Protein AF-A0A7S0DYC2-F1 (afdb_monomer)

Structure (mmCIF, N/CA/C/O backbone):
data_AF-A0A7S0DYC2-F1
#
_entry.id   AF-A0A7S0DYC2-F1
#
loop_
_atom_site.group_PDB
_atom_site.id
_atom_site.type_symbol
_atom_site.label_atom_id
_atom_site.label_alt_id
_atom_site.label_comp_id
_atom_site.label_asym_id
_atom_site.label_entity_id
_atom_site.label_seq_id
_atom_site.pdbx_PDB_ins_code
_atom_site.Cartn_x
_atom_site.Cartn_y
_atom_site.Cartn_z
_atom_site.occupancy
_atom_site.B_iso_or_equiv
_atom_site.auth_seq_id
_atom_site.auth_comp_id
_atom_site.auth_asym_id
_atom_site.auth_atom_id
_atom_site.pdbx_PDB_model_num
ATOM 1 N N . ALA A 1 1 ? 23.463 60.372 -58.696 1.00 48.75 1 ALA A N 1
ATOM 2 C CA . ALA A 1 1 ? 22.420 59.325 -58.651 1.00 48.75 1 ALA A CA 1
ATOM 3 C C . ALA A 1 1 ? 22.948 57.977 -58.130 1.00 48.75 1 ALA A C 1
ATOM 5 O O . ALA A 1 1 ? 22.256 57.350 -57.341 1.00 48.75 1 ALA A O 1
ATOM 6 N N . GLU A 1 2 ? 24.184 57.555 -58.432 1.00 41.38 2 GLU A N 1
ATOM 7 C CA . GLU A 1 2 ? 24.725 56.262 -57.946 1.00 41.38 2 GLU A CA 1
ATOM 8 C C . GLU A 1 2 ? 25.205 56.230 -56.478 1.00 41.38 2 GLU A C 1
ATOM 10 O O . GLU A 1 2 ? 25.226 55.167 -55.863 1.00 41.38 2 GLU A O 1
ATOM 15 N N . GLN A 1 3 ? 25.493 57.373 -55.845 1.00 38.78 3 GLN A N 1
ATOM 16 C CA . GLN A 1 3 ? 25.813 57.413 -54.404 1.00 38.78 3 GLN A CA 1
ATOM 17 C C . GLN A 1 3 ? 24.581 57.292 -53.486 1.00 38.78 3 GLN A C 1
ATOM 19 O O . GLN A 1 3 ? 24.719 56.928 -52.318 1.00 38.78 3 GLN A O 1
ATOM 24 N N . SER A 1 4 ? 23.374 57.528 -54.015 1.00 39.34 4 SER A N 1
ATOM 25 C CA . SER A 1 4 ? 22.121 57.402 -53.255 1.00 39.34 4 SER A CA 1
ATOM 26 C C . SER A 1 4 ? 21.609 55.951 -53.210 1.00 39.34 4 SER A C 1
ATOM 28 O O . SER A 1 4 ? 21.008 55.543 -52.219 1.00 39.34 4 SER A O 1
ATOM 30 N N . CYS A 1 5 ? 21.955 55.116 -54.202 1.00 42.59 5 CYS A N 1
ATOM 31 C CA . CYS A 1 5 ? 21.578 53.695 -54.212 1.00 42.59 5 CYS A CA 1
ATOM 32 C C . CYS A 1 5 ? 22.411 52.824 -53.251 1.00 42.59 5 CYS A C 1
ATOM 34 O O . CYS A 1 5 ? 21.873 51.887 -52.664 1.00 42.59 5 CYS A O 1
ATOM 36 N N . ARG A 1 6 ? 23.684 53.160 -52.985 1.00 43.34 6 ARG A N 1
ATOM 37 C CA . ARG A 1 6 ? 24.524 52.376 -52.048 1.00 43.34 6 ARG A CA 1
ATOM 38 C C . ARG A 1 6 ? 24.197 52.599 -50.566 1.00 43.34 6 ARG A C 1
ATOM 40 O O . ARG A 1 6 ? 24.431 51.709 -49.754 1.00 43.34 6 ARG A O 1
ATOM 47 N N . HIS A 1 7 ? 23.599 53.736 -50.202 1.00 42.84 7 HIS A N 1
ATOM 48 C CA . HIS A 1 7 ? 23.112 53.971 -48.833 1.00 42.84 7 HIS A CA 1
ATOM 49 C C . HIS A 1 7 ? 21.750 53.309 -48.556 1.00 42.84 7 HIS A C 1
ATOM 51 O O . HIS A 1 7 ? 21.425 53.037 -47.398 1.00 42.84 7 HIS A O 1
ATOM 57 N N . GLY A 1 8 ? 20.976 52.999 -49.604 1.00 42.81 8 GLY A N 1
ATOM 58 C CA . GLY A 1 8 ? 19.704 52.281 -49.499 1.00 42.81 8 GLY A CA 1
ATOM 59 C C . GLY A 1 8 ? 19.878 50.800 -49.154 1.00 42.81 8 GLY A C 1
ATOM 60 O O . GLY A 1 8 ? 19.196 50.298 -48.264 1.00 42.81 8 GLY A O 1
ATOM 61 N N . GLU A 1 9 ? 20.834 50.106 -49.779 1.00 45.78 9 GLU A N 1
ATOM 62 C CA . GLU A 1 9 ? 21.056 48.670 -49.535 1.00 45.78 9 GLU A CA 1
ATOM 63 C C . GLU A 1 9 ? 21.640 48.359 -48.150 1.00 45.78 9 GLU A C 1
ATOM 65 O O . GLU A 1 9 ? 21.267 47.354 -47.538 1.00 45.78 9 GLU A O 1
ATOM 70 N N . ILE A 1 10 ? 22.495 49.232 -47.607 1.00 50.19 10 ILE A N 1
ATOM 71 C CA . ILE A 1 10 ? 23.067 49.054 -46.262 1.00 50.19 10 ILE A CA 1
ATOM 72 C C . ILE A 1 10 ? 21.991 49.277 -45.190 1.00 50.19 10 ILE A C 1
ATOM 74 O O . ILE A 1 10 ? 21.879 48.477 -44.258 1.00 50.19 10 ILE A O 1
ATOM 78 N N . ARG A 1 11 ? 21.118 50.283 -45.367 1.00 50.09 11 ARG A N 1
ATOM 79 C CA . ARG A 1 11 ? 19.967 50.498 -44.474 1.00 50.09 11 ARG A CA 1
ATOM 80 C C . ARG A 1 11 ? 18.947 49.367 -44.558 1.00 50.09 11 ARG A C 1
ATOM 82 O O . ARG A 1 11 ? 18.418 48.973 -43.527 1.00 50.09 11 ARG A O 1
ATOM 89 N N . MET A 1 12 ? 18.716 48.786 -45.736 1.00 47.56 12 MET A N 1
ATOM 90 C CA . MET A 1 12 ? 17.767 47.677 -45.896 1.00 47.56 12 MET A CA 1
ATOM 91 C C . MET A 1 12 ? 18.286 46.360 -45.301 1.00 47.56 12 MET A C 1
ATOM 93 O O . MET A 1 12 ? 17.505 45.599 -44.731 1.00 47.56 12 MET A O 1
ATOM 97 N N . ARG A 1 13 ? 19.600 46.092 -45.371 1.00 53.91 13 ARG A N 1
ATOM 98 C CA . ARG A 1 13 ? 20.219 44.926 -44.711 1.00 53.91 13 ARG A CA 1
ATOM 99 C C . ARG A 1 13 ? 20.275 45.086 -43.190 1.00 53.91 13 ARG A C 1
ATOM 101 O O . ARG A 1 13 ? 19.991 44.122 -42.484 1.00 53.91 13 ARG A O 1
ATOM 108 N N . GLN A 1 14 ? 20.527 46.295 -42.682 1.00 54.88 14 GLN A N 1
ATOM 109 C CA . GLN A 1 14 ? 20.436 46.585 -41.246 1.00 54.88 14 GLN A CA 1
ATOM 110 C C . GLN A 1 14 ? 18.988 46.542 -40.733 1.00 54.88 14 GLN A C 1
ATOM 112 O O . GLN A 1 14 ? 18.754 45.977 -39.672 1.00 54.88 14 GLN A O 1
ATOM 117 N N . MET A 1 15 ? 17.994 47.012 -41.498 1.00 52.47 15 MET A N 1
ATOM 118 C CA . MET A 1 15 ? 16.576 46.878 -41.125 1.00 52.47 15 MET A CA 1
ATOM 119 C C . MET A 1 15 ? 16.090 45.429 -41.154 1.00 52.47 15 MET A C 1
ATOM 121 O O . MET A 1 15 ? 15.304 45.054 -40.292 1.00 52.47 15 MET A O 1
ATOM 125 N N . LYS A 1 16 ? 16.569 44.594 -42.087 1.00 56.25 16 LYS A N 1
ATOM 126 C CA . LYS A 1 16 ? 16.248 43.156 -42.107 1.00 56.25 16 LYS A CA 1
ATOM 127 C C . LYS A 1 16 ? 16.910 42.401 -40.953 1.00 56.25 16 LYS A C 1
ATOM 129 O O . LYS A 1 16 ? 16.260 41.551 -40.359 1.00 56.25 16 LYS A O 1
ATOM 134 N N . ALA A 1 17 ? 18.144 42.752 -40.582 1.00 54.06 17 ALA A N 1
ATOM 135 C CA . ALA A 1 17 ? 18.814 42.185 -39.411 1.00 54.06 17 ALA A CA 1
ATOM 136 C C . ALA A 1 17 ? 18.156 42.632 -38.094 1.00 54.06 17 ALA A C 1
ATOM 138 O O . ALA A 1 17 ? 17.947 41.807 -37.215 1.00 54.06 17 ALA A O 1
ATOM 139 N N . ILE A 1 18 ? 17.744 43.900 -37.983 1.00 59.50 18 ILE A N 1
ATOM 140 C CA . ILE A 1 18 ? 17.024 44.426 -36.814 1.00 59.50 18 ILE A CA 1
ATOM 141 C C . ILE A 1 18 ? 15.597 43.865 -36.747 1.00 59.50 18 ILE A C 1
ATOM 143 O O . ILE A 1 18 ? 15.156 43.499 -35.667 1.00 59.50 18 ILE A O 1
ATOM 147 N N . CYS A 1 19 ? 14.891 43.697 -37.872 1.00 52.88 19 CYS A N 1
ATOM 148 C CA . CYS A 1 19 ? 13.576 43.046 -37.887 1.00 52.88 19 CYS A CA 1
ATOM 149 C C . CYS A 1 19 ? 13.668 41.549 -37.578 1.00 52.88 19 CYS A C 1
ATOM 151 O O . CYS A 1 19 ? 12.816 41.051 -36.856 1.00 52.88 19 CYS A O 1
ATOM 153 N N . ALA A 1 20 ? 14.696 40.836 -38.052 1.00 53.88 20 ALA A N 1
ATOM 154 C CA . ALA A 1 20 ? 14.920 39.433 -37.699 1.00 53.88 20 ALA A CA 1
ATOM 155 C C . ALA A 1 20 ? 15.320 39.274 -36.222 1.00 53.88 20 ALA A C 1
ATOM 157 O O . ALA A 1 20 ? 14.832 38.372 -35.550 1.00 53.88 20 ALA A O 1
ATOM 158 N N . PHE A 1 21 ? 16.132 40.189 -35.683 1.00 47.31 21 PHE A N 1
ATOM 159 C CA . PHE A 1 21 ? 16.518 40.192 -34.270 1.00 47.31 21 PHE A CA 1
ATOM 160 C C . PHE A 1 21 ? 15.352 40.593 -33.351 1.00 47.31 21 PHE A C 1
ATOM 162 O O . PHE A 1 21 ? 15.190 40.010 -32.285 1.00 47.31 21 PHE A O 1
ATOM 169 N N . LEU A 1 22 ? 14.483 41.517 -33.782 1.00 47.09 22 LEU A N 1
ATOM 170 C CA . LEU A 1 22 ? 13.259 41.890 -33.063 1.00 47.09 22 LEU A CA 1
ATOM 171 C C . LEU A 1 22 ? 12.152 40.833 -33.187 1.00 47.09 22 LEU A C 1
ATOM 173 O O . LEU A 1 22 ? 11.430 40.642 -32.218 1.00 47.09 22 LEU A O 1
ATOM 177 N N . LEU A 1 23 ? 12.049 40.100 -34.304 1.00 41.53 23 LEU A N 1
ATOM 178 C CA . LEU A 1 23 ? 11.159 38.933 -34.439 1.00 41.53 23 LEU A CA 1
ATOM 179 C C . LEU A 1 23 ? 11.613 37.767 -33.553 1.00 41.53 23 LEU A C 1
ATOM 181 O O . LEU A 1 23 ? 10.771 37.090 -32.969 1.00 41.53 23 LEU A O 1
ATOM 185 N N . VAL A 1 24 ? 12.925 37.572 -33.388 1.00 41.97 24 VAL A N 1
ATOM 186 C CA . V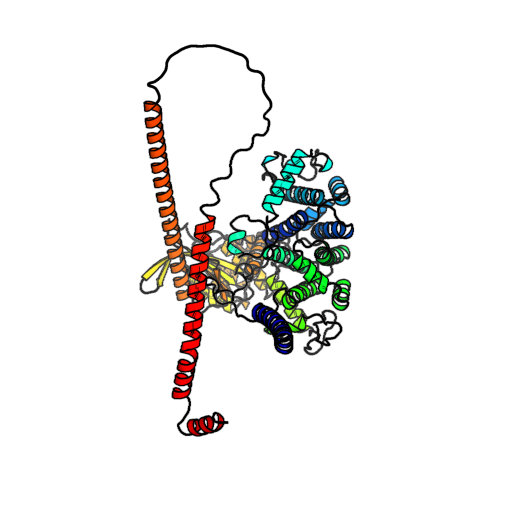AL A 1 24 ? 13.478 36.577 -32.456 1.00 41.97 24 VAL A CA 1
ATOM 187 C C . VAL A 1 24 ? 13.327 37.035 -30.998 1.00 41.97 24 VAL A C 1
ATOM 189 O O . VAL A 1 24 ? 12.978 36.213 -30.158 1.00 41.97 24 VAL A O 1
ATOM 192 N N . LEU A 1 25 ? 13.461 38.332 -30.682 1.00 35.88 25 LEU A N 1
ATOM 193 C CA . LEU A 1 25 ? 13.185 38.844 -29.329 1.00 35.88 25 LEU A CA 1
ATOM 194 C C . LEU A 1 25 ? 11.685 38.815 -28.971 1.00 35.88 25 LEU A C 1
ATOM 196 O O . LEU A 1 25 ? 11.340 38.480 -27.840 1.00 35.88 25 LEU A O 1
ATOM 200 N N . PHE A 1 26 ? 10.781 39.090 -29.920 1.00 37.12 26 PHE A N 1
ATOM 201 C CA . PHE A 1 26 ? 9.330 38.998 -29.690 1.00 37.12 26 PHE A CA 1
ATOM 202 C C . PHE A 1 26 ? 8.814 37.555 -29.603 1.00 37.12 26 PHE A C 1
ATOM 204 O O . PHE A 1 26 ? 7.753 37.333 -29.024 1.00 37.12 26 PHE A O 1
ATOM 211 N N . CYS A 1 27 ? 9.572 36.570 -30.097 1.00 35.06 27 CYS A N 1
ATOM 212 C CA . CYS A 1 27 ? 9.275 35.154 -29.867 1.00 35.06 27 CYS A CA 1
ATOM 213 C C . CYS A 1 27 ? 9.687 34.660 -28.467 1.00 35.06 27 CYS A C 1
ATOM 215 O O . CYS A 1 27 ? 9.277 33.566 -28.087 1.00 35.06 27 CYS A O 1
ATOM 217 N N . PHE A 1 28 ? 10.441 35.441 -27.680 1.00 34.97 28 PHE A N 1
ATOM 218 C CA . PHE A 1 28 ? 10.908 35.019 -26.350 1.00 34.97 28 PHE A CA 1
ATOM 219 C C . PHE A 1 28 ? 10.358 35.825 -25.167 1.00 34.97 28 PHE A C 1
ATOM 221 O O . PHE A 1 28 ? 10.576 35.425 -24.024 1.00 34.97 28 PHE A O 1
ATOM 228 N N . THR A 1 29 ? 9.585 36.894 -25.383 1.00 37.66 29 THR A N 1
ATOM 229 C CA . THR A 1 29 ? 8.957 37.638 -24.276 1.00 37.66 29 THR A CA 1
ATOM 230 C C . THR A 1 29 ? 7.566 38.168 -24.634 1.00 37.66 29 THR A C 1
ATOM 232 O O . THR A 1 29 ? 7.378 39.363 -24.853 1.00 37.66 29 THR A O 1
ATOM 235 N N . ALA A 1 30 ? 6.562 37.291 -24.644 1.00 31.59 30 ALA A N 1
ATOM 236 C CA . ALA A 1 30 ? 5.165 37.688 -24.483 1.00 31.59 30 ALA A CA 1
ATOM 237 C C . ALA A 1 30 ? 4.488 36.740 -23.475 1.00 31.59 30 ALA A C 1
ATOM 239 O O . ALA A 1 30 ? 4.560 35.522 -23.646 1.00 31.59 30 ALA A O 1
ATOM 240 N N . PRO A 1 31 ? 3.864 37.258 -22.400 1.00 34.25 31 PRO A N 1
ATOM 241 C CA . PRO A 1 31 ? 3.204 36.427 -21.406 1.00 34.25 31 PRO A CA 1
ATOM 242 C C . PRO A 1 31 ? 1.950 35.790 -22.010 1.00 34.25 31 PRO A C 1
ATOM 244 O O . PRO A 1 31 ? 1.095 36.473 -22.574 1.00 34.25 31 PRO A O 1
ATOM 247 N N . ALA A 1 32 ? 1.832 34.474 -21.856 1.00 32.19 32 ALA A N 1
ATOM 248 C CA . ALA A 1 32 ? 0.641 33.718 -22.206 1.00 32.19 32 ALA A CA 1
ATOM 249 C C . ALA A 1 32 ? -0.581 34.258 -21.441 1.00 32.19 32 ALA A C 1
ATOM 251 O O . ALA A 1 32 ? -0.728 34.036 -20.240 1.00 32.19 32 ALA A O 1
ATOM 252 N N . ARG A 1 33 ? -1.480 34.958 -22.140 1.00 35.81 33 ARG A N 1
ATOM 253 C CA . ARG A 1 33 ? -2.841 35.244 -21.671 1.00 35.81 33 ARG A CA 1
ATOM 254 C C . ARG A 1 33 ? -3.818 35.211 -22.841 1.00 35.81 33 ARG A C 1
ATOM 256 O O . ARG A 1 33 ? -4.076 36.236 -23.455 1.00 35.81 33 ARG A O 1
ATOM 263 N N . ALA A 1 34 ? -4.353 34.018 -23.101 1.00 29.97 34 ALA A N 1
ATOM 264 C CA . ALA A 1 34 ? -5.726 33.788 -23.560 1.00 29.97 34 ALA A CA 1
ATOM 265 C C . ALA A 1 34 ? -6.042 32.274 -23.585 1.00 29.97 34 ALA A C 1
ATOM 267 O O . ALA A 1 34 ? -6.334 31.712 -24.631 1.00 29.97 34 ALA A O 1
ATOM 268 N N . CYS A 1 35 ? -6.005 31.613 -22.423 1.00 27.72 35 CYS A N 1
ATOM 269 C CA . CYS A 1 35 ? -6.927 30.505 -22.157 1.00 27.72 35 CYS A CA 1
ATOM 270 C C . CYS A 1 35 ? -7.990 31.067 -21.215 1.00 27.72 35 CYS A C 1
ATOM 272 O O . CYS A 1 35 ? -7.782 31.160 -20.005 1.00 27.72 35 CYS A O 1
ATOM 274 N N . GLY A 1 36 ? -9.087 31.552 -21.794 1.00 29.22 36 GLY A N 1
ATOM 275 C CA . GLY A 1 36 ? -10.277 31.906 -21.035 1.00 29.22 36 GLY A CA 1
ATOM 276 C C . GLY A 1 36 ? -10.936 30.628 -20.525 1.00 29.22 36 GLY A C 1
ATOM 277 O O . GLY A 1 36 ? -11.316 29.786 -21.327 1.00 29.22 36 GLY A O 1
ATOM 278 N N . GLY A 1 37 ? -11.041 30.505 -19.200 1.00 32.94 37 GLY A N 1
ATOM 279 C CA . GLY A 1 37 ? -11.930 29.558 -18.522 1.00 32.94 37 GLY A CA 1
ATOM 280 C C . GLY A 1 37 ? -11.539 28.081 -18.607 1.00 32.94 37 GLY A C 1
ATOM 281 O O . GLY A 1 37 ? -12.237 27.329 -19.267 1.00 32.94 37 GLY A O 1
ATOM 282 N N . ALA A 1 38 ? -10.458 27.677 -17.922 1.00 29.03 38 ALA A N 1
ATOM 283 C CA . ALA A 1 38 ? -10.219 26.288 -17.460 1.00 29.03 38 ALA A CA 1
ATOM 284 C C . ALA A 1 38 ? -8.912 26.103 -16.648 1.00 29.03 38 ALA A C 1
ATOM 286 O O . ALA A 1 38 ? -8.644 25.007 -16.171 1.00 29.03 38 ALA A O 1
ATOM 287 N N . CYS A 1 39 ? -8.072 27.134 -16.488 1.00 26.70 39 CYS A N 1
ATOM 288 C CA . CYS A 1 39 ? -6.732 26.979 -15.890 1.00 26.70 39 CYS A CA 1
ATOM 289 C C . CYS A 1 39 ? -6.539 27.707 -14.548 1.00 26.70 39 CYS A C 1
ATOM 291 O O . CYS A 1 39 ? -5.408 28.022 -14.187 1.00 26.70 39 CYS A O 1
ATOM 293 N N . ALA A 1 40 ? -7.614 27.989 -13.813 1.00 27.62 40 ALA A N 1
ATOM 294 C CA . ALA A 1 40 ? -7.550 28.588 -12.481 1.00 27.62 40 ALA A CA 1
ATOM 295 C C . ALA A 1 40 ? -8.066 27.593 -11.434 1.00 27.62 40 ALA A C 1
ATOM 297 O O . ALA A 1 40 ? -9.152 27.780 -10.914 1.00 27.62 40 ALA A O 1
ATOM 298 N N . GLU A 1 41 ? -7.301 26.519 -11.223 1.00 29.39 41 GLU A N 1
ATOM 299 C CA . GLU A 1 41 ? -7.262 25.671 -10.017 1.00 29.39 41 GLU A CA 1
ATOM 300 C C . GLU A 1 41 ? -6.228 24.556 -10.270 1.00 29.39 41 GLU A C 1
ATOM 302 O O . GLU A 1 41 ? -6.548 23.433 -10.637 1.00 29.39 41 GLU A O 1
ATOM 307 N N . TYR A 1 42 ? -4.940 24.894 -10.166 1.00 29.81 42 TYR A N 1
ATOM 308 C CA . TYR A 1 42 ? -3.837 23.919 -10.196 1.00 29.81 42 TYR A CA 1
ATOM 309 C C . TYR A 1 42 ? -2.876 24.127 -9.011 1.00 29.81 42 TYR A C 1
ATOM 311 O O . TYR A 1 42 ? -1.684 23.859 -9.123 1.00 29.81 42 TYR A O 1
ATOM 319 N N . ASP A 1 43 ? -3.403 24.560 -7.860 1.00 25.98 43 ASP A N 1
ATOM 320 C CA . ASP A 1 43 ? -2.661 24.598 -6.584 1.00 25.98 43 ASP A CA 1
ATOM 321 C C . ASP A 1 43 ? -2.754 23.282 -5.794 1.00 25.98 43 ASP A C 1
ATOM 323 O O . ASP A 1 43 ? -2.195 23.142 -4.705 1.00 25.98 43 ASP A O 1
ATOM 327 N N . HIS A 1 44 ? -3.406 22.263 -6.351 1.00 30.34 44 HIS A N 1
ATOM 328 C CA . HIS A 1 44 ? -3.416 20.923 -5.784 1.00 30.34 44 HIS A CA 1
ATOM 329 C C . HIS A 1 44 ? -2.869 19.959 -6.827 1.00 30.34 44 HIS A C 1
ATOM 331 O O . HIS A 1 44 ? -3.584 19.466 -7.697 1.00 30.34 44 HIS A O 1
ATOM 337 N N . ALA A 1 45 ? -1.561 19.693 -6.748 1.00 26.66 45 ALA A N 1
ATOM 338 C CA . ALA A 1 45 ? -1.010 18.471 -7.317 1.00 26.66 45 ALA A CA 1
ATOM 339 C C . ALA A 1 45 ? -1.935 17.317 -6.894 1.00 26.66 45 ALA A C 1
ATOM 341 O O . ALA A 1 45 ? -2.266 17.249 -5.708 1.00 26.66 45 ALA A O 1
ATOM 342 N N . PRO A 1 46 ? -2.389 16.443 -7.811 1.00 30.16 46 PRO A N 1
ATOM 343 C CA . PRO A 1 46 ? -3.353 15.415 -7.457 1.00 30.16 46 PRO A CA 1
ATOM 344 C C . PRO A 1 46 ? -2.773 14.608 -6.298 1.00 30.16 46 PRO A C 1
ATOM 346 O O . PRO A 1 46 ? -1.689 14.024 -6.412 1.00 30.16 46 PRO A O 1
ATOM 349 N N . ALA A 1 47 ? -3.434 14.667 -5.147 1.00 30.98 47 ALA A N 1
ATOM 350 C CA . ALA A 1 47 ? -2.970 14.006 -3.945 1.00 30.98 47 ALA A CA 1
ATOM 351 C C . ALA A 1 47 ? -2.826 12.503 -4.227 1.00 30.98 47 ALA A C 1
ATOM 353 O O . ALA A 1 47 ? -3.502 11.944 -5.092 1.00 30.98 47 ALA A O 1
ATOM 354 N N . PHE A 1 48 ? -1.924 11.831 -3.517 1.00 38.03 48 PHE A N 1
ATOM 355 C CA . PHE A 1 48 ? -2.115 10.415 -3.200 1.00 38.03 48 PHE A CA 1
ATOM 356 C C . PHE A 1 48 ? -3.578 10.228 -2.782 1.00 38.03 48 PHE A C 1
ATOM 358 O O . PHE A 1 48 ? -3.926 10.732 -1.724 1.00 38.03 48 PHE A O 1
ATOM 365 N N . ASP A 1 49 ? -4.418 9.695 -3.678 1.00 44.09 49 ASP A N 1
ATOM 366 C CA . ASP A 1 49 ? -5.870 9.483 -3.542 1.00 44.09 49 ASP A CA 1
ATOM 367 C C . ASP A 1 49 ? -6.650 10.428 -2.597 1.00 44.09 49 ASP A C 1
ATOM 369 O O . ASP A 1 49 ? -7.568 9.991 -1.926 1.00 44.09 49 ASP A O 1
ATOM 373 N N . SER A 1 50 ? -6.321 11.716 -2.476 1.00 44.62 50 SER A N 1
ATOM 374 C CA . SER A 1 50 ? -6.809 12.606 -1.396 1.00 44.62 50 SER A CA 1
ATOM 375 C C . SER A 1 50 ? -6.654 12.109 0.059 1.00 44.62 50 SER A C 1
ATOM 377 O O . SER A 1 50 ? -6.932 12.886 0.971 1.00 44.62 50 SER A O 1
ATOM 379 N N . SER A 1 51 ? -6.198 10.878 0.324 1.00 52.06 51 SER A N 1
ATOM 380 C CA . SER A 1 51 ? -6.297 10.268 1.651 1.00 52.06 51 SER A CA 1
ATOM 381 C C . SER A 1 51 ? -4.961 9.951 2.324 1.00 52.06 51 SER A C 1
ATOM 383 O O . SER A 1 51 ? -4.966 9.539 3.484 1.00 52.06 51 SER A O 1
ATOM 385 N N . SER A 1 52 ? -3.823 10.245 1.674 1.00 62.91 52 SER A N 1
ATOM 386 C CA . SER A 1 52 ? -2.471 10.058 2.245 1.00 62.91 52 SER A CA 1
ATOM 387 C C . SER A 1 52 ? -2.259 8.648 2.815 1.00 62.91 52 SER A C 1
ATOM 389 O O . SER A 1 52 ? -1.554 8.474 3.810 1.00 62.91 52 SER A O 1
ATOM 391 N N . ARG A 1 53 ? -2.914 7.649 2.212 1.00 77.19 53 ARG A N 1
ATOM 392 C CA . ARG A 1 53 ? -2.905 6.269 2.691 1.00 77.19 53 ARG A CA 1
ATOM 393 C C . ARG A 1 53 ? -1.710 5.499 2.133 1.00 77.19 53 ARG A C 1
ATOM 395 O O . ARG A 1 53 ? -1.397 5.643 0.944 1.00 77.19 53 ARG A O 1
ATOM 402 N N . PRO A 1 54 ? -1.092 4.623 2.940 1.00 82.88 54 PRO A N 1
ATOM 403 C CA . PRO A 1 54 ? -0.185 3.605 2.438 1.00 82.88 54 PRO A CA 1
ATOM 404 C C . PRO A 1 54 ? -0.827 2.768 1.311 1.00 82.88 54 PRO A C 1
ATOM 406 O O . PRO A 1 54 ? -2.025 2.466 1.354 1.00 82.88 54 PRO A O 1
ATOM 409 N N . PRO A 1 55 ? -0.063 2.361 0.284 1.00 84.56 55 PRO A N 1
ATOM 410 C CA . PRO A 1 55 ? -0.603 1.574 -0.817 1.00 84.56 55 PRO A CA 1
ATOM 411 C C . PRO A 1 55 ? -0.934 0.144 -0.375 1.00 84.56 55 PRO A C 1
ATOM 413 O O . PRO A 1 55 ? -0.090 -0.567 0.163 1.00 84.56 55 PRO A O 1
ATOM 416 N N . SER A 1 56 ? -2.154 -0.303 -0.682 1.00 83.56 56 SER A N 1
ATOM 417 C CA . SER A 1 56 ? -2.573 -1.700 -0.504 1.00 83.56 56 SER A CA 1
ATOM 418 C C . SER A 1 56 ? -1.832 -2.665 -1.432 1.00 83.56 56 SER A C 1
ATOM 420 O O . SER A 1 56 ? -1.303 -2.244 -2.464 1.00 83.56 56 SER A O 1
ATOM 422 N N . ALA A 1 57 ? -1.905 -3.976 -1.163 1.00 85.56 57 ALA A N 1
ATOM 423 C CA . ALA A 1 57 ? -1.412 -5.003 -2.091 1.00 85.56 57 ALA A CA 1
ATOM 424 C C . ALA A 1 57 ? -1.990 -4.848 -3.506 1.00 85.56 57 ALA A C 1
ATOM 426 O O . ALA A 1 57 ? -1.280 -5.032 -4.493 1.00 85.56 57 ALA A O 1
ATOM 427 N N . SER A 1 58 ? -3.260 -4.438 -3.631 1.00 84.56 58 SER A N 1
ATOM 428 C CA . SER A 1 58 ? -3.871 -4.194 -4.942 1.00 84.56 58 SER A CA 1
ATOM 429 C C . SER A 1 58 ? -3.278 -2.969 -5.648 1.00 84.56 58 SER A C 1
ATOM 431 O O . SER A 1 58 ? -3.068 -3.005 -6.860 1.00 84.56 58 SER A O 1
ATOM 433 N N . VAL A 1 59 ? -3.002 -1.889 -4.905 1.00 86.25 59 VAL A N 1
ATOM 434 C CA . VAL A 1 59 ? -2.396 -0.659 -5.437 1.00 86.25 59 VAL A CA 1
ATOM 435 C C . VAL A 1 59 ? -0.962 -0.942 -5.862 1.00 86.25 59 VAL A C 1
ATOM 437 O O . VAL A 1 59 ? -0.580 -0.578 -6.973 1.00 86.25 59 VAL A O 1
ATOM 440 N N . LEU A 1 60 ? -0.197 -1.644 -5.025 1.00 90.50 60 LEU A N 1
ATOM 441 C CA . LEU A 1 60 ? 1.164 -2.049 -5.343 1.00 90.50 60 LEU A CA 1
ATOM 442 C C . LEU A 1 60 ? 1.203 -2.984 -6.554 1.00 90.50 60 LEU A C 1
ATOM 444 O O . LEU A 1 60 ? 1.969 -2.737 -7.479 1.00 90.50 60 LEU A O 1
ATOM 448 N N . GLY A 1 61 ? 0.332 -3.993 -6.606 1.00 91.12 61 GLY A N 1
ATOM 449 C CA . GLY A 1 61 ? 0.227 -4.895 -7.751 1.00 91.12 61 GLY A CA 1
ATOM 450 C C . GLY A 1 61 ? -0.091 -4.144 -9.045 1.00 91.12 61 GLY A C 1
ATOM 451 O O . GLY A 1 61 ? 0.579 -4.350 -10.057 1.00 91.12 61 GLY A O 1
ATOM 452 N N . ARG A 1 62 ? -1.054 -3.208 -9.017 1.00 90.50 62 ARG A N 1
ATOM 453 C CA . ARG A 1 62 ? -1.342 -2.330 -10.166 1.00 90.50 62 ARG A CA 1
ATOM 454 C C . ARG A 1 62 ? -0.122 -1.499 -10.561 1.00 90.50 62 ARG A C 1
ATOM 456 O O . ARG A 1 62 ? 0.198 -1.450 -11.743 1.00 90.50 62 ARG A O 1
ATOM 463 N N . ALA A 1 63 ? 0.573 -0.888 -9.604 1.00 92.31 63 ALA A N 1
ATOM 464 C CA . ALA A 1 63 ? 1.783 -0.112 -9.862 1.00 92.31 63 ALA A CA 1
ATOM 465 C C . ALA A 1 63 ? 2.885 -0.968 -10.514 1.00 92.31 63 ALA A C 1
ATOM 467 O O . ALA A 1 63 ? 3.425 -0.585 -11.550 1.00 92.31 63 ALA A O 1
ATOM 468 N N . THR A 1 64 ? 3.163 -2.159 -9.981 1.00 96.00 64 THR A N 1
ATOM 469 C CA . THR A 1 64 ? 4.154 -3.089 -10.538 1.00 96.00 64 THR A CA 1
ATOM 470 C C . THR A 1 64 ? 3.796 -3.515 -11.960 1.00 96.00 64 THR A C 1
ATOM 472 O O . THR A 1 64 ? 4.649 -3.459 -12.845 1.00 96.00 64 THR A O 1
ATOM 475 N N . TRP A 1 65 ? 2.541 -3.885 -12.232 1.00 96.06 65 TRP A N 1
ATOM 476 C CA . TRP A 1 65 ? 2.145 -4.284 -13.586 1.00 96.06 65 TRP A CA 1
ATOM 477 C C . TRP A 1 65 ? 2.135 -3.116 -14.567 1.00 96.06 65 TRP A C 1
ATOM 479 O O . TRP A 1 65 ? 2.616 -3.283 -15.685 1.00 96.06 65 TRP A O 1
ATOM 489 N N . THR A 1 66 ? 1.671 -1.935 -14.156 1.00 94.62 66 THR A N 1
ATOM 490 C CA . THR A 1 66 ? 1.756 -0.711 -14.963 1.00 94.62 66 THR A CA 1
ATOM 491 C C . THR A 1 66 ? 3.203 -0.390 -15.317 1.00 94.62 66 THR A C 1
ATOM 493 O O . THR A 1 66 ? 3.500 -0.128 -16.481 1.00 94.62 66 THR A O 1
ATOM 496 N N . MET A 1 67 ? 4.113 -0.470 -14.345 1.00 96.56 67 MET A N 1
ATOM 497 C CA . MET A 1 67 ? 5.550 -0.296 -14.548 1.00 96.56 67 MET A CA 1
ATOM 498 C C . MET A 1 67 ? 6.095 -1.293 -15.581 1.00 96.56 67 MET A C 1
ATOM 500 O O . MET A 1 67 ? 6.678 -0.875 -16.579 1.00 96.56 67 MET A O 1
ATOM 504 N N . LEU A 1 68 ? 5.884 -2.598 -15.383 1.00 97.94 68 LEU A N 1
ATOM 505 C CA . LEU A 1 68 ? 6.451 -3.635 -16.251 1.00 97.94 68 LEU A CA 1
ATOM 506 C C . LEU A 1 68 ? 5.865 -3.623 -17.668 1.00 97.94 68 LEU A C 1
ATOM 508 O O . LEU A 1 68 ? 6.623 -3.662 -18.638 1.00 97.94 68 LEU A O 1
ATOM 512 N N . HIS A 1 69 ? 4.536 -3.553 -17.801 1.00 97.50 69 HIS A N 1
ATOM 513 C CA . HIS A 1 69 ? 3.867 -3.562 -19.108 1.00 97.50 69 HIS A CA 1
ATOM 514 C C . HIS A 1 69 ? 4.173 -2.299 -19.907 1.00 97.50 69 HIS A C 1
ATOM 516 O O . HIS A 1 69 ? 4.468 -2.398 -21.096 1.00 97.50 69 HIS A O 1
ATOM 522 N N . THR A 1 70 ? 4.170 -1.122 -19.271 1.00 96.25 70 THR A N 1
ATOM 523 C CA . THR A 1 70 ? 4.518 0.126 -19.967 1.00 96.25 70 THR A CA 1
ATOM 524 C C . THR A 1 70 ? 5.990 0.120 -20.381 1.00 96.25 70 THR A C 1
ATOM 526 O O . THR A 1 70 ? 6.292 0.476 -21.515 1.00 96.25 70 THR A O 1
ATOM 529 N N . THR A 1 71 ? 6.910 -0.355 -19.529 1.00 97.50 71 THR A N 1
ATOM 530 C CA . THR A 1 71 ? 8.311 -0.587 -19.931 1.00 97.50 71 THR A CA 1
ATOM 531 C C . THR A 1 71 ? 8.402 -1.487 -21.149 1.00 97.50 71 THR A C 1
ATOM 533 O O . THR A 1 71 ? 8.939 -1.049 -22.162 1.00 97.50 71 THR A O 1
ATOM 536 N N . ALA A 1 72 ? 7.803 -2.676 -21.116 1.00 97.88 72 ALA A N 1
ATOM 537 C CA . ALA A 1 72 ? 7.846 -3.600 -22.246 1.00 97.88 72 ALA A CA 1
ATOM 538 C C . ALA A 1 72 ? 7.243 -3.007 -23.539 1.00 97.88 72 ALA A C 1
ATOM 540 O O . ALA A 1 72 ? 7.795 -3.197 -24.621 1.00 97.88 72 ALA A O 1
ATOM 541 N N . ALA A 1 73 ? 6.137 -2.261 -23.443 1.00 96.19 73 ALA A N 1
ATOM 542 C CA . ALA A 1 73 ? 5.430 -1.691 -24.595 1.00 96.19 73 ALA A CA 1
ATOM 543 C C . ALA A 1 73 ? 6.183 -0.542 -25.298 1.00 96.19 73 ALA A C 1
ATOM 545 O O . ALA A 1 73 ? 5.954 -0.297 -26.490 1.00 96.19 73 ALA A O 1
ATOM 546 N N . TYR A 1 74 ? 7.054 0.162 -24.567 1.00 96.25 74 TYR A N 1
ATOM 547 C CA . TYR A 1 74 ? 7.840 1.302 -25.060 1.00 96.25 74 TYR A CA 1
ATOM 548 C C . TYR A 1 74 ? 9.315 0.971 -25.330 1.00 96.25 74 TYR A C 1
ATOM 550 O O . TYR A 1 74 ? 10.067 1.858 -25.738 1.00 96.25 74 TYR A O 1
ATOM 558 N N . LEU A 1 75 ? 9.733 -0.284 -25.148 1.00 96.44 75 LEU A N 1
ATOM 559 C CA . LEU A 1 75 ? 11.052 -0.740 -25.577 1.00 96.44 75 LEU A CA 1
ATOM 560 C C . LEU A 1 75 ? 11.247 -0.545 -27.098 1.00 96.44 75 LEU A C 1
ATOM 562 O O . LEU A 1 75 ? 10.291 -0.696 -27.871 1.00 96.44 75 LEU A O 1
ATOM 566 N N . PRO A 1 76 ? 12.475 -0.230 -27.552 1.00 94.00 76 PRO A N 1
ATOM 567 C CA . PRO A 1 76 ? 12.789 -0.218 -28.976 1.00 94.00 76 PRO A CA 1
ATOM 568 C C . PRO A 1 76 ? 12.686 -1.635 -29.557 1.00 94.00 76 PRO A C 1
ATOM 570 O O . PRO A 1 76 ? 12.900 -2.619 -28.853 1.00 94.00 76 PRO A O 1
ATOM 573 N N . GLN A 1 77 ? 12.343 -1.744 -30.847 1.00 91.44 77 GLN A N 1
ATOM 574 C CA . GLN A 1 77 ? 12.158 -3.048 -31.507 1.00 91.44 77 GLN A CA 1
ATOM 575 C C . GLN A 1 77 ? 13.415 -3.918 -31.404 1.00 91.44 77 GLN A C 1
ATOM 577 O O . GLN A 1 77 ? 13.331 -5.093 -31.047 1.00 91.44 77 GLN A O 1
ATOM 582 N N . GLU A 1 78 ? 14.570 -3.304 -31.657 1.00 91.00 78 GLU A N 1
ATOM 583 C CA . GLU A 1 78 ? 15.887 -3.889 -31.444 1.00 91.00 78 GLU A CA 1
ATOM 584 C C . GLU A 1 78 ? 16.446 -3.382 -30.117 1.00 91.00 78 GLU A C 1
ATOM 586 O O . GLU A 1 78 ? 16.568 -2.174 -29.908 1.00 91.00 78 GLU A O 1
ATOM 591 N N . LEU A 1 79 ? 16.762 -4.311 -29.216 1.00 94.00 79 LEU A N 1
ATOM 592 C CA . LEU A 1 79 ? 17.278 -3.994 -27.892 1.00 94.00 79 LEU A CA 1
ATOM 593 C C . LEU A 1 79 ? 18.801 -3.982 -27.898 1.00 94.00 79 LEU A C 1
ATOM 595 O O . LEU A 1 79 ? 19.445 -4.968 -28.270 1.00 94.00 79 LEU A O 1
ATOM 599 N N . LEU A 1 80 ? 19.390 -2.906 -27.379 1.00 96.62 80 LEU A N 1
ATOM 600 C CA . LEU A 1 80 ? 20.793 -2.937 -26.984 1.00 96.62 80 LEU A CA 1
ATOM 601 C C . LEU A 1 80 ? 20.971 -3.887 -25.790 1.00 96.62 80 LEU A C 1
ATOM 603 O O . LEU A 1 80 ? 20.076 -4.044 -24.960 1.00 96.62 80 LEU A O 1
ATOM 607 N N . GLN A 1 81 ? 22.162 -4.474 -25.637 1.00 96.12 81 GLN A N 1
ATOM 608 C CA . GLN A 1 81 ? 22.445 -5.392 -24.519 1.00 96.12 81 GLN A CA 1
ATOM 609 C C . GLN A 1 81 ? 22.200 -4.749 -23.143 1.00 96.12 81 GLN A C 1
ATOM 611 O O . GLN A 1 81 ? 21.716 -5.408 -22.227 1.00 96.12 81 GLN A O 1
ATOM 616 N N . GLN A 1 82 ? 22.485 -3.451 -23.000 1.00 96.38 82 GLN A N 1
ATOM 617 C CA . GLN A 1 82 ? 22.230 -2.708 -21.762 1.00 96.38 82 GLN A CA 1
ATOM 618 C C . GLN A 1 82 ? 20.733 -2.492 -21.502 1.00 96.38 82 GLN A C 1
ATOM 620 O O . GLN A 1 82 ? 20.301 -2.545 -20.355 1.00 96.38 82 GLN A O 1
ATOM 625 N N . GLU A 1 83 ? 19.930 -2.302 -22.552 1.00 97.19 83 GLU A N 1
ATOM 626 C CA . GLU A 1 83 ? 18.475 -2.172 -22.436 1.00 97.19 83 GLU A CA 1
ATOM 627 C C . GLU A 1 83 ? 17.843 -3.518 -22.081 1.00 97.19 83 GLU A C 1
ATOM 629 O O . GLU A 1 83 ? 17.039 -3.596 -21.155 1.00 97.19 83 GLU A O 1
ATOM 634 N N . LEU A 1 84 ? 18.269 -4.597 -22.743 1.00 97.12 84 LEU A N 1
ATOM 635 C CA . LEU A 1 84 ? 17.842 -5.952 -22.406 1.00 97.12 84 LEU A CA 1
ATOM 636 C C . LEU A 1 84 ? 18.165 -6.285 -20.944 1.00 97.12 84 LEU A C 1
ATOM 638 O O . LEU A 1 84 ? 17.282 -6.721 -20.204 1.00 97.12 84 LEU A O 1
ATOM 642 N N . LYS A 1 85 ? 19.405 -6.021 -20.514 1.00 96.88 85 LYS A N 1
ATOM 643 C CA . LYS A 1 85 ? 19.814 -6.224 -19.124 1.00 96.88 85 LYS A CA 1
ATOM 644 C C . LYS A 1 85 ? 18.991 -5.362 -18.168 1.00 96.88 85 LYS A C 1
ATOM 646 O O . LYS A 1 85 ? 18.493 -5.886 -17.182 1.00 96.88 85 LYS A O 1
ATOM 651 N N . GLY A 1 86 ? 18.809 -4.073 -18.458 1.00 97.38 86 GLY A N 1
ATOM 652 C CA . GLY A 1 86 ? 18.003 -3.175 -17.627 1.00 97.38 86 GLY A CA 1
ATOM 653 C C . GLY A 1 86 ? 16.551 -3.642 -17.501 1.00 97.38 86 GLY A C 1
ATOM 654 O O . GLY A 1 86 ? 15.965 -3.587 -16.426 1.00 97.38 86 GLY A O 1
ATOM 655 N N . PHE A 1 87 ? 15.964 -4.179 -18.568 1.00 98.19 87 PHE A N 1
ATOM 656 C CA . PHE A 1 87 ? 14.627 -4.759 -18.502 1.00 98.19 87 PHE A CA 1
ATOM 657 C C . PHE A 1 87 ? 14.579 -6.045 -17.663 1.00 98.19 87 PHE A C 1
ATOM 659 O O . PHE A 1 87 ? 13.688 -6.207 -16.827 1.00 98.19 87 PHE A O 1
ATOM 666 N N . GLN A 1 88 ? 15.546 -6.948 -17.844 1.00 97.81 88 GLN A N 1
ATOM 667 C CA . GLN A 1 88 ? 15.648 -8.172 -17.045 1.00 97.81 88 GLN A CA 1
ATOM 668 C C . GLN A 1 88 ? 15.892 -7.865 -15.563 1.00 97.81 88 GLN A C 1
ATOM 670 O O . GLN A 1 88 ? 15.289 -8.490 -14.691 1.00 97.81 88 GLN A O 1
ATOM 675 N N . ASP A 1 89 ? 16.726 -6.877 -15.260 1.00 97.44 89 ASP A N 1
ATOM 676 C CA . ASP A 1 89 ? 16.973 -6.397 -13.905 1.00 97.44 89 ASP A CA 1
ATOM 677 C C . ASP A 1 89 ? 15.687 -5.845 -13.270 1.00 97.44 89 ASP A C 1
ATOM 679 O O . ASP A 1 89 ? 15.400 -6.150 -12.111 1.00 97.44 89 ASP A O 1
ATOM 683 N N . LEU A 1 90 ? 14.878 -5.094 -14.028 1.00 97.44 90 LEU A N 1
ATOM 684 C CA . LEU A 1 90 ? 13.598 -4.564 -13.559 1.00 97.44 90 LEU A CA 1
ATOM 685 C C . LEU A 1 90 ? 12.614 -5.682 -13.206 1.00 97.44 90 LEU A C 1
ATOM 687 O O . LEU A 1 90 ? 12.029 -5.668 -12.123 1.00 97.44 90 LEU A O 1
ATOM 691 N N . VAL A 1 91 ? 12.447 -6.666 -14.092 1.00 97.56 91 VAL A N 1
ATOM 692 C CA . VAL A 1 91 ? 11.578 -7.829 -13.850 1.00 97.56 91 VAL A CA 1
ATOM 693 C C . VAL A 1 91 ? 12.096 -8.651 -12.667 1.00 97.56 91 VAL A C 1
ATOM 695 O O . VAL A 1 91 ? 11.324 -9.020 -11.782 1.00 97.56 91 VAL A O 1
ATOM 698 N N . SER A 1 92 ? 13.409 -8.883 -12.606 1.00 96.25 92 SER A N 1
ATOM 699 C CA . SER A 1 92 ? 14.055 -9.612 -11.510 1.00 96.25 92 SER A CA 1
ATOM 700 C C . SER A 1 92 ? 13.950 -8.871 -10.184 1.00 96.25 92 SER A C 1
ATOM 702 O O . SER A 1 92 ? 13.927 -9.513 -9.141 1.00 96.25 92 SER A O 1
ATOM 704 N N . SER A 1 93 ? 13.835 -7.539 -10.185 1.00 96.69 93 SER A N 1
ATOM 705 C CA . SER A 1 93 ? 13.638 -6.798 -8.941 1.00 96.69 93 SER A CA 1
ATOM 706 C C . SER A 1 93 ? 12.367 -7.249 -8.219 1.00 96.69 93 SER A C 1
ATOM 708 O O . SER A 1 93 ? 12.397 -7.419 -7.006 1.00 96.69 93 SER A O 1
ATOM 710 N N . VAL A 1 94 ? 11.291 -7.573 -8.950 1.00 95.88 94 VAL A N 1
ATOM 711 C CA . VAL A 1 94 ? 10.012 -8.016 -8.367 1.00 95.88 94 VAL A CA 1
ATOM 712 C C . VAL A 1 94 ? 10.179 -9.308 -7.567 1.00 95.88 94 VAL A C 1
ATOM 714 O O . VAL A 1 94 ? 9.566 -9.455 -6.514 1.00 95.88 94 VAL A O 1
ATOM 717 N N . LYS A 1 95 ? 11.063 -10.212 -8.006 1.00 93.81 95 LYS A N 1
ATOM 718 C CA . LYS A 1 95 ? 11.385 -11.456 -7.291 1.00 93.81 95 LYS A CA 1
ATOM 719 C C . LYS A 1 95 ? 11.881 -11.208 -5.864 1.00 93.81 95 LYS A C 1
ATOM 721 O O . LYS A 1 95 ? 11.527 -11.960 -4.963 1.00 93.81 95 LYS A O 1
ATOM 726 N N . PHE A 1 96 ? 12.728 -10.198 -5.682 1.00 93.06 96 PHE A N 1
ATOM 727 C CA . PHE A 1 96 ? 13.443 -9.962 -4.424 1.00 93.06 96 PHE A CA 1
ATOM 728 C C . PHE A 1 96 ? 12.851 -8.825 -3.592 1.00 93.06 96 PHE A C 1
ATOM 730 O O . PHE A 1 96 ? 13.079 -8.763 -2.389 1.00 93.06 96 PHE A O 1
ATOM 737 N N . MET A 1 97 ? 12.120 -7.918 -4.235 1.00 93.12 97 MET A N 1
ATOM 738 C CA . MET A 1 97 ? 11.686 -6.657 -3.640 1.00 93.12 97 MET A CA 1
ATOM 739 C C . MET A 1 97 ? 10.183 -6.580 -3.423 1.00 93.12 97 MET A C 1
ATOM 741 O O . MET A 1 97 ? 9.745 -5.789 -2.588 1.00 93.12 97 MET A O 1
ATOM 745 N N . TYR A 1 98 ? 9.388 -7.362 -4.162 1.00 93.06 98 TYR A N 1
ATOM 746 C CA . TYR A 1 98 ? 7.945 -7.311 -3.993 1.00 93.06 98 TYR A CA 1
ATOM 747 C C . TYR A 1 98 ? 7.578 -7.879 -2.611 1.00 93.06 98 TYR A C 1
ATOM 749 O O . TYR A 1 98 ? 7.920 -9.023 -2.307 1.00 93.06 98 TYR A O 1
ATOM 757 N N . PRO A 1 99 ? 6.898 -7.101 -1.760 1.00 89.62 99 PRO A N 1
ATOM 758 C CA . PRO A 1 99 ? 6.609 -7.497 -0.392 1.00 89.62 99 PRO A CA 1
ATOM 759 C C . PRO A 1 99 ? 5.615 -8.651 -0.280 1.00 89.62 99 PRO A C 1
ATOM 761 O O . PRO A 1 99 ? 4.769 -8.874 -1.148 1.00 89.62 99 PRO A O 1
ATOM 764 N N . GLY A 1 100 ? 5.704 -9.352 0.849 1.00 87.56 100 GLY A N 1
ATOM 765 C CA . GLY A 1 100 ? 4.728 -10.360 1.238 1.00 87.56 100 GLY A CA 1
ATOM 766 C C . GLY A 1 100 ? 4.699 -11.591 0.327 1.00 87.56 100 GLY A C 1
ATOM 767 O O . GLY A 1 100 ? 5.689 -11.957 -0.314 1.00 87.56 100 GLY A O 1
ATOM 768 N N . LYS A 1 101 ? 3.540 -12.250 0.265 1.00 88.00 101 LYS A N 1
ATOM 769 C CA . LYS A 1 101 ? 3.341 -13.500 -0.488 1.00 88.00 101 LYS A CA 1
ATOM 770 C C . LYS A 1 101 ? 3.469 -13.298 -1.999 1.00 88.00 101 LYS A C 1
ATOM 772 O O . LYS A 1 101 ? 3.811 -14.243 -2.712 1.00 88.00 101 LYS A O 1
ATOM 777 N N . GLY A 1 102 ? 3.242 -12.077 -2.491 1.00 89.75 102 GLY A N 1
ATOM 778 C CA . GLY A 1 102 ? 3.385 -11.739 -3.907 1.00 89.75 102 GLY A CA 1
ATOM 779 C C . GLY A 1 102 ? 4.812 -11.932 -4.430 1.00 89.75 102 GLY A C 1
ATOM 780 O O . GLY A 1 102 ? 4.995 -12.542 -5.484 1.00 89.75 102 GLY A O 1
ATOM 781 N N . GLY A 1 103 ? 5.829 -11.501 -3.675 1.00 91.06 103 GLY A N 1
ATOM 782 C CA . GLY A 1 103 ? 7.234 -11.681 -4.060 1.00 91.06 103 GLY A CA 1
ATOM 783 C C . GLY A 1 103 ? 7.649 -13.145 -4.052 1.00 91.06 103 GLY A C 1
ATOM 784 O O . GLY A 1 103 ? 8.250 -13.625 -5.013 1.00 91.06 103 GLY A O 1
ATOM 785 N N . THR A 1 104 ? 7.237 -13.898 -3.026 1.00 92.88 104 THR A N 1
ATOM 786 C CA . THR A 1 104 ? 7.457 -15.351 -2.963 1.00 92.88 104 THR A CA 1
ATOM 787 C C . THR A 1 104 ? 6.817 -16.074 -4.149 1.00 92.88 104 THR A C 1
ATOM 789 O O . THR A 1 104 ? 7.437 -16.963 -4.735 1.00 92.88 104 THR A O 1
ATOM 792 N N . LEU A 1 105 ? 5.603 -15.678 -4.541 1.00 95.19 105 LEU A N 1
ATOM 793 C CA . LEU A 1 105 ? 4.922 -16.243 -5.700 1.00 95.19 105 LEU A CA 1
ATOM 794 C C . LEU A 1 105 ? 5.681 -15.948 -6.999 1.00 95.19 105 LEU A C 1
ATOM 796 O O . LEU A 1 105 ? 5.989 -16.877 -7.743 1.00 95.19 105 LEU A O 1
ATOM 800 N N . VAL A 1 106 ? 6.026 -14.683 -7.261 1.00 96.31 106 VAL A N 1
ATOM 801 C CA . VAL A 1 106 ? 6.782 -14.292 -8.465 1.00 96.31 106 VAL A CA 1
ATOM 802 C C . VAL A 1 106 ? 8.142 -14.987 -8.510 1.00 96.31 106 VAL A C 1
ATOM 804 O O . VAL A 1 106 ? 8.537 -15.486 -9.562 1.00 96.31 106 VAL A O 1
ATOM 807 N N . SER A 1 107 ? 8.823 -15.096 -7.369 1.00 96.25 107 SER A N 1
ATOM 808 C CA . SER A 1 107 ? 10.070 -15.847 -7.221 1.00 96.25 107 SER A CA 1
ATOM 809 C C . SER A 1 107 ? 9.911 -17.305 -7.653 1.00 96.25 107 SER A C 1
ATOM 811 O O . SER A 1 107 ? 10.624 -17.768 -8.545 1.00 96.25 107 SER A O 1
ATOM 813 N N . ALA A 1 108 ? 8.905 -18.000 -7.114 1.00 97.12 108 ALA A N 1
ATOM 814 C CA . ALA A 1 108 ? 8.621 -19.388 -7.461 1.00 97.12 108 ALA A CA 1
ATOM 815 C C . ALA A 1 108 ? 8.231 -19.574 -8.939 1.00 97.12 108 ALA A C 1
ATOM 817 O O . ALA A 1 108 ? 8.514 -20.620 -9.520 1.00 97.12 108 ALA A O 1
ATOM 818 N N . LEU A 1 109 ? 7.576 -18.584 -9.556 1.00 97.19 109 LEU A N 1
ATOM 819 C CA . LEU A 1 109 ? 7.237 -18.605 -10.982 1.00 97.19 109 LEU A CA 1
ATOM 820 C C . LEU A 1 109 ? 8.476 -18.419 -11.866 1.00 97.19 109 LEU A C 1
ATOM 822 O O . LEU A 1 109 ? 8.683 -19.201 -12.791 1.00 97.19 109 LEU A O 1
ATOM 826 N N . LEU A 1 110 ? 9.312 -17.424 -11.563 1.00 96.88 110 LEU A N 1
ATOM 827 C CA . LEU A 1 110 ? 10.535 -17.129 -12.316 1.00 96.88 110 LEU A CA 1
ATOM 828 C C . LEU A 1 110 ? 11.608 -18.216 -12.168 1.00 96.88 110 LEU A C 1
ATOM 830 O O . LEU A 1 110 ? 12.451 -18.372 -13.051 1.00 96.88 110 LEU A O 1
ATOM 834 N N . ASP A 1 111 ? 11.576 -18.986 -11.079 1.00 96.38 111 ASP A N 1
ATOM 835 C CA . ASP A 1 111 ? 12.500 -20.099 -10.855 1.00 96.38 111 ASP A CA 1
ATOM 836 C C . ASP A 1 111 ? 12.106 -21.405 -11.550 1.00 96.38 111 ASP A C 1
ATOM 838 O O . ASP A 1 111 ? 12.909 -22.342 -11.575 1.00 96.38 111 ASP A O 1
ATOM 842 N N . GLN A 1 112 ? 10.932 -21.470 -12.186 1.00 96.38 112 GLN A N 1
ATOM 843 C CA . GLN A 1 112 ? 10.588 -22.613 -13.027 1.00 96.38 112 GLN A CA 1
ATOM 844 C C . GLN A 1 112 ? 11.558 -22.721 -14.211 1.00 96.38 112 GLN A C 1
ATOM 846 O O . GLN A 1 112 ? 11.771 -21.721 -14.903 1.00 96.38 112 GLN A O 1
ATOM 851 N N . PRO A 1 113 ? 12.095 -23.919 -14.519 1.00 95.88 113 PRO A N 1
ATOM 852 C CA . PRO A 1 113 ? 13.094 -24.083 -15.574 1.00 95.88 113 PRO A CA 1
ATOM 853 C C . PRO A 1 113 ? 12.668 -23.502 -16.928 1.00 95.88 113 PRO A C 1
ATOM 855 O O . PRO A 1 113 ? 13.432 -22.757 -17.537 1.00 95.88 113 PRO A O 1
ATOM 858 N N . ALA A 1 114 ? 11.432 -23.770 -17.366 1.00 94.81 114 ALA A N 1
ATOM 859 C CA . ALA A 1 114 ? 10.912 -23.263 -18.637 1.00 94.81 114 ALA A CA 1
ATOM 860 C C . ALA A 1 114 ? 10.827 -21.726 -18.666 1.00 94.81 114 ALA A C 1
ATOM 862 O O . ALA A 1 114 ? 11.268 -21.097 -19.625 1.00 94.81 114 ALA A O 1
ATOM 863 N N . VAL A 1 115 ? 10.326 -21.112 -17.588 1.00 97.06 115 VAL A N 1
ATOM 864 C CA . VAL A 1 115 ? 10.207 -19.648 -17.471 1.00 97.06 115 VAL A CA 1
ATOM 865 C C . VAL A 1 115 ? 11.587 -18.994 -17.424 1.00 97.06 115 VAL A C 1
ATOM 867 O O . VAL A 1 115 ? 11.811 -17.984 -18.086 1.00 97.06 115 VAL A O 1
ATOM 870 N N . ARG A 1 116 ? 12.539 -19.587 -16.696 1.00 97.00 116 ARG A N 1
ATOM 871 C CA . ARG A 1 116 ? 13.919 -19.096 -16.609 1.00 97.00 116 ARG A CA 1
ATOM 872 C C . ARG A 1 116 ? 14.615 -19.103 -17.971 1.00 97.00 116 ARG A C 1
ATOM 874 O O . ARG A 1 116 ? 15.302 -18.138 -18.305 1.00 97.00 116 ARG A O 1
ATOM 881 N N . VAL A 1 117 ? 14.433 -20.168 -18.754 1.00 97.31 117 VAL A N 1
ATOM 882 C CA . VAL A 1 117 ? 14.983 -20.261 -20.115 1.00 97.31 117 VAL A CA 1
ATOM 883 C C . VAL A 1 117 ? 14.399 -19.161 -20.997 1.00 97.31 117 VAL A C 1
ATOM 885 O O . VAL A 1 117 ? 15.170 -18.373 -21.541 1.00 97.31 117 VAL A O 1
ATOM 888 N N . GLU A 1 118 ? 13.072 -19.028 -21.060 1.00 97.62 118 GLU A N 1
ATOM 889 C CA . GLU A 1 118 ? 12.410 -17.965 -21.832 1.00 97.62 118 GLU A CA 1
ATOM 890 C C . GLU A 1 118 ? 12.879 -16.564 -21.415 1.00 97.62 118 GLU A C 1
ATOM 892 O O . GLU A 1 118 ? 13.201 -15.732 -22.261 1.00 97.62 118 GLU A O 1
ATOM 897 N N . PHE A 1 119 ? 12.996 -16.319 -20.108 1.00 97.75 119 PHE A N 1
ATOM 898 C CA . PHE A 1 119 ? 13.448 -15.040 -19.570 1.00 97.75 119 PHE A CA 1
ATOM 899 C C . PHE A 1 119 ? 14.895 -14.701 -19.960 1.00 97.75 119 PHE A C 1
ATOM 901 O O . PHE A 1 119 ? 15.219 -13.556 -20.278 1.00 97.75 119 PHE A O 1
ATOM 908 N N . SER A 1 120 ? 15.783 -15.698 -19.975 1.00 96.38 120 SER A N 1
ATOM 909 C CA . SER A 1 120 ? 17.180 -15.527 -20.406 1.00 96.38 120 SER A CA 1
ATOM 910 C C . SER A 1 120 ? 17.326 -15.326 -21.924 1.00 96.38 120 SER A C 1
ATOM 912 O O . SER A 1 120 ? 18.328 -14.785 -22.410 1.00 96.38 120 SER A O 1
ATOM 914 N N . GLN A 1 121 ? 16.318 -15.752 -22.686 1.00 95.69 121 GLN A N 1
ATOM 915 C CA . GLN A 1 121 ? 16.316 -15.755 -24.145 1.00 95.69 121 GLN A CA 1
ATOM 916 C C . GLN A 1 121 ? 15.621 -14.545 -24.765 1.00 95.69 121 GLN A C 1
ATOM 918 O O . GLN A 1 121 ? 15.597 -14.461 -25.985 1.00 95.69 121 GLN A O 1
ATOM 923 N N . LEU A 1 122 ? 15.118 -13.590 -23.978 1.00 96.56 122 LEU A N 1
ATOM 924 C CA . LEU A 1 122 ? 14.535 -12.353 -24.506 1.00 96.56 122 LEU A CA 1
ATOM 925 C C . LEU A 1 122 ? 15.529 -11.634 -25.434 1.00 96.56 122 LEU A C 1
ATOM 927 O O . LEU A 1 122 ? 16.697 -11.463 -25.068 1.00 96.56 122 LEU A O 1
ATOM 931 N N . ARG A 1 123 ? 15.090 -11.231 -26.634 1.00 94.75 123 ARG A N 1
ATOM 932 C CA . ARG A 1 123 ? 15.924 -10.499 -27.610 1.00 94.75 123 ARG A CA 1
ATOM 933 C C . ARG A 1 123 ? 15.274 -9.224 -28.138 1.00 94.75 123 ARG A C 1
ATOM 935 O O . ARG A 1 123 ? 15.990 -8.340 -28.595 1.00 94.75 123 ARG A O 1
ATOM 942 N N . SER A 1 124 ? 13.951 -9.117 -28.068 1.00 96.56 124 SER A N 1
ATOM 943 C CA . SER A 1 124 ? 13.189 -8.019 -28.668 1.00 96.56 124 SER A CA 1
ATOM 944 C C . SER A 1 124 ? 12.170 -7.403 -27.707 1.00 96.56 124 SER A C 1
ATOM 946 O O . SER A 1 124 ? 11.826 -7.979 -26.669 1.00 96.56 124 SER A O 1
ATOM 948 N N . ALA A 1 125 ? 11.630 -6.238 -28.081 1.00 96.56 125 ALA A N 1
ATOM 949 C CA . ALA A 1 125 ? 10.476 -5.658 -27.391 1.00 96.56 125 ALA A CA 1
ATOM 950 C C . ALA A 1 125 ? 9.238 -6.571 -27.437 1.00 96.56 125 ALA A C 1
ATOM 952 O O . ALA A 1 125 ? 8.419 -6.535 -26.518 1.00 96.56 125 ALA A O 1
ATOM 953 N N . GLU A 1 126 ? 9.075 -7.367 -28.498 1.00 97.50 126 GLU A N 1
ATOM 954 C CA . GLU A 1 126 ? 7.992 -8.350 -28.599 1.00 97.50 126 GLU A CA 1
ATOM 955 C C . GLU A 1 126 ? 8.150 -9.441 -27.536 1.00 97.50 126 GLU A C 1
ATOM 957 O O . GLU A 1 126 ? 7.213 -9.686 -26.775 1.00 97.50 126 GLU A O 1
ATOM 962 N N . ASP A 1 127 ? 9.348 -10.023 -27.413 1.00 97.50 127 ASP A N 1
ATOM 963 C CA . ASP A 1 127 ? 9.626 -11.049 -26.402 1.00 97.50 127 ASP A CA 1
ATOM 964 C C . ASP A 1 127 ? 9.373 -10.509 -24.993 1.00 97.50 127 ASP A C 1
ATOM 966 O O . ASP A 1 127 ? 8.757 -11.179 -24.169 1.00 97.50 127 ASP A O 1
ATOM 970 N N . ALA A 1 128 ? 9.806 -9.274 -24.720 1.00 98.19 128 ALA A N 1
ATOM 971 C CA . ALA A 1 128 ? 9.576 -8.601 -23.447 1.00 98.19 128 ALA A CA 1
ATOM 972 C C . ALA A 1 128 ? 8.077 -8.435 -23.131 1.00 98.19 128 ALA A C 1
ATOM 974 O O . ALA A 1 128 ? 7.644 -8.721 -22.011 1.00 98.19 128 ALA A O 1
ATOM 975 N N . GLN A 1 129 ? 7.273 -8.012 -24.115 1.00 98.38 129 GLN A N 1
ATOM 976 C CA . GLN A 1 129 ? 5.816 -7.876 -23.976 1.00 98.38 129 GLN A CA 1
ATOM 977 C C . GLN A 1 129 ? 5.150 -9.228 -23.711 1.00 98.38 129 GLN A C 1
ATOM 979 O O . GLN A 1 129 ? 4.369 -9.352 -22.765 1.00 98.38 129 GLN A O 1
ATOM 984 N N . LEU A 1 130 ? 5.493 -10.249 -24.500 1.00 98.44 130 LEU A N 1
ATOM 985 C CA . LEU A 1 130 ? 4.973 -11.608 -24.342 1.00 98.44 130 LEU A CA 1
ATOM 986 C C . LEU A 1 130 ? 5.380 -12.215 -22.994 1.00 98.44 130 LEU A C 1
ATOM 988 O O . LEU A 1 130 ? 4.569 -12.859 -22.332 1.00 98.44 130 LEU A O 1
ATOM 992 N N . PHE A 1 131 ? 6.606 -11.973 -22.538 1.00 98.62 131 PHE A N 1
ATOM 993 C CA . PHE A 1 131 ? 7.077 -12.479 -21.256 1.00 98.62 131 PHE A CA 1
ATOM 994 C C . PHE A 1 131 ? 6.322 -11.865 -20.076 1.00 98.62 131 PHE A C 1
ATOM 996 O O . PHE A 1 131 ? 5.807 -12.597 -19.231 1.00 98.62 131 PHE A O 1
ATOM 1003 N N . VAL A 1 132 ? 6.195 -10.534 -20.025 1.00 98.44 132 VAL A N 1
ATOM 1004 C CA . VAL A 1 132 ? 5.459 -9.858 -18.941 1.00 98.44 132 VAL A CA 1
ATOM 1005 C C . VAL A 1 132 ? 3.976 -10.229 -18.976 1.00 98.44 132 VAL A C 1
ATOM 1007 O O . VAL A 1 132 ? 3.364 -10.423 -17.927 1.00 98.44 132 VAL A O 1
ATOM 1010 N N . TRP A 1 133 ? 3.398 -10.391 -20.166 1.00 98.31 133 TRP A N 1
ATOM 1011 C CA . TRP A 1 133 ? 2.046 -10.918 -20.346 1.00 98.31 133 TRP A CA 1
ATOM 1012 C C . TRP A 1 133 ? 1.873 -12.321 -19.767 1.00 98.31 133 TRP A C 1
ATOM 1014 O O . TRP A 1 133 ? 0.948 -12.546 -18.981 1.00 98.31 133 TRP A O 1
ATOM 1024 N N . LYS A 1 134 ? 2.770 -13.251 -20.110 1.00 98.38 134 LYS A N 1
ATOM 1025 C CA . LYS A 1 134 ? 2.736 -14.616 -19.584 1.00 98.38 134 LYS A CA 1
ATOM 1026 C C . LYS A 1 134 ? 2.884 -14.600 -18.067 1.00 98.38 134 LYS A C 1
ATOM 1028 O O . LYS A 1 134 ? 2.045 -15.178 -17.384 1.00 98.38 134 LYS A O 1
ATOM 1033 N N . LEU A 1 135 ? 3.881 -13.890 -17.538 1.00 98.50 135 LEU A N 1
ATOM 1034 C CA . LEU A 1 135 ? 4.125 -13.789 -16.099 1.00 98.50 135 LEU A CA 1
ATOM 1035 C C . LEU A 1 135 ? 2.909 -13.221 -15.349 1.00 98.50 135 LEU A C 1
ATOM 1037 O O . LEU A 1 135 ? 2.515 -13.766 -14.321 1.00 98.50 135 LEU A O 1
ATOM 1041 N N . HIS A 1 136 ? 2.270 -12.172 -15.877 1.00 97.69 136 HIS A N 1
ATOM 1042 C CA . HIS A 1 136 ? 1.071 -11.583 -15.275 1.00 97.69 136 HIS A CA 1
ATOM 1043 C C . HIS A 1 136 ? -0.110 -12.565 -15.267 1.00 97.69 136 HIS A C 1
ATOM 1045 O O . HIS A 1 136 ? -0.806 -12.683 -14.256 1.00 97.69 136 HIS A O 1
ATOM 1051 N N . ASN A 1 137 ? -0.323 -13.316 -16.352 1.00 97.94 137 ASN A N 1
ATOM 1052 C CA . ASN A 1 137 ? -1.361 -14.348 -16.387 1.00 97.94 137 ASN A CA 1
ATOM 1053 C C . ASN A 1 137 ? -1.039 -15.534 -15.461 1.00 97.94 137 ASN A C 1
ATOM 1055 O O . ASN A 1 137 ? -1.956 -16.056 -14.839 1.00 97.94 137 ASN A O 1
ATOM 1059 N N . MET A 1 138 ? 0.234 -15.913 -15.296 1.00 98.12 138 MET A N 1
ATOM 1060 C CA . 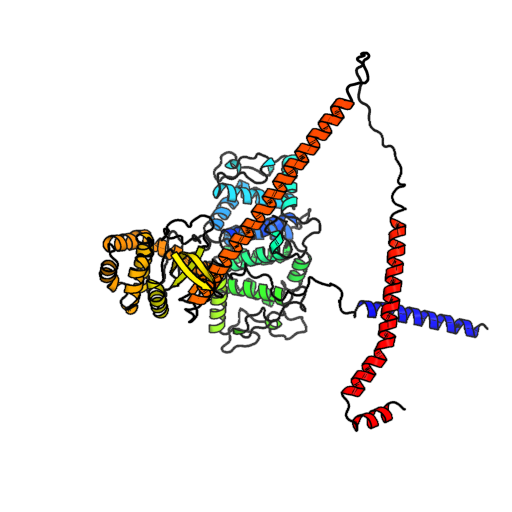MET A 1 138 ? 0.651 -16.926 -14.311 1.00 98.12 138 MET A CA 1
ATOM 1061 C C . MET A 1 138 ? 0.342 -16.482 -12.881 1.00 98.12 138 MET A C 1
ATOM 1063 O O . MET A 1 138 ? -0.293 -17.220 -12.134 1.00 98.12 138 MET A O 1
ATOM 1067 N N . VAL A 1 139 ? 0.708 -15.251 -12.510 1.00 96.75 139 VAL A N 1
ATOM 1068 C CA . VAL A 1 139 ? 0.353 -14.687 -11.197 1.00 96.75 139 VAL A CA 1
ATOM 1069 C C . VAL A 1 139 ? -1.168 -14.633 -11.021 1.00 96.75 139 VAL A C 1
ATOM 1071 O O . VAL A 1 139 ? -1.690 -15.031 -9.983 1.00 96.75 139 VAL A O 1
ATOM 1074 N N . SER A 1 140 ? -1.895 -14.193 -12.049 1.00 95.56 140 SER A N 1
ATOM 1075 C CA . SER A 1 140 ? -3.358 -14.104 -12.004 1.00 95.56 140 SER A CA 1
ATOM 1076 C C . SER A 1 140 ? -4.027 -15.471 -11.872 1.00 95.56 140 SER A C 1
ATOM 1078 O O . SER A 1 140 ? -5.013 -15.572 -11.157 1.00 95.56 140 SER A O 1
ATOM 1080 N N . ALA A 1 141 ? -3.500 -16.515 -12.514 1.00 96.31 141 ALA A N 1
ATOM 1081 C CA . ALA A 1 141 ? -4.034 -17.874 -12.435 1.00 96.31 141 ALA A CA 1
ATOM 1082 C C . ALA A 1 141 ? -3.861 -18.501 -11.042 1.00 96.31 141 ALA A C 1
ATOM 1084 O O . ALA A 1 141 ? -4.684 -19.317 -10.630 1.00 96.31 141 ALA A O 1
ATOM 1085 N N . GLU A 1 142 ? -2.813 -18.109 -10.315 1.00 96.19 142 GLU A N 1
ATOM 1086 C CA . GLU A 1 142 ? -2.555 -18.567 -8.945 1.00 96.19 142 GLU A CA 1
ATOM 1087 C C . GLU A 1 142 ? -3.439 -17.838 -7.925 1.00 96.19 142 GLU A C 1
ATOM 1089 O O . GLU A 1 142 ? -3.919 -18.453 -6.978 1.00 96.19 142 GLU A O 1
ATOM 1094 N N . ILE A 1 143 ? -3.682 -16.538 -8.126 1.00 91.81 143 ILE A N 1
ATOM 1095 C CA . ILE A 1 143 ? -4.488 -15.719 -7.204 1.00 91.81 143 ILE A CA 1
ATOM 1096 C C . ILE A 1 143 ? -5.992 -15.842 -7.509 1.00 91.81 143 ILE A C 1
ATOM 1098 O O . ILE A 1 143 ? -6.819 -15.877 -6.601 1.00 91.81 143 ILE A O 1
ATOM 1102 N N . PHE A 1 144 ? -6.357 -15.921 -8.789 1.00 92.62 144 PHE A N 1
ATOM 1103 C CA . PHE A 1 144 ? -7.733 -15.932 -9.288 1.00 92.62 144 PHE A CA 1
ATOM 1104 C C . PHE A 1 144 ? -7.936 -17.096 -10.273 1.00 92.62 144 PHE A C 1
ATOM 1106 O O . PHE A 1 144 ? -8.072 -16.873 -11.480 1.00 92.62 144 PHE A O 1
ATOM 1113 N N . PRO A 1 145 ? -7.998 -18.350 -9.790 1.00 91.38 145 PRO A N 1
ATOM 1114 C CA . PRO A 1 145 ? -7.986 -19.544 -10.643 1.00 91.38 145 PRO A CA 1
ATOM 1115 C C . PRO A 1 145 ? -9.204 -19.683 -11.566 1.00 91.38 145 PRO A C 1
ATOM 1117 O O . PRO A 1 145 ? -9.185 -20.516 -12.469 1.00 91.38 145 PRO A O 1
ATOM 1120 N N . THR A 1 146 ? -10.258 -18.895 -11.344 1.00 91.88 146 THR A N 1
ATOM 1121 C CA . THR A 1 146 ? -11.482 -18.862 -12.158 1.00 91.88 146 THR A CA 1
ATOM 1122 C C . THR A 1 146 ? -11.504 -17.718 -13.173 1.00 91.88 146 THR A C 1
ATOM 1124 O O . THR A 1 146 ? -12.397 -17.666 -14.018 1.00 91.88 146 THR A O 1
ATOM 1127 N N . ARG A 1 147 ? -10.547 -16.782 -13.110 1.00 91.12 147 ARG A N 1
ATOM 1128 C CA . ARG A 1 147 ? -10.505 -15.625 -14.006 1.00 91.12 147 ARG A CA 1
ATOM 1129 C C . ARG A 1 147 ? -9.902 -16.029 -15.349 1.00 91.12 147 ARG A C 1
ATOM 1131 O O . ARG A 1 147 ? -8.805 -16.580 -15.400 1.00 91.12 147 ARG A O 1
ATOM 1138 N N . SER A 1 148 ? -10.595 -15.711 -16.441 1.00 93.12 148 SER A N 1
ATOM 1139 C CA . SER A 1 148 ? -10.059 -15.917 -17.789 1.00 93.12 148 SER A CA 1
ATOM 1140 C C . SER A 1 148 ? -8.762 -15.120 -17.990 1.00 93.12 148 SER A C 1
ATOM 1142 O O . SER A 1 148 ? -8.707 -13.950 -17.585 1.00 93.12 148 SER A O 1
ATOM 1144 N N . PRO A 1 149 ? -7.733 -15.710 -18.625 1.00 94.56 149 PRO A N 1
ATOM 1145 C CA . PRO A 1 149 ? -6.508 -14.990 -18.932 1.00 94.56 149 PRO A CA 1
ATOM 1146 C C . PRO A 1 149 ? -6.780 -13.884 -19.954 1.00 94.56 149 PRO A C 1
ATOM 1148 O O . PRO A 1 149 ? -7.687 -13.969 -20.784 1.00 94.56 149 PRO A O 1
ATOM 1151 N N . PHE A 1 150 ? -5.986 -12.821 -19.886 1.00 94.25 150 PHE A N 1
ATOM 1152 C CA . PHE A 1 150 ? -6.040 -11.744 -20.869 1.00 94.25 150 PHE A CA 1
ATOM 1153 C C . PHE A 1 150 ? -5.141 -12.074 -22.070 1.00 94.25 150 PHE A C 1
ATOM 1155 O O . PHE A 1 150 ? -4.060 -12.603 -21.831 1.00 94.25 150 PHE A O 1
ATOM 1162 N N . PRO A 1 151 ? -5.486 -11.672 -23.308 1.00 94.44 151 PRO A N 1
ATOM 1163 C CA . PRO A 1 151 ? -6.840 -11.335 -23.731 1.00 94.44 151 PRO A CA 1
ATOM 1164 C C . PRO A 1 151 ? -7.685 -12.612 -23.844 1.00 94.44 151 PRO A C 1
ATOM 1166 O O . PRO A 1 151 ? -7.211 -13.657 -24.287 1.00 94.44 151 PRO A O 1
ATOM 1169 N N . ALA A 1 152 ? -8.957 -12.519 -23.457 1.00 91.00 152 ALA A N 1
ATOM 1170 C CA . ALA A 1 152 ? -9.857 -13.671 -23.465 1.00 91.00 152 ALA A CA 1
ATOM 1171 C C . ALA A 1 152 ? -10.132 -14.208 -24.885 1.00 91.00 152 ALA A C 1
ATOM 1173 O O . ALA A 1 152 ? -10.482 -15.376 -25.034 1.00 91.00 152 ALA A O 1
ATOM 1174 N N . SER A 1 153 ? -9.944 -13.377 -25.919 1.00 91.06 153 SER A N 1
ATOM 1175 C CA . SER A 1 153 ? -10.190 -13.707 -27.331 1.00 91.06 153 SER A CA 1
ATOM 1176 C C . SER A 1 153 ? -9.358 -14.879 -27.852 1.00 91.06 153 SER A C 1
ATOM 1178 O O . SER A 1 153 ? -9.823 -15.604 -28.724 1.00 91.06 153 SER A O 1
ATOM 1180 N N . ILE A 1 154 ? -8.179 -15.122 -27.276 1.00 93.31 154 ILE A N 1
ATOM 1181 C CA . ILE A 1 154 ? -7.263 -16.174 -27.744 1.00 93.31 154 ILE A CA 1
ATOM 1182 C C . ILE A 1 154 ? -7.723 -17.566 -27.283 1.00 93.31 154 ILE A C 1
ATOM 1184 O O . ILE A 1 154 ? -7.296 -18.583 -27.824 1.00 93.31 154 ILE A O 1
ATOM 1188 N N . GLY A 1 155 ? -8.590 -17.650 -26.269 1.00 94.38 155 GLY A N 1
ATOM 1189 C CA . GLY A 1 155 ? -9.128 -18.932 -25.804 1.00 94.38 155 GLY A CA 1
ATOM 1190 C C . GLY A 1 155 ? -8.103 -19.857 -25.131 1.00 94.38 155 GLY A C 1
ATOM 1191 O O . GLY A 1 155 ? -8.324 -21.065 -25.056 1.00 94.38 155 GLY A O 1
ATOM 1192 N N . ILE A 1 156 ? -6.980 -19.329 -24.624 1.00 94.88 156 ILE A N 1
ATOM 1193 C CA . ILE A 1 156 ? -6.024 -20.119 -23.830 1.00 94.88 156 ILE A CA 1
ATOM 1194 C C . ILE A 1 156 ? -6.640 -20.416 -22.458 1.00 94.88 156 ILE A C 1
ATOM 1196 O O . ILE A 1 156 ? -7.069 -19.502 -21.757 1.00 94.88 156 ILE A O 1
ATOM 1200 N N . SER A 1 157 ? -6.653 -21.687 -22.045 1.00 95.56 157 SER A N 1
ATOM 1201 C CA . SER A 1 157 ? -7.121 -22.073 -20.705 1.00 95.56 157 SER A CA 1
ATOM 1202 C C . SER A 1 157 ? -6.212 -21.520 -19.599 1.00 95.56 157 SER A C 1
ATOM 1204 O O . SER A 1 157 ? -4.984 -21.568 -19.706 1.00 95.56 157 SER A O 1
ATOM 1206 N N . VAL A 1 158 ? -6.824 -21.076 -18.495 1.00 96.19 158 VAL A N 1
ATOM 1207 C CA . VAL A 1 158 ? -6.134 -20.632 -17.271 1.00 96.19 158 VAL A CA 1
ATOM 1208 C C . VAL A 1 158 ? -5.194 -21.707 -16.704 1.00 96.19 158 VAL A C 1
ATOM 1210 O O . VAL A 1 158 ? -4.142 -21.380 -16.162 1.00 96.19 158 VAL A O 1
ATOM 1213 N N . ASP A 1 159 ? -5.501 -22.994 -16.899 1.00 96.62 159 ASP A N 1
ATOM 1214 C CA . ASP A 1 159 ? -4.685 -24.105 -16.387 1.00 96.62 159 ASP A CA 1
ATOM 1215 C C . ASP A 1 159 ? -3.298 -24.191 -17.032 1.00 96.62 159 ASP A C 1
ATOM 1217 O O . ASP A 1 159 ? -2.370 -24.738 -16.434 1.00 96.62 159 ASP A O 1
ATOM 1221 N N . ARG A 1 160 ? -3.115 -23.609 -18.226 1.00 96.88 160 ARG A N 1
ATOM 1222 C CA . ARG A 1 160 ? -1.794 -23.529 -18.872 1.00 96.88 160 ARG A CA 1
ATOM 1223 C C . ARG A 1 160 ? -0.862 -22.514 -18.203 1.00 96.88 160 ARG A C 1
ATOM 1225 O O . ARG A 1 160 ? 0.335 -22.522 -18.486 1.00 96.88 160 ARG A O 1
ATOM 1232 N N . PHE A 1 161 ? -1.395 -21.650 -17.340 1.00 97.00 161 PHE A N 1
ATOM 1233 C CA . PHE A 1 161 ? -0.644 -20.632 -16.603 1.00 97.00 161 PHE A CA 1
ATOM 1234 C C . PHE A 1 161 ? -0.371 -21.019 -15.139 1.00 97.00 161 PHE A C 1
ATOM 1236 O O . PHE A 1 161 ? 0.438 -20.362 -14.485 1.00 97.00 161 PHE A O 1
ATOM 1243 N N . LYS A 1 162 ? -1.012 -22.075 -14.621 1.00 95.12 162 LYS A N 1
ATOM 1244 C CA . LYS A 1 162 ? -0.831 -22.540 -13.237 1.00 95.12 162 LYS A CA 1
ATOM 1245 C C . LYS A 1 162 ? 0.511 -23.238 -13.036 1.00 95.12 162 LYS A C 1
ATOM 1247 O O . LYS A 1 162 ? 1.034 -23.900 -13.933 1.00 95.12 162 LYS A O 1
ATOM 1252 N N . ARG A 1 163 ? 1.054 -23.147 -11.825 1.00 93.88 163 ARG A N 1
ATOM 1253 C CA . ARG A 1 163 ? 2.239 -23.905 -11.410 1.00 93.88 163 ARG A CA 1
ATOM 1254 C C . ARG A 1 163 ? 1.928 -25.395 -11.338 1.00 93.88 163 ARG A C 1
ATOM 1256 O O . ARG A 1 163 ? 0.843 -25.796 -10.934 1.00 93.88 163 ARG A O 1
ATOM 1263 N N . GLY A 1 164 ? 2.905 -26.220 -11.712 1.00 90.69 164 GLY A N 1
ATOM 1264 C CA . GLY A 1 164 ? 2.784 -27.681 -11.644 1.00 90.69 164 GLY A CA 1
ATOM 1265 C C . GLY A 1 164 ? 1.847 -28.301 -12.687 1.00 90.69 164 GLY A C 1
ATOM 1266 O O . GLY A 1 164 ? 1.607 -29.503 -12.639 1.00 90.69 164 GLY A O 1
ATOM 1267 N N . THR A 1 165 ? 1.330 -27.512 -13.633 1.00 92.19 165 THR A N 1
ATOM 1268 C CA . THR A 1 165 ? 0.571 -28.037 -14.774 1.00 92.19 165 THR A CA 1
ATOM 1269 C C . THR A 1 165 ? 1.448 -28.945 -15.641 1.00 92.19 165 THR A C 1
ATOM 1271 O O . THR A 1 165 ? 2.642 -28.693 -15.814 1.00 92.19 165 THR A O 1
ATOM 1274 N N . THR A 1 166 ? 0.861 -30.004 -16.201 1.00 92.62 166 THR A N 1
ATOM 1275 C CA . THR A 1 166 ? 1.570 -30.954 -17.076 1.00 92.62 166 THR A CA 1
ATOM 1276 C C . THR A 1 166 ? 1.867 -30.369 -18.455 1.00 92.62 166 THR A C 1
ATOM 1278 O O . THR A 1 166 ? 2.781 -30.830 -19.133 1.00 92.62 166 THR A O 1
ATOM 1281 N N . THR A 1 167 ? 1.122 -29.339 -18.864 1.00 93.50 167 THR A N 1
ATOM 1282 C CA . THR A 1 167 ? 1.250 -28.684 -20.174 1.00 93.50 167 THR A CA 1
ATOM 1283 C C . THR A 1 167 ? 1.353 -27.161 -20.021 1.00 93.50 167 THR A C 1
ATOM 1285 O O . THR A 1 167 ? 0.427 -26.433 -20.414 1.00 93.50 167 THR A O 1
ATOM 1288 N N . PRO A 1 168 ? 2.443 -26.648 -19.415 1.00 95.69 168 PRO A N 1
ATOM 1289 C CA . PRO A 1 168 ? 2.611 -25.214 -19.220 1.00 95.69 168 PRO A CA 1
ATOM 1290 C C . PRO A 1 168 ? 2.680 -24.509 -20.573 1.00 95.69 168 PRO A C 1
ATOM 1292 O O . PRO A 1 168 ? 3.197 -25.051 -21.549 1.00 95.69 168 PRO A O 1
ATOM 1295 N N . LEU A 1 169 ? 2.135 -23.297 -20.659 1.00 96.94 169 LEU A N 1
ATOM 1296 C CA . LEU A 1 169 ? 2.264 -22.492 -21.870 1.00 96.94 169 LEU A CA 1
ATOM 1297 C C . LEU A 1 169 ? 3.742 -22.173 -22.122 1.00 96.94 169 LEU A C 1
ATOM 1299 O O . LEU A 1 169 ? 4.360 -21.537 -21.273 1.00 96.94 169 LEU A O 1
ATOM 1303 N N . GLN A 1 170 ? 4.291 -22.531 -23.282 1.00 97.12 170 GLN A N 1
ATOM 1304 C CA . GLN A 1 170 ? 5.621 -22.080 -23.702 1.00 97.12 170 GLN A CA 1
ATOM 1305 C C . GLN A 1 170 ? 5.499 -20.982 -24.758 1.00 97.12 170 GLN A C 1
ATOM 1307 O O . GLN A 1 170 ? 4.741 -21.117 -25.718 1.00 97.12 170 GLN A O 1
ATOM 1312 N N . LEU A 1 171 ? 6.258 -19.892 -24.620 1.00 97.19 171 LEU A N 1
ATOM 1313 C CA . LEU A 1 171 ? 6.205 -18.783 -25.582 1.00 97.19 171 LEU A CA 1
ATOM 1314 C C . LEU A 1 171 ? 6.687 -19.209 -26.976 1.00 97.19 171 LEU A C 1
ATOM 1316 O O . LEU A 1 171 ? 6.183 -18.713 -27.984 1.00 97.19 171 LEU A O 1
ATOM 1320 N N . GLY A 1 172 ? 7.636 -20.147 -27.048 1.00 95.44 172 GLY A N 1
ATOM 1321 C CA . GLY A 1 172 ? 8.141 -20.704 -28.308 1.00 95.44 172 GLY A CA 1
ATOM 1322 C C . GLY A 1 172 ? 7.108 -21.516 -29.099 1.00 95.44 172 GLY A C 1
ATOM 1323 O O . GLY A 1 172 ? 7.242 -21.637 -30.310 1.00 95.44 172 GLY A O 1
ATOM 1324 N N . GLU A 1 173 ? 6.060 -22.022 -28.443 1.00 95.62 173 GLU A N 1
ATOM 1325 C CA . GLU A 1 173 ? 4.976 -22.784 -29.086 1.00 95.62 173 GLU A CA 1
ATOM 1326 C C . GLU A 1 173 ? 3.895 -21.880 -29.700 1.00 95.62 173 GLU A C 1
ATOM 1328 O O . GLU A 1 173 ? 3.038 -22.350 -30.449 1.00 95.62 173 GLU A O 1
ATOM 1333 N N . LEU A 1 174 ? 3.896 -20.583 -29.375 1.00 96.88 174 LEU A N 1
ATOM 1334 C CA . LEU A 1 174 ? 2.905 -19.647 -29.892 1.00 96.88 174 LEU A CA 1
ATOM 1335 C C . LEU A 1 174 ? 3.172 -19.349 -31.368 1.00 96.88 174 LEU A C 1
ATOM 1337 O O . LEU A 1 174 ? 4.189 -18.744 -31.716 1.00 96.88 174 LEU A O 1
ATOM 1341 N N . GLY A 1 175 ? 2.218 -19.716 -32.226 1.00 97.44 175 GLY A N 1
ATOM 1342 C CA . GLY A 1 175 ? 2.220 -19.325 -33.632 1.00 97.44 175 GLY A CA 1
ATOM 1343 C C . GLY A 1 175 ? 2.174 -17.803 -33.802 1.00 97.44 175 GLY A C 1
ATOM 1344 O O . GLY A 1 175 ? 1.626 -17.084 -32.965 1.00 97.44 175 GLY A O 1
ATOM 1345 N N . ARG A 1 176 ? 2.725 -17.310 -34.917 1.00 97.44 176 ARG A N 1
ATOM 1346 C CA . ARG A 1 176 ? 2.865 -15.870 -35.193 1.00 97.44 176 ARG A CA 1
ATOM 1347 C C . ARG A 1 176 ? 1.549 -15.094 -35.072 1.00 97.44 176 ARG A C 1
ATOM 1349 O O . ARG A 1 176 ? 1.524 -14.075 -34.403 1.00 97.44 176 ARG A O 1
ATOM 1356 N N . ALA A 1 177 ? 0.455 -15.623 -35.624 1.00 96.62 177 ALA A N 1
ATOM 1357 C CA . ALA A 1 177 ? -0.857 -14.976 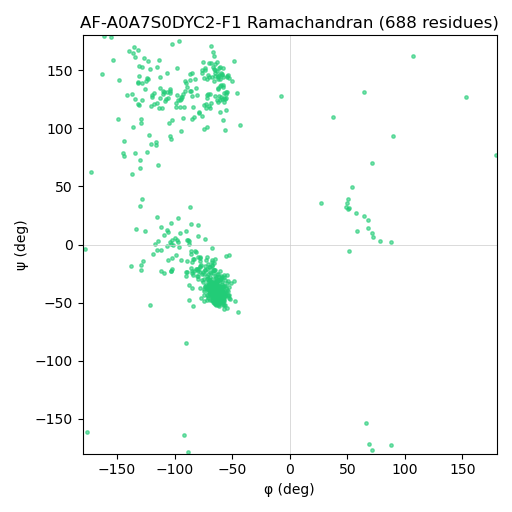-35.548 1.00 96.62 177 ALA A CA 1
ATOM 1358 C C . ALA A 1 177 ? -1.330 -14.755 -34.098 1.00 96.62 177 ALA A C 1
ATOM 1360 O O . ALA A 1 177 ? -1.834 -13.688 -33.767 1.00 96.62 177 ALA A O 1
ATOM 1361 N N . VAL A 1 178 ? -1.109 -15.738 -33.216 1.00 97.19 178 VAL A N 1
ATOM 1362 C CA . VAL A 1 178 ? -1.468 -15.628 -31.794 1.00 97.19 178 VAL A CA 1
ATOM 1363 C C . VAL A 1 178 ? -0.579 -14.605 -31.089 1.00 97.19 178 VAL A C 1
ATOM 1365 O O . VAL A 1 178 ? -1.072 -13.807 -30.297 1.00 97.19 178 VAL A O 1
ATOM 1368 N N . ARG A 1 179 ? 0.727 -14.591 -31.383 1.00 98.06 179 ARG A N 1
ATOM 1369 C CA . ARG A 1 179 ? 1.652 -13.580 -30.845 1.00 98.06 179 ARG A CA 1
ATOM 1370 C C . ARG A 1 179 ? 1.237 -12.168 -31.249 1.00 98.06 179 ARG A C 1
ATOM 1372 O O . ARG A 1 179 ? 1.159 -11.298 -30.385 1.00 98.06 179 ARG A O 1
ATOM 1379 N N . ASP A 1 180 ? 0.922 -11.969 -32.528 1.00 97.19 180 ASP A N 1
ATOM 1380 C CA . ASP A 1 180 ? 0.483 -10.683 -33.070 1.00 97.19 180 ASP A CA 1
ATOM 1381 C C . ASP A 1 180 ? -0.804 -10.206 -32.378 1.00 97.19 180 ASP A C 1
ATOM 1383 O O . ASP A 1 180 ? -0.880 -9.049 -31.960 1.00 97.19 180 ASP A O 1
ATOM 1387 N N . GLU A 1 181 ? -1.776 -11.102 -32.167 1.00 97.12 181 GLU A N 1
ATOM 1388 C CA . GLU A 1 181 ? -3.013 -10.792 -31.438 1.00 97.12 181 GLU A CA 1
ATOM 1389 C C . GLU A 1 181 ? -2.737 -10.368 -29.983 1.00 97.12 181 GLU A C 1
ATOM 1391 O O . GLU A 1 181 ? -3.247 -9.338 -29.530 1.00 97.12 181 GLU A O 1
ATOM 1396 N N . ILE A 1 182 ? -1.881 -11.104 -29.256 1.00 97.69 182 ILE A N 1
ATOM 1397 C CA . ILE A 1 182 ? -1.479 -10.750 -27.881 1.00 97.69 182 ILE A CA 1
ATOM 1398 C C . ILE A 1 182 ? -0.848 -9.360 -27.862 1.00 97.69 182 ILE A C 1
ATOM 1400 O O . ILE A 1 182 ? -1.242 -8.499 -27.073 1.00 97.69 182 ILE A O 1
ATOM 1404 N N . VAL A 1 183 ? 0.143 -9.132 -28.722 1.00 97.50 183 VAL A N 1
ATOM 1405 C CA . VAL A 1 183 ? 0.920 -7.890 -28.755 1.00 97.50 183 VAL A CA 1
ATOM 1406 C C . VAL A 1 183 ? 0.039 -6.710 -29.154 1.00 97.50 183 VAL A C 1
ATOM 1408 O O . VAL A 1 183 ? 0.165 -5.631 -28.574 1.00 97.50 183 VAL A O 1
ATOM 1411 N N . GLN A 1 184 ? -0.895 -6.896 -30.087 1.00 95.88 184 GLN A N 1
ATOM 1412 C CA . GLN A 1 184 ? -1.869 -5.870 -30.448 1.00 95.88 184 GLN A CA 1
ATOM 1413 C C . GLN A 1 184 ? -2.774 -5.515 -29.262 1.00 95.88 184 GLN A C 1
ATOM 1415 O O . GLN A 1 184 ? -2.938 -4.330 -28.958 1.00 95.88 184 GLN A O 1
ATOM 1420 N N . ALA A 1 185 ? -3.300 -6.517 -28.551 1.00 95.12 185 ALA A N 1
ATOM 1421 C CA . ALA A 1 185 ? -4.122 -6.301 -27.363 1.00 95.12 185 ALA A CA 1
ATOM 1422 C C . ALA A 1 185 ? -3.344 -5.590 -26.239 1.00 95.12 185 ALA A C 1
ATOM 1424 O O . ALA A 1 185 ? -3.877 -4.698 -25.575 1.00 95.12 185 ALA A O 1
ATOM 1425 N N . LEU A 1 186 ? -2.066 -5.934 -26.045 1.00 94.44 186 LEU A N 1
ATOM 1426 C CA . LEU A 1 186 ? -1.188 -5.262 -25.083 1.00 94.44 186 LEU A CA 1
ATOM 1427 C C . LEU A 1 186 ? -0.921 -3.807 -25.476 1.00 94.44 186 LEU A C 1
ATOM 1429 O O . LEU A 1 186 ? -1.037 -2.922 -24.631 1.00 94.44 186 LEU A O 1
ATOM 1433 N N . ARG A 1 187 ? -0.604 -3.532 -26.745 1.00 93.25 187 ARG A N 1
ATOM 1434 C CA . ARG A 1 187 ? -0.354 -2.165 -27.229 1.00 93.25 187 ARG A CA 1
ATOM 1435 C C . ARG A 1 187 ? -1.587 -1.283 -27.090 1.00 93.25 187 ARG A C 1
ATOM 1437 O O . ARG A 1 187 ? -1.450 -0.164 -26.616 1.00 93.25 187 ARG A O 1
ATOM 1444 N N . ALA A 1 188 ? -2.773 -1.795 -27.418 1.00 90.50 188 ALA A N 1
ATOM 1445 C CA . ALA A 1 188 ? -4.025 -1.059 -27.241 1.00 90.50 188 ALA A CA 1
ATOM 1446 C C . ALA A 1 188 ? -4.268 -0.650 -25.776 1.00 90.50 188 ALA A C 1
ATOM 1448 O O . ALA A 1 188 ? -4.838 0.406 -25.517 1.00 90.50 188 ALA A O 1
ATOM 1449 N N . ARG A 1 189 ? -3.806 -1.468 -24.822 1.00 90.00 189 ARG A N 1
ATOM 1450 C CA . ARG A 1 189 ? -3.963 -1.221 -23.386 1.00 90.00 189 ARG A CA 1
ATOM 1451 C C . ARG A 1 189 ? -2.855 -0.365 -22.773 1.00 90.00 189 ARG A C 1
ATOM 1453 O O . ARG A 1 189 ? -3.122 0.382 -21.842 1.00 90.00 189 ARG A O 1
ATOM 1460 N N . TRP A 1 190 ? -1.614 -0.493 -23.241 1.00 90.88 190 TRP A N 1
ATOM 1461 C CA . TRP A 1 190 ? -0.435 0.039 -22.539 1.00 90.88 190 TRP A CA 1
ATOM 1462 C C . TRP A 1 190 ? 0.359 1.081 -23.322 1.00 90.88 190 TRP A C 1
ATOM 1464 O O . TRP A 1 190 ? 1.264 1.700 -22.763 1.00 90.88 190 TRP A O 1
ATOM 1474 N N . ARG A 1 191 ? 0.040 1.309 -24.598 1.00 89.56 191 ARG A N 1
ATOM 1475 C CA . ARG A 1 191 ? 0.742 2.271 -25.448 1.00 89.56 191 ARG A CA 1
ATOM 1476 C C . ARG A 1 191 ? -0.214 3.352 -25.936 1.00 89.56 191 ARG A C 1
ATOM 1478 O O . ARG A 1 191 ? -1.260 3.062 -26.503 1.00 89.56 191 ARG A O 1
ATOM 1485 N N . MET A 1 192 ? 0.172 4.609 -25.743 1.00 86.62 192 MET A N 1
ATOM 1486 C CA . MET A 1 192 ? -0.551 5.744 -26.310 1.00 86.62 192 MET A CA 1
ATOM 1487 C C . MET A 1 192 ? -0.131 5.959 -27.761 1.00 86.62 192 MET A C 1
ATOM 1489 O O . MET A 1 192 ? 1.049 5.811 -28.089 1.00 86.62 192 MET A O 1
ATOM 1493 N N . ALA A 1 193 ? -1.093 6.327 -28.613 1.00 85.12 193 ALA A N 1
ATOM 1494 C CA . ALA A 1 193 ? -0.841 6.632 -30.021 1.00 85.12 193 ALA A CA 1
ATOM 1495 C C . ALA A 1 193 ? 0.198 7.757 -30.171 1.00 85.12 193 ALA A C 1
ATOM 1497 O O . ALA A 1 193 ? 1.159 7.609 -30.922 1.00 85.12 193 ALA A O 1
ATOM 1498 N N . ASP A 1 194 ? 0.070 8.803 -29.352 1.00 84.50 194 ASP A N 1
ATOM 1499 C CA . ASP A 1 194 ? 0.945 9.982 -29.365 1.00 84.50 194 ASP A CA 1
ATOM 1500 C C . ASP A 1 194 ? 2.169 9.849 -28.434 1.00 84.50 194 ASP A C 1
ATOM 1502 O O . ASP A 1 194 ? 2.877 10.818 -28.158 1.00 84.50 194 ASP A O 1
ATOM 1506 N N . GLY A 1 195 ? 2.436 8.642 -27.920 1.00 85.06 195 GLY A N 1
ATOM 1507 C CA . GLY A 1 195 ? 3.439 8.414 -26.878 1.00 85.06 195 GLY A CA 1
ATOM 1508 C C . GLY A 1 195 ? 3.031 9.004 -25.524 1.00 85.06 195 GLY A C 1
ATOM 1509 O O . GLY A 1 195 ? 1.893 9.412 -25.340 1.00 85.06 195 GLY A O 1
ATOM 1510 N N . LEU A 1 196 ? 3.943 9.014 -24.543 1.00 83.50 196 LEU A N 1
ATOM 1511 C CA . LEU A 1 196 ? 3.641 9.433 -23.165 1.00 83.50 196 LEU A CA 1
ATOM 1512 C C . LEU A 1 196 ? 3.433 10.954 -23.035 1.00 83.50 196 LEU A C 1
ATOM 1514 O O . LEU A 1 196 ? 4.401 11.711 -22.933 1.00 83.50 196 LEU A O 1
ATOM 1518 N N . VAL A 1 197 ? 2.172 11.383 -22.967 1.00 80.56 197 VAL A N 1
ATOM 1519 C CA . VAL A 1 197 ? 1.733 12.759 -22.678 1.00 80.56 197 VAL A CA 1
ATOM 1520 C C . VAL A 1 197 ? 1.395 12.955 -21.191 1.00 80.56 197 VAL A C 1
ATOM 1522 O O . VAL A 1 197 ? 1.480 12.014 -20.402 1.00 80.56 197 VAL A O 1
ATOM 1525 N N . VAL A 1 198 ? 1.087 14.191 -20.786 1.00 77.06 198 VAL A N 1
ATOM 1526 C CA . VAL A 1 198 ? 0.564 14.518 -19.447 1.00 77.06 198 VAL A CA 1
ATOM 1527 C C . VAL A 1 198 ? -0.891 14.899 -19.592 1.00 77.06 198 VAL A C 1
ATOM 1529 O O . VAL A 1 198 ? -1.170 15.874 -20.282 1.00 77.06 198 VAL A O 1
ATOM 1532 N N . ASP A 1 199 ? -1.767 14.201 -18.881 1.00 69.62 199 ASP A N 1
ATOM 1533 C CA . ASP A 1 199 ? -3.194 14.508 -18.836 1.00 69.62 199 ASP A CA 1
ATOM 1534 C C . ASP A 1 199 ? -3.729 14.461 -17.391 1.00 69.62 199 ASP A C 1
ATOM 1536 O O . ASP A 1 199 ? -3.097 13.866 -16.511 1.00 69.62 199 ASP A O 1
ATOM 1540 N N . PRO A 1 200 ? -4.894 15.076 -17.106 1.00 70.88 200 PRO A N 1
ATOM 1541 C CA . PRO A 1 200 ? -5.530 14.984 -15.792 1.00 70.88 200 PRO A CA 1
ATOM 1542 C C . PRO A 1 200 ? -5.841 13.528 -15.407 1.00 70.88 200 PRO A C 1
ATOM 1544 O O . PRO A 1 200 ? -6.526 12.812 -16.137 1.00 70.88 200 PRO A O 1
ATOM 1547 N N . LEU A 1 201 ? -5.353 13.094 -14.240 1.00 64.25 201 LEU A N 1
ATOM 1548 C CA . LEU A 1 201 ? -5.378 11.692 -13.794 1.00 64.25 201 LEU A CA 1
ATOM 1549 C C . LEU A 1 201 ? -6.787 11.127 -13.568 1.00 64.25 201 LEU A C 1
ATOM 1551 O O . LEU A 1 201 ? -7.053 9.981 -13.925 1.00 64.25 201 LEU A O 1
ATOM 1555 N N . GLU A 1 202 ? -7.687 11.921 -12.987 1.00 60.19 202 GLU A N 1
ATOM 1556 C CA . GLU A 1 202 ? -8.973 11.445 -12.448 1.00 60.19 202 GLU A CA 1
ATOM 1557 C C . GLU A 1 202 ? -9.886 10.816 -13.510 1.00 60.19 202 GLU A C 1
ATOM 1559 O O . GLU A 1 202 ? -10.666 9.916 -13.211 1.00 60.19 202 GLU A O 1
ATOM 1564 N N . GLN A 1 203 ? -9.763 11.235 -14.772 1.00 62.44 203 GLN A N 1
ATOM 1565 C CA . GLN A 1 203 ? -10.583 10.706 -15.864 1.00 62.44 203 GLN A CA 1
ATOM 1566 C C . GLN A 1 203 ? -9.970 9.481 -16.553 1.00 62.44 203 GLN A C 1
ATOM 1568 O O . GLN A 1 203 ? -10.664 8.817 -17.323 1.00 62.44 203 GLN A O 1
ATOM 1573 N N . ARG A 1 204 ? -8.684 9.184 -16.324 1.00 69.75 204 ARG A N 1
ATOM 1574 C CA . ARG A 1 204 ? -7.955 8.161 -17.090 1.00 69.75 204 ARG A CA 1
ATOM 1575 C C . ARG A 1 204 ? -8.095 6.771 -16.500 1.00 69.75 204 ARG A C 1
ATOM 1577 O O . ARG A 1 204 ? -8.443 5.853 -17.240 1.00 69.75 204 ARG A O 1
ATOM 1584 N N . ASP A 1 205 ? -7.899 6.645 -15.189 1.00 65.44 205 ASP A N 1
ATOM 1585 C CA . ASP A 1 205 ? -8.054 5.368 -14.481 1.00 65.44 205 ASP A CA 1
ATOM 1586 C C . ASP A 1 205 ? -9.478 4.819 -14.647 1.00 65.44 205 ASP A C 1
ATOM 1588 O O . ASP A 1 205 ? -9.664 3.637 -14.913 1.00 65.44 205 ASP A O 1
ATOM 1592 N N . ALA A 1 206 ? -10.490 5.692 -14.590 1.00 65.12 206 ALA A N 1
ATOM 1593 C CA . ALA A 1 206 ? -11.892 5.309 -14.765 1.00 65.12 206 ALA A CA 1
ATOM 1594 C C . ALA A 1 206 ? -12.246 4.840 -16.190 1.00 65.12 206 ALA A C 1
ATOM 1596 O O . ALA A 1 206 ? -13.294 4.230 -16.392 1.00 65.12 206 ALA A O 1
ATOM 1597 N N . ARG A 1 207 ? -11.411 5.156 -17.186 1.00 72.12 207 ARG A N 1
ATOM 1598 C CA . ARG A 1 207 ? -11.644 4.847 -18.605 1.00 72.12 207 ARG A CA 1
ATOM 1599 C C . ARG A 1 207 ? -10.720 3.751 -19.139 1.00 72.12 207 ARG A C 1
ATOM 1601 O O . ARG A 1 207 ? -10.701 3.545 -20.350 1.00 72.12 207 ARG A O 1
ATOM 1608 N N . ASP A 1 208 ? -9.949 3.090 -18.269 1.00 72.44 208 ASP A N 1
ATOM 1609 C CA . ASP A 1 208 ? -8.950 2.078 -18.643 1.00 72.44 208 ASP A CA 1
ATOM 1610 C C . ASP A 1 208 ? -8.003 2.557 -19.766 1.00 72.44 208 ASP A C 1
ATOM 1612 O O . ASP A 1 208 ? -7.605 1.794 -20.650 1.00 72.44 208 ASP A O 1
ATOM 1616 N N . LEU A 1 209 ? -7.650 3.848 -19.759 1.00 81.44 209 LEU A N 1
ATOM 1617 C CA . LEU A 1 209 ? -6.759 4.415 -20.771 1.00 81.44 209 LEU A CA 1
ATOM 1618 C C . LEU A 1 209 ? -5.309 3.973 -20.534 1.00 81.44 209 LEU A C 1
ATOM 1620 O O . LEU A 1 209 ? -4.907 3.789 -19.380 1.00 81.44 209 LEU A O 1
ATOM 1624 N N . PRO A 1 210 ? -4.480 3.882 -21.594 1.00 86.88 210 PRO A N 1
ATOM 1625 C CA . PRO A 1 210 ? -3.066 3.601 -21.420 1.00 86.88 210 PRO A CA 1
ATOM 1626 C C . PRO A 1 210 ? -2.395 4.599 -20.464 1.00 86.88 210 PRO A C 1
ATOM 1628 O O . PRO A 1 210 ? -2.748 5.790 -20.485 1.00 86.88 210 PRO A O 1
ATOM 1631 N N . PRO A 1 211 ? -1.421 4.150 -19.649 1.00 87.62 211 PRO A N 1
ATOM 1632 C CA . PRO A 1 211 ? -0.755 5.010 -18.683 1.00 87.62 211 PRO A CA 1
ATOM 1633 C C . PRO A 1 211 ? -0.104 6.215 -19.351 1.00 87.62 211 PRO A C 1
ATOM 1635 O O . PRO A 1 211 ? 0.574 6.090 -20.373 1.00 87.62 211 PRO A O 1
ATOM 1638 N N . ASP A 1 212 ? -0.298 7.382 -18.748 1.00 87.44 212 ASP A N 1
ATOM 1639 C CA . ASP A 1 212 ? 0.383 8.607 -19.138 1.00 87.44 212 ASP A CA 1
ATOM 1640 C C . ASP A 1 212 ? 1.729 8.752 -18.405 1.00 87.44 212 ASP A C 1
ATOM 1642 O O . ASP A 1 212 ? 2.149 7.895 -17.617 1.00 87.44 212 ASP A O 1
ATOM 1646 N N . ARG A 1 213 ? 2.438 9.854 -18.663 1.00 88.19 213 ARG A N 1
ATOM 1647 C CA . ARG A 1 213 ? 3.716 10.137 -17.997 1.00 88.19 213 ARG A CA 1
ATOM 1648 C C . ARG A 1 213 ? 3.575 10.198 -16.472 1.00 88.19 213 ARG A C 1
ATOM 1650 O O . ARG A 1 213 ? 4.493 9.797 -15.754 1.00 88.19 213 ARG A O 1
ATOM 1657 N N . THR A 1 214 ? 2.451 10.711 -15.980 1.00 84.88 214 THR A N 1
ATOM 1658 C CA . THR A 1 214 ? 2.186 10.915 -14.554 1.00 84.88 214 THR A CA 1
ATOM 1659 C C . THR A 1 214 ? 1.883 9.594 -13.853 1.00 84.88 214 THR A C 1
ATOM 1661 O O . THR A 1 214 ? 2.496 9.294 -12.828 1.00 84.88 214 THR A O 1
ATOM 1664 N N . MET A 1 215 ? 0.994 8.778 -14.422 1.00 86.31 215 MET A N 1
ATOM 1665 C CA . MET A 1 215 ? 0.656 7.433 -13.950 1.00 86.31 215 MET A CA 1
ATOM 1666 C C . MET A 1 215 ? 1.888 6.535 -13.922 1.00 86.31 215 MET A C 1
ATOM 1668 O O . MET A 1 215 ? 2.115 5.833 -12.939 1.00 86.31 215 MET A O 1
ATOM 1672 N N . LEU A 1 216 ? 2.723 6.598 -14.963 1.00 91.25 216 LEU A N 1
ATOM 1673 C CA . LEU A 1 216 ? 3.967 5.842 -15.013 1.00 91.25 216 LEU A CA 1
ATOM 1674 C C . LEU A 1 216 ? 4.938 6.259 -13.901 1.00 91.25 216 LEU A C 1
ATOM 1676 O O . LEU A 1 216 ? 5.485 5.403 -13.208 1.00 91.25 216 LEU A O 1
ATOM 1680 N N . GLY A 1 217 ? 5.138 7.567 -13.706 1.00 91.44 217 GLY A N 1
ATOM 1681 C CA . GLY A 1 217 ? 5.962 8.078 -12.611 1.00 91.44 217 GLY A CA 1
ATOM 1682 C C . GLY A 1 217 ? 5.450 7.610 -11.247 1.00 91.44 217 GLY A C 1
ATOM 1683 O O . GLY A 1 217 ? 6.228 7.108 -10.440 1.00 91.44 217 GLY A O 1
ATOM 1684 N N . ARG A 1 218 ? 4.133 7.696 -11.014 1.00 88.75 218 ARG A N 1
ATOM 1685 C CA . ARG A 1 218 ? 3.493 7.188 -9.790 1.00 88.75 218 ARG A CA 1
ATOM 1686 C C . ARG A 1 218 ? 3.724 5.698 -9.601 1.00 88.75 218 ARG A C 1
ATOM 1688 O O . ARG A 1 218 ? 4.115 5.303 -8.516 1.00 88.75 218 ARG A O 1
ATOM 1695 N N . ALA A 1 219 ? 3.547 4.890 -10.642 1.00 91.56 219 ALA A N 1
ATOM 1696 C CA . ALA A 1 219 ? 3.749 3.448 -10.574 1.00 91.56 219 ALA A CA 1
ATOM 1697 C C . ALA A 1 219 ? 5.174 3.082 -10.118 1.00 91.56 219 ALA A C 1
ATOM 1699 O O . ALA A 1 219 ? 5.346 2.289 -9.193 1.00 91.56 219 ALA A O 1
ATOM 1700 N N . PHE A 1 220 ? 6.191 3.720 -10.703 1.00 95.25 220 PHE A N 1
ATOM 1701 C CA . PHE A 1 220 ? 7.588 3.522 -10.307 1.00 95.25 220 PHE A CA 1
ATOM 1702 C C . PHE A 1 220 ? 7.864 3.990 -8.872 1.00 95.25 220 PHE A C 1
ATOM 1704 O O . PHE A 1 220 ? 8.485 3.258 -8.102 1.00 95.25 220 PHE A O 1
ATOM 1711 N N . TRP A 1 221 ? 7.394 5.182 -8.486 1.00 94.62 221 TRP A N 1
ATOM 1712 C CA . TRP A 1 221 ? 7.598 5.691 -7.126 1.00 94.62 221 TRP A CA 1
ATOM 1713 C C . TRP A 1 221 ? 6.865 4.863 -6.077 1.00 94.62 221 TRP A C 1
ATOM 1715 O O . TRP A 1 221 ? 7.455 4.560 -5.045 1.00 94.62 221 TRP A O 1
ATOM 1725 N N . THR A 1 222 ? 5.628 4.445 -6.350 1.00 92.56 222 THR A N 1
ATOM 1726 C CA . THR A 1 222 ? 4.876 3.542 -5.478 1.00 92.56 222 THR A CA 1
ATOM 1727 C C . THR A 1 222 ? 5.631 2.241 -5.280 1.00 92.56 222 THR A C 1
ATOM 1729 O O . THR A 1 222 ? 5.869 1.850 -4.144 1.00 92.56 222 THR A O 1
ATOM 1732 N N . TYR A 1 223 ? 6.091 1.611 -6.361 1.00 94.81 223 TYR A N 1
ATOM 1733 C CA . TYR A 1 223 ? 6.867 0.382 -6.255 1.00 94.81 223 TYR A CA 1
ATOM 1734 C C . TYR A 1 223 ? 8.159 0.574 -5.446 1.00 94.81 223 TYR A C 1
ATOM 1736 O O . TYR A 1 223 ? 8.414 -0.203 -4.528 1.00 94.81 223 TYR A O 1
ATOM 1744 N N . MET A 1 224 ? 8.952 1.613 -5.728 1.00 95.62 224 MET A N 1
ATOM 1745 C CA . MET A 1 224 ? 10.229 1.850 -5.041 1.00 95.62 224 MET A CA 1
ATOM 1746 C C . MET A 1 224 ? 10.062 2.146 -3.549 1.00 95.62 224 MET A C 1
ATOM 1748 O O . MET A 1 224 ? 10.722 1.505 -2.730 1.00 95.62 224 MET A O 1
ATOM 1752 N N . HIS A 1 225 ? 9.186 3.093 -3.192 1.00 94.69 225 HIS A N 1
ATOM 1753 C CA . HIS A 1 225 ? 8.961 3.463 -1.791 1.00 94.69 225 HIS A CA 1
ATOM 1754 C C . HIS A 1 225 ? 8.419 2.274 -1.009 1.00 94.69 225 HIS A C 1
ATOM 1756 O O . HIS A 1 225 ? 9.035 1.867 -0.027 1.00 94.69 225 HIS A O 1
ATOM 1762 N N . THR A 1 226 ? 7.354 1.631 -1.487 1.00 92.38 226 THR A N 1
ATOM 1763 C CA . THR A 1 226 ? 6.790 0.454 -0.818 1.00 92.38 226 THR A CA 1
ATOM 1764 C C . THR A 1 226 ? 7.810 -0.676 -0.674 1.00 92.38 226 THR A C 1
ATOM 1766 O O . THR A 1 226 ? 7.955 -1.223 0.417 1.00 92.38 226 THR A O 1
ATOM 1769 N N . SER A 1 227 ? 8.590 -0.978 -1.716 1.00 92.75 227 SER A N 1
ATOM 1770 C CA . SER A 1 227 ? 9.615 -2.029 -1.641 1.00 92.75 227 SER A CA 1
ATOM 1771 C C . SER A 1 227 ? 10.705 -1.708 -0.613 1.00 92.75 227 SER A C 1
ATOM 1773 O O . SER A 1 227 ? 11.126 -2.587 0.132 1.00 92.75 227 SER A O 1
ATOM 1775 N N . SER A 1 228 ? 11.147 -0.447 -0.519 1.00 95.62 228 SER A N 1
ATOM 1776 C CA . SER A 1 228 ? 12.115 -0.028 0.509 1.00 95.62 228 SER A CA 1
ATOM 1777 C C . SER A 1 228 ? 11.561 -0.128 1.935 1.00 95.62 228 SER A C 1
ATOM 1779 O O . SER A 1 228 ? 12.296 -0.447 2.865 1.00 95.62 228 SER A O 1
ATOM 1781 N N . ILE A 1 229 ? 10.258 0.103 2.106 1.00 93.38 229 ILE A N 1
ATOM 1782 C CA . ILE A 1 229 ? 9.582 0.135 3.408 1.00 93.38 229 ILE A CA 1
ATOM 1783 C C . ILE A 1 229 ? 9.294 -1.269 3.931 1.00 93.38 229 ILE A C 1
ATOM 1785 O O . ILE A 1 229 ? 9.305 -1.484 5.140 1.00 93.38 229 ILE A O 1
ATOM 1789 N N . TYR A 1 230 ? 9.098 -2.240 3.047 1.00 92.31 230 TYR A N 1
ATOM 1790 C CA . TYR A 1 230 ? 8.901 -3.640 3.428 1.00 92.31 230 TYR A CA 1
ATOM 1791 C C . TYR A 1 230 ? 10.162 -4.499 3.326 1.00 92.31 230 TYR A C 1
ATOM 1793 O O . TYR A 1 230 ? 10.124 -5.700 3.587 1.00 92.31 230 TYR A O 1
ATOM 1801 N N . MET A 1 231 ? 11.294 -3.888 2.989 1.00 92.88 231 MET A N 1
ATOM 1802 C CA . MET A 1 231 ? 12.590 -4.543 3.052 1.00 92.88 231 MET A CA 1
ATOM 1803 C C . MET A 1 231 ? 12.908 -4.971 4.495 1.00 92.88 231 MET A C 1
ATOM 1805 O O . MET A 1 231 ? 12.566 -4.272 5.454 1.00 92.88 231 MET A O 1
ATOM 1809 N N . GLN A 1 232 ? 13.596 -6.103 4.660 1.00 90.81 232 GLN A N 1
ATOM 1810 C CA . GLN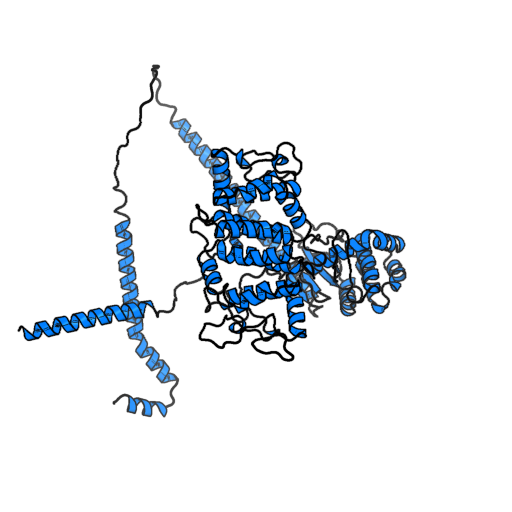 A 1 232 ? 14.110 -6.526 5.967 1.00 90.81 232 GLN A CA 1
ATOM 1811 C C . GLN A 1 232 ? 15.077 -5.477 6.529 1.00 90.81 232 GLN A C 1
ATOM 1813 O O . GLN A 1 232 ? 15.806 -4.845 5.767 1.00 90.81 232 GLN A O 1
ATOM 1818 N N . GLN A 1 233 ? 15.132 -5.316 7.858 1.00 91.50 233 GLN A N 1
ATOM 1819 C CA . GLN A 1 233 ? 16.022 -4.325 8.484 1.00 91.50 233 GLN A CA 1
ATOM 1820 C C . GLN A 1 233 ? 17.487 -4.478 8.045 1.00 91.50 233 GLN A C 1
ATOM 1822 O O . GLN A 1 233 ? 18.157 -3.481 7.762 1.00 91.50 233 GLN A O 1
ATOM 1827 N N . GLN A 1 234 ? 17.946 -5.726 7.924 1.00 94.81 234 GLN A N 1
ATOM 1828 C CA . GLN A 1 234 ? 19.230 -6.108 7.338 1.00 94.81 234 GLN A CA 1
ATOM 1829 C C . GLN A 1 234 ? 18.966 -6.954 6.085 1.00 94.81 234 GLN A C 1
ATOM 1831 O O . GLN A 1 234 ? 18.847 -8.173 6.186 1.00 94.81 234 GLN A O 1
ATOM 1836 N N . PRO A 1 235 ? 18.806 -6.322 4.914 1.00 95.31 235 PRO A N 1
ATOM 1837 C CA . PRO A 1 235 ? 18.504 -7.026 3.680 1.00 95.31 235 PRO A CA 1
ATOM 1838 C C . PRO A 1 235 ? 19.729 -7.806 3.209 1.00 95.31 235 PRO A C 1
ATOM 1840 O O . PRO A 1 235 ? 20.866 -7.347 3.352 1.00 95.31 235 PRO A O 1
ATOM 1843 N N . ASP A 1 236 ? 19.501 -8.964 2.598 1.00 95.75 236 ASP A N 1
ATOM 1844 C CA . ASP A 1 236 ? 20.585 -9.727 1.994 1.00 95.75 236 ASP A CA 1
ATOM 1845 C C . ASP A 1 236 ? 21.174 -9.026 0.749 1.00 95.75 236 ASP A C 1
ATOM 1847 O O . ASP A 1 236 ? 20.668 -8.022 0.229 1.00 95.75 236 ASP A O 1
ATOM 1851 N N . ALA A 1 237 ? 22.290 -9.567 0.256 1.00 96.31 237 ALA A N 1
ATOM 1852 C CA . ALA A 1 237 ? 22.989 -9.009 -0.894 1.00 96.31 237 ALA A CA 1
ATOM 1853 C C . ALA A 1 237 ? 22.144 -9.019 -2.182 1.00 96.31 237 ALA A C 1
ATOM 1855 O O . ALA A 1 237 ? 22.323 -8.132 -3.019 1.00 96.31 237 ALA A O 1
ATOM 1856 N N . GLN A 1 238 ? 21.232 -9.984 -2.347 1.00 95.69 238 GLN A N 1
ATOM 1857 C CA . GLN A 1 238 ? 20.373 -10.091 -3.527 1.00 95.69 238 GLN A CA 1
ATOM 1858 C C . GLN A 1 238 ? 19.278 -9.025 -3.497 1.00 95.69 238 GLN A C 1
ATOM 1860 O O . GLN A 1 238 ? 19.080 -8.344 -4.500 1.00 95.69 238 GLN A O 1
ATOM 1865 N N . ALA A 1 239 ? 18.642 -8.804 -2.345 1.00 95.50 239 ALA A N 1
ATOM 1866 C CA . ALA A 1 239 ? 17.672 -7.734 -2.141 1.00 95.50 239 ALA A CA 1
ATOM 1867 C C . ALA A 1 239 ? 18.306 -6.351 -2.364 1.00 95.50 239 ALA A C 1
ATOM 1869 O O . ALA A 1 239 ? 17.767 -5.530 -3.104 1.00 95.50 239 ALA A O 1
ATOM 1870 N N . LEU A 1 240 ? 19.500 -6.097 -1.813 1.00 96.94 240 LEU A N 1
ATOM 1871 C CA . LEU A 1 240 ? 20.214 -4.838 -2.063 1.00 96.94 240 LEU A CA 1
ATOM 1872 C C . LEU A 1 240 ? 20.607 -4.673 -3.539 1.00 96.94 240 LEU A C 1
ATOM 1874 O O . LEU A 1 240 ? 20.505 -3.571 -4.077 1.00 96.94 240 LEU A O 1
ATOM 1878 N N . ALA A 1 241 ? 21.057 -5.739 -4.208 1.00 96.81 241 ALA A N 1
ATOM 1879 C CA . ALA A 1 241 ? 21.376 -5.695 -5.635 1.00 96.81 241 ALA A CA 1
ATOM 1880 C C . ALA A 1 241 ? 20.129 -5.415 -6.488 1.00 96.81 241 ALA A C 1
ATOM 1882 O O . ALA A 1 241 ? 20.181 -4.563 -7.373 1.00 96.81 241 ALA A O 1
ATOM 1883 N N . ALA A 1 242 ? 19.008 -6.066 -6.178 1.00 97.19 242 ALA A N 1
ATOM 1884 C CA . ALA A 1 242 ? 17.721 -5.857 -6.829 1.00 97.19 242 ALA A CA 1
ATOM 1885 C C . ALA A 1 242 ? 17.178 -4.439 -6.608 1.00 97.19 242 ALA A C 1
ATOM 1887 O O . ALA A 1 242 ? 16.663 -3.823 -7.535 1.00 97.19 242 ALA A O 1
ATOM 1888 N N . PHE A 1 243 ? 17.330 -3.879 -5.406 1.00 97.62 243 PHE A N 1
ATOM 1889 C CA . PHE A 1 243 ? 16.946 -2.493 -5.145 1.00 97.62 243 PHE A CA 1
ATOM 1890 C C . PHE A 1 243 ? 17.778 -1.510 -5.977 1.00 97.62 243 PHE A C 1
ATOM 1892 O O . PHE A 1 243 ? 17.230 -0.610 -6.611 1.00 97.62 243 PHE A O 1
ATOM 1899 N N . ARG A 1 244 ? 19.103 -1.708 -6.031 1.00 97.56 244 ARG A N 1
ATOM 1900 C CA . ARG A 1 244 ? 20.003 -0.886 -6.857 1.00 97.56 244 ARG A CA 1
ATOM 1901 C C . ARG A 1 244 ? 19.665 -0.987 -8.343 1.00 97.56 244 ARG A C 1
ATOM 1903 O O . ARG A 1 244 ? 19.672 0.026 -9.041 1.00 97.56 244 ARG A O 1
ATOM 1910 N N . SER A 1 245 ? 19.343 -2.189 -8.818 1.00 96.38 245 SER A N 1
ATOM 1911 C CA . SER A 1 245 ? 19.084 -2.440 -10.233 1.00 96.38 245 SER A CA 1
ATOM 1912 C C . SER A 1 245 ? 17.823 -1.741 -10.747 1.00 96.38 245 SER A C 1
ATOM 1914 O O . SER A 1 245 ? 17.748 -1.458 -11.941 1.00 96.38 245 SER A O 1
ATOM 1916 N N . ILE A 1 246 ? 16.870 -1.374 -9.880 1.00 96.81 246 ILE A N 1
ATOM 1917 C CA . ILE A 1 246 ? 15.704 -0.563 -10.272 1.00 96.81 246 ILE A CA 1
ATOM 1918 C C . ILE A 1 246 ? 16.153 0.791 -10.841 1.00 96.81 246 ILE A C 1
ATOM 1920 O O . ILE A 1 246 ? 15.649 1.217 -11.879 1.00 96.81 246 ILE A O 1
ATOM 1924 N N . PHE A 1 247 ? 17.125 1.458 -10.213 1.00 97.06 247 PHE A N 1
ATOM 1925 C CA . PHE A 1 247 ? 17.603 2.765 -10.676 1.00 97.06 247 PHE A CA 1
ATOM 1926 C C . PHE A 1 247 ? 18.399 2.660 -11.978 1.00 97.06 247 PHE A C 1
ATOM 1928 O O . PHE A 1 247 ? 18.216 3.481 -12.879 1.00 97.06 247 PHE A O 1
ATOM 1935 N N . GLU A 1 248 ? 19.192 1.598 -12.126 1.00 96.12 248 GLU A N 1
ATOM 1936 C CA . GLU A 1 248 ? 19.850 1.282 -13.395 1.00 96.12 248 GLU A CA 1
ATOM 1937 C C . GLU A 1 248 ? 18.818 0.997 -14.495 1.00 96.12 248 GLU A C 1
ATOM 1939 O O . GLU A 1 248 ? 18.928 1.484 -15.617 1.00 96.12 248 GLU A O 1
ATOM 1944 N N . SER A 1 249 ? 17.737 0.295 -14.161 1.00 96.62 249 SER A N 1
ATOM 1945 C CA . SER A 1 249 ? 16.636 0.039 -15.090 1.00 96.62 249 SER A CA 1
ATOM 1946 C C . SER A 1 249 ? 15.957 1.335 -15.536 1.00 96.62 249 SER A C 1
ATOM 1948 O O . SER A 1 249 ? 15.616 1.475 -16.708 1.00 96.62 249 SER A O 1
ATOM 1950 N N . ILE A 1 250 ? 15.796 2.321 -14.645 1.00 96.44 250 ILE A N 1
ATOM 1951 C CA . ILE A 1 250 ? 15.286 3.647 -15.024 1.00 96.44 250 ILE A CA 1
ATOM 1952 C C . ILE A 1 250 ? 16.259 4.327 -16.001 1.00 96.44 250 ILE A C 1
ATOM 1954 O O . ILE A 1 250 ? 15.841 4.855 -17.034 1.00 96.44 250 ILE A O 1
ATOM 1958 N N . TYR A 1 251 ? 17.561 4.277 -15.718 1.00 96.69 251 TYR A N 1
ATOM 1959 C CA . TYR A 1 251 ? 18.586 4.832 -16.600 1.00 96.69 251 TYR A CA 1
ATOM 1960 C C . TYR A 1 251 ? 18.553 4.196 -18.001 1.00 96.69 251 TYR A C 1
ATOM 1962 O O . TYR A 1 251 ? 18.653 4.904 -19.012 1.00 96.69 251 TYR A O 1
ATOM 1970 N N . GLN A 1 252 ? 18.368 2.878 -18.083 1.00 96.88 252 GLN A N 1
ATOM 1971 C CA . GLN A 1 252 ? 18.415 2.134 -19.341 1.00 96.88 252 GLN A CA 1
ATOM 1972 C C . GLN A 1 252 ? 17.084 2.150 -20.100 1.00 96.88 252 GLN A C 1
ATOM 1974 O O . GLN A 1 252 ? 17.056 2.553 -21.262 1.00 96.88 252 GLN A O 1
ATOM 1979 N N . VAL A 1 253 ? 15.971 1.778 -19.463 1.00 97.06 253 VAL A N 1
ATOM 1980 C CA . VAL A 1 253 ? 14.719 1.392 -20.145 1.00 97.06 253 VAL A CA 1
ATOM 1981 C C . VAL A 1 253 ? 13.469 2.162 -19.714 1.00 97.06 253 VAL A C 1
ATOM 1983 O O . VAL A 1 253 ? 12.368 1.781 -20.098 1.00 97.06 253 VAL A O 1
ATOM 1986 N N . PHE A 1 254 ? 13.584 3.257 -18.954 1.00 96.81 254 PHE A N 1
ATOM 1987 C CA . PHE A 1 254 ? 12.391 4.020 -18.564 1.00 96.81 254 PHE A CA 1
ATOM 1988 C C . PHE A 1 254 ? 11.582 4.506 -19.792 1.00 96.81 254 PHE A C 1
ATOM 1990 O O . PHE A 1 254 ? 12.151 5.196 -20.647 1.00 96.81 254 PHE A O 1
ATOM 1997 N N . PRO A 1 255 ? 10.264 4.216 -19.877 1.00 94.44 255 PRO A N 1
ATOM 1998 C CA . PRO A 1 255 ? 9.452 4.437 -21.083 1.00 94.44 255 PRO A CA 1
ATOM 1999 C C . PRO A 1 255 ? 9.420 5.860 -21.629 1.00 94.44 255 PRO A C 1
ATOM 2001 O O . PRO A 1 255 ? 9.316 6.065 -22.832 1.00 94.44 255 PRO A O 1
ATOM 2004 N N . CYS A 1 256 ? 9.440 6.857 -20.743 1.00 93.62 256 CYS A N 1
ATOM 2005 C CA . CYS A 1 256 ? 9.335 8.266 -21.109 1.00 93.62 256 CYS A CA 1
ATOM 2006 C C . CYS A 1 256 ? 10.719 8.789 -21.519 1.00 93.62 256 CYS A C 1
ATOM 2008 O O . CYS A 1 256 ? 11.552 8.994 -20.630 1.00 93.62 256 CYS A O 1
ATOM 2010 N N . PRO A 1 257 ? 10.987 9.089 -22.807 1.00 91.19 257 PRO A N 1
ATOM 2011 C CA . PRO A 1 257 ? 12.328 9.476 -23.248 1.00 91.19 257 PRO A CA 1
ATOM 2012 C C . PRO A 1 257 ? 12.819 10.766 -22.589 1.00 91.19 257 PRO A C 1
ATOM 2014 O O . PRO A 1 257 ? 13.975 10.844 -22.186 1.00 91.19 257 PRO A O 1
ATOM 2017 N N . VAL A 1 258 ? 11.928 11.747 -22.400 1.00 90.19 258 VAL A N 1
ATOM 2018 C CA . VAL A 1 258 ? 12.247 13.013 -21.717 1.00 90.19 258 VAL A CA 1
ATOM 2019 C C . VAL A 1 258 ? 12.605 12.766 -20.249 1.00 90.19 258 VAL A C 1
ATOM 2021 O O . VAL A 1 258 ? 13.587 13.301 -19.748 1.00 90.19 258 VAL A O 1
ATOM 2024 N N . CYS A 1 259 ? 11.842 11.913 -19.565 1.00 91.69 259 CYS A N 1
ATOM 2025 C CA . CYS A 1 259 ? 12.074 11.566 -18.166 1.00 91.69 259 CYS A CA 1
ATOM 2026 C C . CYS A 1 259 ? 13.370 10.766 -18.000 1.00 91.69 259 CYS A C 1
ATOM 2028 O O . CYS A 1 259 ? 14.156 11.058 -17.105 1.00 91.69 259 CYS A O 1
ATOM 2030 N N . ARG A 1 260 ? 13.616 9.799 -18.893 1.00 93.31 260 ARG A N 1
ATOM 2031 C CA . ARG A 1 260 ? 14.851 9.011 -18.944 1.00 93.31 260 ARG A CA 1
ATOM 2032 C C . ARG A 1 260 ? 16.053 9.913 -19.197 1.00 93.31 260 ARG A C 1
ATOM 2034 O O . ARG A 1 260 ? 17.026 9.836 -18.462 1.00 93.31 260 ARG A O 1
ATOM 2041 N N . SER A 1 261 ? 15.974 10.811 -20.180 1.00 91.31 261 SER A N 1
ATOM 2042 C CA . SER A 1 261 ? 17.035 11.783 -20.468 1.00 91.31 261 SER A CA 1
ATOM 2043 C C . SER A 1 261 ? 17.315 12.696 -19.275 1.00 91.31 261 SER A C 1
ATOM 2045 O O . SER A 1 261 ? 18.474 12.960 -18.972 1.00 91.31 261 SER A O 1
ATOM 2047 N N . HIS A 1 262 ? 16.268 13.156 -18.588 1.00 90.69 262 HIS A N 1
ATOM 2048 C CA . HIS A 1 262 ? 16.406 13.945 -17.369 1.00 90.69 262 HIS A CA 1
ATOM 2049 C C . HIS A 1 262 ? 17.069 13.139 -16.243 1.00 90.69 262 HIS A C 1
ATOM 2051 O O . HIS A 1 262 ? 17.996 13.621 -15.612 1.00 90.69 262 HIS A O 1
ATOM 2057 N N . PHE A 1 263 ? 16.669 11.886 -16.027 1.00 93.31 263 PHE A N 1
ATOM 2058 C CA . PHE A 1 263 ? 17.308 11.014 -15.040 1.00 93.31 263 PHE A CA 1
ATOM 2059 C C . PHE A 1 263 ? 18.794 10.775 -15.356 1.00 93.31 263 PHE A C 1
ATOM 2061 O O . PHE A 1 263 ? 19.656 10.879 -14.484 1.00 93.31 263 PHE A O 1
ATOM 2068 N N . ARG A 1 264 ? 19.118 10.531 -16.633 1.00 93.75 264 ARG A N 1
ATOM 2069 C CA . ARG A 1 264 ? 20.493 10.333 -17.116 1.00 93.75 264 ARG A CA 1
ATOM 2070 C C . ARG A 1 264 ? 21.402 11.532 -16.870 1.00 93.75 264 ARG A C 1
ATOM 2072 O O . ARG A 1 264 ? 22.597 11.324 -16.691 1.00 93.75 264 ARG A O 1
ATOM 2079 N N . SER A 1 265 ? 20.868 12.757 -16.850 1.00 90.75 265 SER A N 1
ATOM 2080 C CA . SER A 1 265 ? 21.694 13.958 -16.679 1.00 90.75 265 SER A CA 1
ATOM 2081 C C . SER A 1 265 ? 22.322 14.065 -15.294 1.00 90.75 265 SER A C 1
ATOM 2083 O O . SER A 1 265 ? 23.210 14.890 -15.105 1.00 90.75 265 SER A O 1
ATOM 2085 N N . PHE A 1 266 ? 21.841 13.285 -14.326 1.00 90.62 266 PHE A N 1
ATOM 2086 C CA . PHE A 1 266 ? 22.251 13.429 -12.938 1.00 90.62 266 PHE A CA 1
ATOM 2087 C C . PHE A 1 266 ? 22.503 12.091 -12.224 1.00 90.62 266 PHE A C 1
ATOM 2089 O O . PHE A 1 266 ? 23.190 12.065 -11.211 1.00 90.62 266 PHE A O 1
ATOM 2096 N N . TYR A 1 267 ? 21.990 10.966 -12.737 1.00 93.50 267 TYR A N 1
ATOM 2097 C CA . TYR A 1 267 ? 22.164 9.648 -12.115 1.00 93.50 267 TYR A CA 1
ATOM 2098 C C . TYR A 1 267 ? 23.634 9.231 -11.965 1.00 93.50 267 TYR A C 1
ATOM 2100 O O . TYR A 1 267 ? 23.983 8.590 -10.980 1.00 93.50 267 TYR A O 1
ATOM 2108 N N . LEU A 1 268 ? 24.496 9.619 -12.910 1.00 93.25 268 LEU A N 1
ATOM 2109 C CA . LEU A 1 268 ? 25.933 9.320 -12.883 1.00 93.25 268 LEU A CA 1
ATOM 2110 C C . LEU A 1 268 ? 26.742 10.252 -11.965 1.00 93.25 268 LEU A C 1
ATOM 2112 O O . LEU A 1 268 ? 27.969 10.202 -11.987 1.00 93.25 268 LEU A O 1
ATOM 2116 N N . ASP A 1 269 ? 26.082 11.107 -11.182 1.00 91.75 269 ASP A N 1
ATOM 2117 C CA . ASP A 1 269 ? 26.747 11.901 -10.154 1.00 91.75 269 ASP A CA 1
ATOM 2118 C C . ASP A 1 269 ? 27.496 10.998 -9.158 1.00 91.75 269 ASP A C 1
ATOM 2120 O O . ASP A 1 269 ? 26.947 10.024 -8.634 1.00 91.75 269 ASP A O 1
ATOM 2124 N N . GLU A 1 270 ? 28.763 11.330 -8.900 1.00 91.06 270 GLU A N 1
ATOM 2125 C CA . GLU A 1 270 ? 29.670 10.522 -8.079 1.00 91.06 270 GLU A CA 1
ATOM 2126 C C . GLU A 1 270 ? 29.130 10.334 -6.658 1.00 91.06 270 GLU A C 1
ATOM 2128 O O . GLU A 1 270 ? 29.175 9.230 -6.111 1.00 91.06 270 GLU A O 1
ATOM 2133 N N . GLN A 1 271 ? 28.557 11.391 -6.075 1.00 90.50 271 GLN A N 1
ATOM 2134 C CA . GLN A 1 271 ? 28.024 11.336 -4.722 1.00 90.50 271 GLN A CA 1
ATOM 2135 C C . GLN A 1 271 ? 26.778 10.453 -4.648 1.00 90.50 271 GLN A C 1
ATOM 2137 O O . GLN A 1 271 ? 26.639 9.650 -3.721 1.00 90.50 271 GLN A O 1
ATOM 2142 N N . LEU A 1 272 ? 25.875 10.574 -5.621 1.00 93.31 272 LEU A N 1
ATOM 2143 C CA . LEU A 1 272 ? 24.686 9.733 -5.693 1.00 93.31 272 LEU A CA 1
ATOM 2144 C C . LEU A 1 272 ? 25.050 8.247 -5.863 1.00 93.31 272 LEU A C 1
ATOM 2146 O O . LEU A 1 272 ? 24.478 7.394 -5.182 1.00 93.31 272 LEU A O 1
ATOM 2150 N N . GLN A 1 273 ? 26.029 7.931 -6.716 1.00 95.44 273 GLN A N 1
ATOM 2151 C CA . GLN A 1 273 ? 26.513 6.559 -6.915 1.00 95.44 273 GLN A CA 1
ATOM 2152 C C . GLN A 1 273 ? 27.237 6.004 -5.678 1.00 95.44 273 GLN A C 1
ATOM 2154 O O . GLN A 1 273 ? 27.054 4.836 -5.313 1.00 95.44 273 GLN A O 1
ATOM 2159 N N . ALA A 1 274 ? 28.011 6.838 -4.979 1.00 94.81 274 ALA A N 1
ATOM 2160 C CA . ALA A 1 274 ? 28.635 6.464 -3.713 1.00 94.81 274 ALA A CA 1
ATOM 2161 C C . ALA A 1 274 ? 27.577 6.092 -2.658 1.00 94.81 274 ALA A C 1
ATOM 2163 O O . ALA A 1 274 ? 27.682 5.046 -2.021 1.00 94.81 274 ALA A O 1
ATOM 2164 N N . GLU A 1 275 ? 26.506 6.875 -2.520 1.00 95.75 275 GLU A N 1
ATOM 2165 C CA . GLU A 1 275 ? 25.415 6.567 -1.584 1.00 95.75 275 GLU A CA 1
ATOM 2166 C C . GLU A 1 275 ? 24.643 5.296 -1.972 1.00 95.75 275 GLU A C 1
ATOM 2168 O O . GLU A 1 275 ? 24.363 4.458 -1.112 1.00 95.75 275 GLU A O 1
ATOM 2173 N N . LEU A 1 276 ? 24.351 5.105 -3.263 1.00 96.69 276 LEU A N 1
ATOM 2174 C CA . LEU A 1 276 ? 23.660 3.913 -3.768 1.00 96.69 276 LEU A CA 1
ATOM 2175 C C . LEU A 1 276 ? 24.472 2.625 -3.541 1.00 96.69 276 LEU A C 1
ATOM 2177 O O . LEU A 1 276 ? 23.942 1.575 -3.157 1.00 96.69 276 LEU A O 1
ATOM 2181 N N . SER A 1 277 ? 25.785 2.686 -3.758 1.00 96.25 277 SER A N 1
ATOM 2182 C CA . SER A 1 277 ? 26.682 1.557 -3.491 1.00 96.25 277 SER A CA 1
ATOM 2183 C C . SER A 1 277 ? 26.884 1.318 -1.989 1.00 96.25 277 SER A C 1
ATOM 2185 O O . SER A 1 277 ? 27.087 0.174 -1.567 1.00 96.25 277 SER A O 1
ATOM 2187 N N . ALA A 1 278 ? 26.745 2.355 -1.160 1.00 96.44 278 ALA A N 1
ATOM 2188 C CA . ALA A 1 278 ? 26.897 2.293 0.291 1.00 96.44 278 ALA A CA 1
ATOM 2189 C C . ALA A 1 278 ? 25.665 1.773 1.051 1.00 96.44 278 ALA A C 1
ATOM 2191 O O . ALA A 1 278 ? 25.788 1.527 2.245 1.00 96.44 278 ALA A O 1
ATOM 2192 N N . LEU A 1 279 ? 24.514 1.535 0.408 1.00 96.56 279 LEU A N 1
ATOM 2193 C CA . LEU A 1 279 ? 23.320 1.011 1.097 1.00 96.56 279 LEU A CA 1
ATOM 2194 C C . LEU A 1 279 ? 23.610 -0.308 1.835 1.00 96.56 279 LEU A C 1
ATOM 2196 O O . LEU A 1 279 ? 24.163 -1.238 1.233 1.00 96.56 279 LEU A O 1
ATOM 2200 N N . ARG A 1 280 ? 23.245 -0.399 3.120 1.00 96.25 280 ARG A N 1
ATOM 2201 C CA . ARG A 1 280 ? 23.410 -1.616 3.944 1.00 96.25 280 ARG A CA 1
ATOM 2202 C C . ARG A 1 280 ? 22.141 -2.041 4.676 1.00 96.25 280 ARG A C 1
ATOM 2204 O O . ARG A 1 280 ? 22.068 -3.178 5.124 1.00 96.25 280 ARG A O 1
ATOM 2211 N N . SER A 1 281 ? 21.167 -1.150 4.817 1.00 96.56 281 SER A N 1
ATOM 2212 C CA . SER A 1 281 ? 19.969 -1.379 5.626 1.00 96.56 281 SER A CA 1
ATOM 2213 C C . SER A 1 281 ? 18.691 -0.922 4.926 1.00 96.56 281 SER A C 1
ATOM 2215 O O . SER A 1 281 ? 18.732 -0.107 3.998 1.00 96.56 281 SER A O 1
ATOM 2217 N N . LYS A 1 282 ? 17.544 -1.377 5.445 1.00 95.44 282 LYS A N 1
ATOM 2218 C CA . LYS A 1 282 ? 16.211 -0.846 5.110 1.00 95.44 282 LYS A CA 1
ATOM 2219 C C . LYS A 1 282 ? 16.178 0.682 5.168 1.00 95.44 282 LYS A C 1
ATOM 2221 O O . LYS A 1 282 ? 15.718 1.344 4.243 1.00 95.44 282 LYS A O 1
ATOM 2226 N N . HIS A 1 283 ? 16.695 1.257 6.252 1.00 95.81 283 HIS A N 1
ATOM 2227 C CA . HIS A 1 283 ? 16.691 2.703 6.462 1.00 95.81 283 HIS A CA 1
ATOM 2228 C C . HIS A 1 283 ? 17.538 3.459 5.434 1.00 95.81 283 HIS A C 1
ATOM 2230 O O . HIS A 1 283 ? 17.168 4.568 5.048 1.00 95.81 283 HIS A O 1
ATOM 2236 N N . ASP A 1 284 ? 18.648 2.881 4.968 1.00 96.38 284 ASP A N 1
ATOM 2237 C CA . ASP A 1 284 ? 19.421 3.485 3.880 1.00 96.38 284 ASP A CA 1
ATOM 2238 C C . ASP A 1 284 ? 18.614 3.471 2.575 1.00 96.38 284 ASP A C 1
ATOM 2240 O O . ASP A 1 284 ? 18.561 4.485 1.883 1.00 96.38 284 ASP A O 1
ATOM 2244 N N . ALA A 1 285 ? 17.939 2.357 2.263 1.00 97.25 285 ALA A N 1
ATOM 2245 C CA . ALA A 1 285 ? 17.099 2.235 1.071 1.00 97.25 285 ALA A CA 1
ATOM 2246 C C . ALA A 1 285 ? 15.930 3.240 1.072 1.00 97.25 285 ALA A C 1
ATOM 2248 O O . ALA A 1 285 ? 15.708 3.915 0.066 1.00 97.25 285 ALA A O 1
ATOM 2249 N N . ILE A 1 286 ? 15.240 3.395 2.211 1.00 96.38 286 ILE A N 1
ATOM 2250 C CA . ILE A 1 286 ? 14.160 4.381 2.406 1.00 96.38 286 ILE A CA 1
ATOM 2251 C C . ILE A 1 286 ? 14.668 5.798 2.125 1.00 96.38 286 ILE A C 1
ATOM 2253 O O . ILE A 1 286 ? 14.089 6.534 1.324 1.00 96.38 286 ILE A O 1
ATOM 2257 N N . LEU A 1 287 ? 15.777 6.183 2.763 1.00 96.00 287 LEU A N 1
ATOM 2258 C CA . LEU A 1 287 ? 16.339 7.523 2.611 1.00 96.00 287 LEU A CA 1
ATOM 2259 C C . LEU A 1 287 ? 16.859 7.774 1.197 1.00 96.00 287 LEU A C 1
ATOM 2261 O O . LEU A 1 287 ? 16.724 8.889 0.696 1.00 96.00 287 LEU A O 1
ATOM 2265 N N . PHE A 1 288 ? 17.419 6.760 0.538 1.00 97.19 288 PHE A N 1
ATOM 2266 C CA . PHE A 1 288 ? 17.881 6.881 -0.839 1.00 97.19 288 PHE A CA 1
ATOM 2267 C C . PHE A 1 288 ? 16.718 7.075 -1.815 1.00 97.19 288 PHE A C 1
ATOM 2269 O O . PHE A 1 288 ? 16.751 8.012 -2.614 1.00 97.19 288 PHE A O 1
ATOM 2276 N N . ALA A 1 289 ? 15.659 6.262 -1.716 1.00 96.56 289 ALA A N 1
ATOM 2277 C CA . ALA A 1 289 ? 14.452 6.434 -2.527 1.00 96.56 289 ALA A CA 1
ATOM 2278 C C . ALA A 1 289 ? 13.822 7.820 -2.310 1.00 96.56 289 ALA A C 1
ATOM 2280 O O . ALA A 1 289 ? 13.458 8.499 -3.272 1.00 96.56 289 ALA A O 1
ATOM 2281 N N . TRP A 1 290 ? 13.748 8.273 -1.054 1.00 94.31 290 TRP A N 1
ATOM 2282 C CA . TRP A 1 290 ? 13.283 9.615 -0.703 1.00 94.31 290 TRP A CA 1
ATOM 2283 C C . TRP A 1 290 ? 14.158 10.718 -1.299 1.00 94.31 290 TRP A C 1
ATOM 2285 O O . TRP A 1 290 ? 13.631 11.624 -1.950 1.00 94.31 290 TRP A O 1
ATOM 2295 N N . LYS A 1 291 ? 15.482 10.646 -1.127 1.00 93.88 291 LYS A N 1
ATOM 2296 C CA . LYS A 1 291 ? 16.412 11.644 -1.666 1.00 93.88 291 LYS A CA 1
ATOM 2297 C C . LYS A 1 291 ? 16.295 11.709 -3.182 1.00 93.88 291 LYS A C 1
ATOM 2299 O O . LYS A 1 291 ? 16.132 12.799 -3.720 1.00 93.88 291 LYS A O 1
ATOM 2304 N N . LEU A 1 292 ? 16.329 10.568 -3.868 1.00 94.81 292 LEU A N 1
ATOM 2305 C CA . LEU A 1 292 ? 16.270 10.521 -5.326 1.00 94.81 292 LEU A CA 1
ATOM 2306 C C . LEU A 1 292 ? 14.939 11.051 -5.871 1.00 94.81 292 LEU A C 1
ATOM 2308 O O . LEU A 1 292 ? 14.939 11.792 -6.853 1.00 94.81 292 LEU A O 1
ATOM 2312 N N . HIS A 1 293 ? 13.818 10.729 -5.220 1.00 92.25 293 HIS A N 1
ATOM 2313 C CA . HIS A 1 293 ? 12.516 11.304 -5.564 1.00 92.25 293 HIS A CA 1
ATOM 2314 C C . HIS A 1 293 ? 12.558 12.835 -5.469 1.00 92.25 293 HIS A C 1
ATOM 2316 O O . HIS A 1 293 ? 12.174 13.528 -6.410 1.00 92.25 293 HIS A O 1
ATOM 2322 N N . ASN A 1 294 ? 13.111 13.374 -4.382 1.00 89.62 294 ASN A N 1
ATOM 2323 C CA . ASN A 1 294 ? 13.242 14.818 -4.204 1.00 89.62 294 ASN A CA 1
ATOM 2324 C C . ASN A 1 294 ? 14.245 15.463 -5.172 1.00 89.62 294 ASN A C 1
ATOM 2326 O O . ASN A 1 294 ? 14.008 16.587 -5.606 1.00 89.62 294 ASN A O 1
ATOM 2330 N N . VAL A 1 295 ? 15.313 14.763 -5.573 1.00 90.06 295 VAL A N 1
ATOM 2331 C CA . VAL A 1 295 ? 16.221 15.206 -6.647 1.00 90.06 295 VAL A CA 1
ATOM 2332 C C . VAL A 1 295 ? 15.455 15.326 -7.960 1.00 90.06 295 VAL A C 1
ATOM 2334 O O . VAL A 1 295 ? 15.481 16.391 -8.568 1.00 90.06 295 VAL A O 1
ATOM 2337 N N . VAL A 1 296 ? 14.712 14.289 -8.368 1.00 88.94 296 VAL A N 1
ATOM 2338 C CA . VAL A 1 296 ? 13.892 14.312 -9.595 1.00 88.94 296 VAL A CA 1
ATOM 2339 C C . VAL A 1 296 ? 12.883 15.459 -9.568 1.00 88.94 296 VAL A C 1
ATOM 2341 O O . VAL A 1 296 ? 12.697 16.132 -10.581 1.00 88.94 296 VAL A O 1
ATOM 2344 N N . THR A 1 297 ? 12.261 15.702 -8.416 1.00 84.69 297 THR A N 1
ATOM 2345 C CA . THR A 1 297 ? 11.311 16.799 -8.211 1.00 84.69 297 THR A CA 1
ATOM 2346 C C . THR A 1 297 ? 11.990 18.170 -8.295 1.00 84.69 297 THR A C 1
ATOM 2348 O O . THR A 1 297 ? 11.540 19.031 -9.047 1.00 84.69 297 THR A O 1
ATOM 2351 N N . ALA A 1 298 ? 13.107 18.378 -7.591 1.00 82.00 298 ALA A N 1
ATOM 2352 C CA . ALA A 1 298 ? 13.826 19.655 -7.558 1.00 82.00 298 ALA A CA 1
ATOM 2353 C C . ALA A 1 298 ? 14.513 20.005 -8.893 1.00 82.00 298 ALA A C 1
ATOM 2355 O O . ALA A 1 298 ? 14.612 21.179 -9.266 1.00 82.00 298 ALA A O 1
ATOM 2356 N N . TRP A 1 299 ? 14.991 18.992 -9.619 1.00 76.94 299 TRP A N 1
ATOM 2357 C CA . TRP A 1 299 ? 15.593 19.132 -10.948 1.00 76.94 299 TRP A CA 1
ATOM 2358 C C . TRP A 1 299 ? 14.577 19.111 -12.095 1.00 76.94 299 TRP A C 1
ATOM 2360 O O . TRP A 1 299 ? 14.949 19.401 -13.229 1.00 76.94 299 TRP A O 1
ATOM 2370 N N . GLY A 1 300 ? 13.308 18.810 -11.800 1.00 69.94 300 GLY A N 1
ATOM 2371 C CA . GLY A 1 300 ? 12.278 18.442 -12.766 1.00 69.94 300 GLY A CA 1
ATOM 2372 C C . GLY A 1 300 ? 12.135 19.351 -13.991 1.00 69.94 300 GLY A C 1
ATOM 2373 O O . GLY A 1 300 ? 12.430 20.543 -13.971 1.00 69.94 300 GLY A O 1
ATOM 2374 N N . ILE A 1 301 ? 11.552 18.779 -15.053 1.00 60.31 301 ILE A N 1
ATOM 2375 C CA . ILE A 1 301 ? 11.375 19.349 -16.410 1.00 60.31 301 ILE A CA 1
ATOM 2376 C C . ILE A 1 301 ? 10.646 20.721 -16.428 1.00 60.31 301 ILE A C 1
ATOM 2378 O O . ILE A 1 301 ? 10.604 21.394 -17.454 1.00 60.31 301 ILE A O 1
ATOM 2382 N N . ARG A 1 302 ? 10.079 21.171 -15.299 1.00 62.66 302 ARG A N 1
ATOM 2383 C CA . ARG A 1 302 ? 9.410 22.472 -15.132 1.00 62.66 302 ARG A CA 1
ATOM 2384 C C . ARG A 1 302 ? 9.776 23.153 -13.808 1.00 62.66 302 ARG A C 1
ATOM 2386 O O . ARG A 1 302 ? 8.890 23.410 -13.004 1.00 62.66 302 ARG A O 1
ATOM 2393 N N . ARG A 1 303 ? 11.055 23.458 -13.574 1.00 61.72 303 ARG A N 1
ATOM 2394 C CA . ARG A 1 303 ? 11.548 24.068 -12.314 1.00 61.72 303 ARG A CA 1
ATOM 2395 C C . ARG A 1 303 ? 10.740 25.286 -11.830 1.00 61.72 303 ARG A C 1
ATOM 2397 O O . ARG A 1 303 ? 10.605 25.469 -10.627 1.00 61.72 303 ARG A O 1
ATOM 2404 N N . ASP A 1 304 ? 10.165 26.064 -12.747 1.00 61.91 304 ASP A N 1
ATOM 2405 C CA . ASP A 1 304 ? 9.410 27.286 -12.427 1.00 61.91 304 ASP A CA 1
ATOM 2406 C C . ASP A 1 304 ? 7.942 27.039 -12.029 1.00 61.91 304 ASP A C 1
ATOM 2408 O O . ASP A 1 304 ? 7.280 27.949 -11.541 1.00 61.91 304 ASP A O 1
ATOM 2412 N N . GLY A 1 305 ? 7.417 25.829 -12.255 1.00 56.88 305 GLY A N 1
ATOM 2413 C CA . GLY A 1 305 ? 6.003 25.494 -12.050 1.00 56.88 305 GLY A CA 1
ATOM 2414 C C . GLY A 1 305 ? 5.705 24.631 -10.824 1.00 56.88 305 GLY A C 1
ATOM 2415 O O . GLY A 1 305 ? 4.546 24.293 -10.609 1.00 56.88 305 GLY A O 1
ATOM 2416 N N . TRP A 1 306 ? 6.719 24.229 -10.054 1.00 56.28 306 TRP A N 1
ATOM 2417 C CA . TRP A 1 306 ? 6.513 23.453 -8.829 1.00 56.28 306 TRP A CA 1
ATOM 2418 C C . TRP A 1 306 ? 6.461 24.397 -7.635 1.00 56.28 306 TRP A C 1
ATOM 2420 O O . TRP A 1 306 ? 7.386 25.184 -7.418 1.00 56.28 306 TRP A O 1
ATOM 2430 N N . ASP A 1 307 ? 5.395 24.296 -6.842 1.00 57.09 307 ASP A N 1
ATOM 2431 C CA . ASP A 1 307 ? 5.334 24.985 -5.562 1.00 57.09 307 ASP A CA 1
ATOM 2432 C C . ASP A 1 307 ? 6.501 24.507 -4.681 1.00 57.09 307 ASP A C 1
ATOM 2434 O O . ASP A 1 307 ? 6.717 23.316 -4.451 1.00 57.09 307 ASP A O 1
ATOM 2438 N N . ARG A 1 308 ? 7.286 25.456 -4.168 1.00 56.09 308 ARG A N 1
ATOM 2439 C CA . ARG A 1 308 ? 8.397 25.177 -3.249 1.00 56.09 308 ARG A CA 1
ATOM 2440 C C . ARG A 1 308 ? 7.909 24.656 -1.888 1.00 56.09 308 ARG A C 1
ATOM 2442 O O . ARG A 1 308 ? 8.736 24.361 -1.029 1.00 56.09 308 ARG A O 1
ATOM 2449 N N . SER A 1 309 ? 6.596 24.567 -1.661 1.00 59.06 309 SER A N 1
ATOM 2450 C CA . SER A 1 309 ? 5.966 23.924 -0.500 1.00 59.06 309 SER A CA 1
ATOM 2451 C C . SER A 1 309 ? 6.051 22.390 -0.481 1.00 59.06 309 SER A C 1
ATOM 2453 O O . SER A 1 309 ? 5.777 21.807 0.561 1.00 59.06 309 SER A O 1
ATOM 2455 N N . VAL A 1 310 ? 6.469 21.736 -1.575 1.00 60.47 310 VAL A N 1
ATOM 2456 C CA . VAL A 1 310 ? 6.497 20.259 -1.690 1.00 60.47 310 VAL A CA 1
ATOM 2457 C C . VAL A 1 310 ? 7.524 19.592 -0.756 1.00 60.47 310 VAL A C 1
ATOM 2459 O O . VAL A 1 310 ? 7.421 18.400 -0.471 1.00 60.47 310 VAL A O 1
ATOM 2462 N N . PHE A 1 311 ? 8.502 20.344 -0.245 1.00 68.19 311 PHE A N 1
ATOM 2463 C CA . PHE A 1 311 ? 9.511 19.826 0.682 1.00 68.19 311 PHE A CA 1
ATOM 2464 C C . PHE A 1 311 ? 9.050 19.983 2.140 1.00 68.19 311 PHE A C 1
ATOM 2466 O O . PHE A 1 311 ? 8.535 21.051 2.476 1.00 68.19 311 PHE A O 1
ATOM 2473 N N . PRO A 1 312 ? 9.279 18.982 3.016 1.00 67.25 312 PRO A N 1
ATOM 2474 C CA . PRO A 1 312 ? 8.921 19.044 4.435 1.00 67.25 312 PRO A CA 1
ATOM 2475 C C . PRO A 1 312 ? 9.545 20.259 5.141 1.00 67.25 312 PRO A C 1
ATOM 2477 O O . PRO A 1 312 ? 10.726 20.256 5.513 1.00 67.25 312 PRO A O 1
ATOM 2480 N N . ARG A 1 313 ? 8.765 21.332 5.309 1.00 71.44 313 ARG A N 1
ATOM 2481 C CA . ARG A 1 313 ? 9.240 22.592 5.904 1.00 71.44 313 ARG A CA 1
ATOM 2482 C C . ARG A 1 313 ? 9.524 22.432 7.391 1.00 71.44 313 ARG A C 1
ATOM 2484 O O . ARG A 1 313 ? 10.402 23.111 7.914 1.00 71.44 313 ARG A O 1
ATOM 2491 N N . GLU A 1 314 ? 8.830 21.505 8.041 1.00 75.19 314 GLU A N 1
ATOM 2492 C CA . GLU A 1 314 ? 9.021 21.099 9.431 1.00 75.19 314 GLU A CA 1
ATOM 2493 C C . GLU A 1 314 ? 10.448 20.605 9.719 1.00 75.19 314 GLU A C 1
ATOM 2495 O O . GLU A 1 314 ? 10.939 20.770 10.833 1.00 75.19 314 GLU A O 1
ATOM 2500 N N . PHE A 1 315 ? 11.147 20.086 8.705 1.00 77.19 315 PHE A N 1
ATOM 2501 C CA . PHE A 1 315 ? 12.547 19.665 8.804 1.00 77.19 315 PHE A CA 1
ATOM 2502 C C . PHE A 1 315 ? 13.531 20.708 8.247 1.00 77.19 315 PHE A C 1
ATOM 2504 O O . PHE A 1 315 ? 14.728 20.450 8.160 1.00 77.19 315 PHE A O 1
ATOM 2511 N N . GLY A 1 316 ? 13.052 21.891 7.846 1.00 80.12 316 GLY A N 1
ATOM 2512 C CA . GLY A 1 316 ? 13.884 22.943 7.256 1.00 80.12 316 GLY A CA 1
ATOM 2513 C C . GLY A 1 316 ? 14.438 22.597 5.870 1.00 80.12 316 GLY A C 1
ATOM 2514 O O . GLY A 1 316 ? 15.357 23.268 5.392 1.00 80.12 316 GLY A O 1
ATOM 2515 N N . PHE A 1 317 ? 13.905 21.563 5.211 1.00 83.56 317 PHE A N 1
ATOM 2516 C CA . PHE A 1 317 ? 14.330 21.200 3.867 1.00 83.56 317 PHE A CA 1
ATOM 2517 C C . PHE A 1 317 ? 13.782 22.180 2.833 1.00 83.56 317 PHE A C 1
ATOM 2519 O O . PHE A 1 317 ? 12.653 22.661 2.917 1.00 83.56 317 PHE A O 1
ATOM 2526 N N . ASN A 1 318 ? 14.590 22.456 1.814 1.00 82.69 318 ASN A N 1
ATOM 2527 C CA . ASN A 1 318 ? 14.176 23.238 0.662 1.00 82.69 318 ASN A CA 1
ATOM 2528 C C . ASN A 1 318 ? 14.756 22.626 -0.621 1.00 82.69 318 ASN A C 1
ATOM 2530 O O . ASN A 1 318 ? 15.672 21.801 -0.571 1.00 82.69 318 ASN A O 1
ATOM 2534 N N . ALA A 1 319 ? 14.239 23.058 -1.772 1.00 82.25 319 ALA A N 1
ATOM 2535 C CA . ALA A 1 319 ? 14.619 22.518 -3.075 1.00 82.25 319 ALA A CA 1
ATOM 2536 C C . ALA A 1 319 ? 16.134 22.552 -3.348 1.00 82.25 319 ALA A C 1
ATOM 2538 O O . ALA A 1 319 ? 16.641 21.653 -4.014 1.00 82.25 319 ALA A O 1
ATOM 2539 N N . SER A 1 320 ? 16.868 23.554 -2.837 1.00 84.12 320 SER A N 1
ATOM 2540 C CA . SER A 1 320 ? 18.301 23.714 -3.112 1.00 84.12 320 SER A CA 1
ATOM 2541 C C . SER A 1 320 ? 19.140 22.560 -2.571 1.00 84.12 320 SER A C 1
ATOM 2543 O O . SER A 1 320 ? 20.161 22.238 -3.164 1.00 84.12 320 SER A O 1
ATOM 2545 N N . LEU A 1 321 ? 18.699 21.911 -1.489 1.00 85.69 321 LEU A N 1
ATOM 2546 C CA . LEU A 1 321 ? 19.413 20.790 -0.864 1.00 85.69 321 LEU A CA 1
ATOM 2547 C C . LEU A 1 321 ? 19.399 19.516 -1.718 1.00 85.69 321 LEU A C 1
ATOM 2549 O O . LEU A 1 321 ? 20.220 18.620 -1.524 1.00 85.69 321 LEU A O 1
ATOM 2553 N N . PHE A 1 322 ? 18.462 19.438 -2.662 1.00 87.81 322 PHE A N 1
ATOM 2554 C CA . PHE A 1 322 ? 18.324 18.336 -3.612 1.00 87.81 322 PHE A CA 1
ATOM 2555 C C . PHE A 1 322 ? 18.859 18.704 -4.994 1.00 87.81 322 PHE A C 1
ATOM 2557 O O . PHE A 1 322 ? 18.771 17.905 -5.928 1.00 87.81 322 PHE A O 1
ATOM 2564 N N . LEU A 1 323 ? 19.432 19.902 -5.142 1.00 84.81 323 LEU A N 1
ATOM 2565 C CA . LEU A 1 323 ? 20.122 20.256 -6.362 1.00 84.81 323 LEU A CA 1
ATOM 2566 C C . LEU A 1 323 ? 21.509 19.618 -6.359 1.00 84.81 323 LEU A C 1
ATOM 2568 O O . LEU A 1 323 ? 22.359 19.964 -5.547 1.00 84.81 323 LEU A O 1
ATOM 2572 N N . LEU A 1 324 ? 21.732 18.682 -7.278 1.00 79.00 324 LEU A N 1
ATOM 2573 C CA . LEU A 1 324 ? 23.058 18.154 -7.559 1.00 79.00 324 LEU A CA 1
ATOM 2574 C C . LEU A 1 324 ? 24.026 19.281 -7.973 1.00 79.00 324 LEU A C 1
ATOM 2576 O O . LEU A 1 324 ? 23.630 20.194 -8.707 1.00 79.00 324 LEU A O 1
ATOM 2580 N N . PRO A 1 325 ? 25.270 19.276 -7.473 1.00 68.00 325 PRO A N 1
ATOM 2581 C CA . PRO A 1 325 ? 26.246 20.293 -7.828 1.00 68.00 325 PRO A CA 1
ATOM 2582 C C . PRO A 1 325 ? 26.587 20.183 -9.319 1.00 68.00 325 PRO A C 1
ATOM 2584 O O . PRO A 1 325 ? 26.951 19.124 -9.820 1.00 68.00 325 PRO A O 1
ATOM 2587 N N . THR A 1 326 ? 26.485 21.290 -10.056 1.00 64.81 326 THR A N 1
ATOM 2588 C CA . THR A 1 326 ? 27.209 21.405 -11.329 1.00 64.81 326 THR A CA 1
ATOM 2589 C C . THR A 1 326 ? 28.699 21.516 -11.009 1.00 64.81 326 THR A C 1
ATOM 2591 O O . THR A 1 326 ? 29.052 21.996 -9.934 1.00 64.81 326 THR A O 1
ATOM 2594 N N . SER A 1 327 ? 29.590 21.152 -11.932 1.00 56.91 327 SER A N 1
ATOM 2595 C CA . SER A 1 327 ? 31.057 21.250 -11.759 1.00 56.91 327 SER A CA 1
ATOM 2596 C C . SER A 1 327 ? 31.579 22.640 -11.335 1.00 56.91 327 SER A C 1
ATOM 2598 O O . SER A 1 327 ? 32.744 22.784 -10.982 1.00 56.91 327 SER A O 1
ATOM 2600 N N . SER A 1 328 ? 30.720 23.662 -11.346 1.00 55.12 328 SER A N 1
ATOM 2601 C CA . SER A 1 328 ? 30.966 25.048 -10.942 1.00 55.12 328 SER A CA 1
ATOM 2602 C C . SER A 1 328 ? 30.229 25.509 -9.669 1.00 55.12 328 SER A C 1
ATOM 2604 O O . SER A 1 328 ? 30.432 26.642 -9.240 1.00 55.12 328 SER A O 1
ATOM 2606 N N . SER A 1 329 ? 29.353 24.691 -9.075 1.00 58.84 329 SER A N 1
ATOM 2607 C CA . SER A 1 329 ? 28.465 25.086 -7.973 1.00 58.84 329 SER A CA 1
ATOM 2608 C C . SER A 1 329 ? 28.858 24.399 -6.668 1.00 58.84 329 SER A C 1
ATOM 2610 O O . SER A 1 329 ? 28.749 23.185 -6.536 1.00 58.84 329 SER A O 1
ATOM 2612 N N . SER A 1 330 ? 29.238 25.193 -5.665 1.00 63.12 330 SER A N 1
ATOM 2613 C CA . SER A 1 330 ? 29.479 24.750 -4.284 1.00 63.12 330 SER A CA 1
ATOM 2614 C C . SER A 1 330 ? 28.190 24.565 -3.470 1.00 63.12 330 SER A C 1
ATOM 2616 O O . SER A 1 330 ? 28.236 24.554 -2.238 1.00 63.12 330 SER A O 1
ATOM 2618 N N . SER A 1 331 ? 27.030 24.467 -4.131 1.00 69.38 331 SER A N 1
ATOM 2619 C CA . SER A 1 331 ? 25.753 24.341 -3.429 1.00 69.38 331 SER A CA 1
ATOM 2620 C C . SER A 1 331 ? 25.754 23.069 -2.576 1.00 69.38 331 SER A C 1
ATOM 2622 O O . SER A 1 331 ? 25.995 21.983 -3.107 1.00 69.38 331 SER A O 1
ATOM 2624 N N . PRO A 1 332 ? 25.506 23.179 -1.262 1.00 76.94 332 PRO A N 1
ATOM 2625 C CA . PRO A 1 332 ? 25.528 22.026 -0.381 1.00 76.94 332 PRO A CA 1
ATOM 2626 C C . PRO A 1 332 ? 24.340 21.114 -0.692 1.00 76.94 332 PRO A C 1
ATOM 2628 O O . PRO A 1 332 ? 23.181 21.509 -0.552 1.00 76.94 332 PRO A O 1
ATOM 2631 N N . GLN A 1 333 ? 24.647 19.893 -1.120 1.00 84.88 333 GLN A N 1
ATOM 2632 C CA . GLN A 1 333 ? 23.671 18.828 -1.303 1.00 84.88 333 GLN A CA 1
ATOM 2633 C C . GLN A 1 333 ? 23.548 18.021 -0.010 1.00 84.88 333 GLN A C 1
ATOM 2635 O O . GLN A 1 333 ? 24.559 17.709 0.617 1.00 84.88 333 GLN A O 1
ATOM 2640 N N . ILE A 1 334 ? 22.331 17.613 0.353 1.00 87.75 334 ILE A N 1
ATOM 2641 C CA . ILE A 1 334 ? 22.112 16.713 1.487 1.00 87.75 334 ILE A CA 1
ATOM 2642 C C . ILE A 1 334 ? 22.812 15.359 1.280 1.00 87.75 334 ILE A C 1
ATOM 2644 O O . ILE A 1 334 ? 22.630 14.696 0.256 1.00 87.75 334 ILE A O 1
ATOM 2648 N N . ARG A 1 335 ? 23.607 14.939 2.265 1.00 90.75 335 ARG A N 1
ATOM 2649 C CA . ARG A 1 335 ? 24.409 13.709 2.260 1.00 90.75 335 ARG A CA 1
ATOM 2650 C C . ARG A 1 335 ? 23.784 12.660 3.170 1.00 90.75 335 ARG A C 1
ATOM 2652 O O . ARG A 1 335 ? 23.546 12.933 4.346 1.00 90.75 335 ARG A O 1
ATOM 2659 N N . LEU A 1 336 ? 23.526 11.460 2.650 1.00 90.31 336 LEU A N 1
ATOM 2660 C CA . LEU A 1 336 ? 22.929 10.373 3.448 1.00 90.31 336 LEU A CA 1
ATOM 2661 C C . LEU A 1 336 ? 23.960 9.650 4.326 1.00 90.31 336 LEU A C 1
ATOM 2663 O O . LEU A 1 336 ? 23.621 9.118 5.385 1.00 90.31 336 LEU A O 1
ATOM 2667 N N . ASP A 1 337 ? 25.219 9.661 3.892 1.00 86.62 337 ASP A N 1
ATOM 2668 C CA . ASP A 1 337 ? 26.370 9.067 4.574 1.00 86.62 337 ASP A CA 1
ATOM 2669 C C . ASP A 1 337 ? 26.889 9.925 5.740 1.00 86.62 337 ASP A C 1
ATOM 2671 O O . ASP A 1 337 ? 27.649 9.438 6.578 1.00 86.62 337 ASP A O 1
ATOM 2675 N N . ARG A 1 338 ? 26.468 11.193 5.831 1.00 87.50 338 ARG A N 1
ATOM 2676 C CA . ARG A 1 338 ? 26.918 12.129 6.866 1.00 87.50 338 ARG A CA 1
ATOM 2677 C C . ARG A 1 338 ? 25.842 12.394 7.903 1.00 87.50 338 ARG A C 1
ATOM 2679 O O . ARG A 1 338 ? 24.713 12.770 7.595 1.00 87.50 338 ARG A O 1
ATOM 2686 N N . VAL A 1 339 ? 26.245 12.281 9.163 1.00 89.88 339 VAL A N 1
ATOM 2687 C CA . VAL A 1 339 ? 25.428 12.641 10.317 1.00 89.88 339 VAL A CA 1
ATOM 2688 C C . VAL A 1 339 ? 26.142 13.735 11.093 1.00 89.88 339 VAL A C 1
ATOM 2690 O O . VAL A 1 339 ? 27.302 13.566 11.459 1.00 89.88 339 VAL A O 1
ATOM 2693 N N . CYS A 1 340 ? 25.453 14.838 11.358 1.00 91.19 340 CYS A N 1
ATOM 2694 C CA . CYS A 1 340 ? 26.003 15.967 12.104 1.00 91.19 340 CYS A CA 1
ATOM 2695 C C . CYS A 1 340 ? 25.321 16.169 13.456 1.00 91.19 340 CYS A C 1
ATOM 2697 O O . CYS A 1 340 ? 24.207 15.705 13.692 1.00 91.19 340 CYS A O 1
ATOM 2699 N N . GLU A 1 341 ? 26.014 16.850 14.368 1.00 91.38 341 GLU A N 1
ATOM 2700 C CA . GLU A 1 341 ? 25.472 17.203 15.686 1.00 91.38 341 GLU A CA 1
ATOM 2701 C C . GLU A 1 341 ? 24.355 18.244 15.568 1.00 91.38 341 GLU A C 1
ATOM 2703 O O . GLU A 1 341 ? 23.319 18.134 16.221 1.00 91.38 341 GLU A O 1
ATOM 2708 N N . THR A 1 342 ? 24.541 19.217 14.675 1.00 87.38 342 THR A N 1
ATOM 2709 C CA . THR A 1 342 ? 23.579 20.273 14.356 1.00 87.38 342 THR A CA 1
ATOM 2710 C C . THR A 1 342 ? 23.221 20.239 12.878 1.00 87.38 342 THR A C 1
ATOM 2712 O O . THR A 1 342 ? 24.027 19.811 12.055 1.00 87.38 342 THR A O 1
ATOM 2715 N N . MET A 1 343 ? 22.008 20.683 12.539 1.00 81.75 343 MET A N 1
ATOM 2716 C CA . MET A 1 343 ? 21.544 20.765 11.152 1.00 81.75 343 MET A CA 1
ATOM 2717 C C . MET A 1 343 ? 22.522 21.600 10.319 1.00 81.75 343 MET A C 1
ATOM 2719 O O . MET A 1 343 ? 22.792 22.755 10.655 1.00 81.75 343 MET A O 1
ATOM 2723 N N . ARG A 1 344 ? 23.012 21.038 9.212 1.00 86.06 344 ARG A N 1
ATOM 2724 C CA . ARG A 1 344 ? 23.740 21.794 8.187 1.00 86.06 344 ARG A CA 1
ATOM 2725 C C . ARG A 1 344 ? 23.098 21.552 6.826 1.00 86.06 344 ARG A C 1
ATOM 2727 O O . ARG A 1 344 ? 22.399 20.556 6.657 1.00 86.06 344 ARG A O 1
ATOM 2734 N N . PRO A 1 345 ? 23.342 22.427 5.841 1.00 81.81 345 PRO A N 1
ATOM 2735 C CA . PRO A 1 345 ? 22.799 22.234 4.502 1.00 81.81 345 PRO A CA 1
ATOM 2736 C C . PRO A 1 345 ? 23.189 20.890 3.857 1.00 81.81 345 PRO A C 1
ATOM 2738 O O . PRO A 1 345 ? 22.433 20.356 3.055 1.00 81.81 345 PRO A O 1
ATOM 2741 N N . ASP A 1 346 ? 24.334 20.307 4.217 1.00 85.31 346 ASP A N 1
ATOM 2742 C CA . ASP A 1 346 ? 24.829 19.063 3.625 1.00 85.31 346 ASP A CA 1
ATOM 2743 C C . ASP A 1 346 ? 24.607 17.807 4.481 1.00 85.31 346 ASP A C 1
ATOM 2745 O O . ASP A 1 346 ? 24.991 16.727 4.051 1.00 85.31 346 ASP A O 1
ATOM 2749 N N . CYS A 1 347 ? 24.006 17.876 5.674 1.00 88.06 347 CYS A N 1
ATOM 2750 C CA . CYS A 1 347 ? 23.886 16.700 6.547 1.00 88.06 347 CYS A CA 1
ATOM 2751 C C . CYS A 1 347 ? 22.692 16.762 7.503 1.00 88.06 347 CYS A C 1
ATOM 2753 O O . CYS A 1 347 ? 22.183 17.827 7.851 1.00 88.06 347 CYS A O 1
ATOM 2755 N N . MET A 1 348 ? 22.276 15.585 7.977 1.00 90.81 348 MET A N 1
ATOM 2756 C CA . MET A 1 348 ? 21.166 15.438 8.917 1.00 90.81 348 MET A CA 1
ATOM 2757 C C . MET A 1 348 ? 21.648 15.082 10.321 1.00 90.81 348 MET A C 1
ATOM 2759 O O . MET A 1 348 ? 22.612 14.336 10.492 1.00 90.81 348 MET A O 1
ATOM 2763 N N . THR A 1 349 ? 20.931 15.540 11.347 1.00 92.44 349 THR A N 1
ATOM 2764 C CA . THR A 1 349 ? 21.148 15.051 12.714 1.00 92.44 349 THR A CA 1
ATOM 2765 C C . THR A 1 349 ? 20.562 13.649 12.899 1.00 92.44 349 THR A C 1
ATOM 2767 O O . THR A 1 349 ? 19.648 13.245 12.175 1.00 92.44 349 THR A O 1
ATOM 2770 N N . ARG A 1 350 ? 21.048 12.877 13.887 1.00 92.94 350 ARG A N 1
ATOM 2771 C CA . ARG A 1 350 ? 20.471 11.545 14.194 1.00 92.94 350 ARG A CA 1
ATOM 2772 C C . ARG A 1 350 ? 18.971 11.598 14.514 1.00 92.94 350 ARG A C 1
ATOM 2774 O O . ARG A 1 350 ? 18.263 10.717 14.025 1.00 92.94 350 ARG A O 1
ATOM 2781 N N . PRO A 1 351 ? 18.473 12.549 15.331 1.00 92.00 351 PRO A N 1
ATOM 2782 C CA . PRO A 1 351 ? 17.042 12.657 15.602 1.00 92.00 351 PRO A CA 1
ATOM 2783 C C . PRO A 1 351 ? 16.243 12.967 14.340 1.00 92.00 351 PRO A C 1
ATOM 2785 O O . PRO A 1 351 ? 15.247 12.301 14.086 1.00 92.00 351 PRO A O 1
ATOM 2788 N N . MET A 1 352 ? 16.719 13.895 13.503 1.00 89.62 352 MET A N 1
ATOM 2789 C CA . MET A 1 352 ? 16.021 14.239 12.266 1.00 89.62 352 MET A CA 1
ATOM 2790 C C . MET A 1 352 ? 15.996 13.072 11.280 1.00 89.62 352 MET A C 1
ATOM 2792 O O . MET A 1 352 ? 14.952 12.785 10.711 1.00 89.62 352 MET A O 1
ATOM 2796 N N . ARG A 1 353 ? 17.113 12.349 11.121 1.00 92.50 353 ARG A N 1
ATOM 2797 C CA . ARG A 1 353 ? 17.163 11.147 10.278 1.00 92.50 353 ARG A CA 1
ATOM 2798 C C . ARG A 1 353 ? 16.119 10.117 10.721 1.00 92.50 353 ARG A C 1
ATOM 2800 O O . ARG A 1 353 ? 15.429 9.559 9.878 1.00 92.50 353 ARG A O 1
ATOM 2807 N N . ARG A 1 354 ? 15.984 9.884 12.033 1.00 91.12 354 ARG A N 1
ATOM 2808 C CA . ARG A 1 354 ? 14.967 8.977 12.593 1.00 91.12 354 ARG A CA 1
ATOM 2809 C C . ARG A 1 354 ? 13.545 9.494 12.380 1.00 91.12 354 ARG A C 1
ATOM 2811 O O . ARG A 1 354 ? 12.696 8.718 11.966 1.00 91.12 354 ARG A O 1
ATOM 2818 N N . ALA A 1 355 ? 13.308 10.783 12.614 1.00 88.44 355 ALA A N 1
ATOM 2819 C CA . ALA A 1 355 ? 12.003 11.406 12.406 1.00 88.44 355 ALA A CA 1
ATOM 2820 C C . ALA A 1 355 ? 11.568 11.348 10.934 1.00 88.44 355 ALA A C 1
ATOM 2822 O O . ALA A 1 355 ? 10.421 11.028 10.650 1.00 88.44 355 ALA A O 1
ATOM 2823 N N . LEU A 1 356 ? 12.494 11.578 10.001 1.00 89.56 356 LEU A N 1
ATOM 2824 C CA . LEU A 1 356 ? 12.235 11.476 8.568 1.00 89.56 356 LEU A CA 1
ATOM 2825 C C . LEU A 1 356 ? 11.938 10.034 8.141 1.00 89.56 356 LEU A C 1
ATOM 2827 O O . LEU A 1 356 ? 11.002 9.805 7.385 1.00 89.56 356 LEU A O 1
ATOM 2831 N N . ILE A 1 357 ? 12.708 9.055 8.629 1.00 91.50 357 ILE A N 1
ATOM 2832 C CA . ILE A 1 357 ? 12.418 7.636 8.376 1.00 91.50 357 ILE A CA 1
ATOM 2833 C C . ILE A 1 357 ? 11.016 7.285 8.886 1.00 91.50 357 ILE A C 1
ATOM 2835 O O . ILE A 1 357 ? 10.249 6.678 8.146 1.00 91.50 357 ILE A O 1
ATOM 2839 N N . ALA A 1 358 ? 10.669 7.710 10.104 1.00 86.19 358 ALA A N 1
ATOM 2840 C CA . ALA A 1 358 ? 9.354 7.471 10.688 1.00 86.19 358 ALA A CA 1
ATOM 2841 C C . ALA A 1 358 ? 8.225 8.144 9.887 1.00 86.19 358 ALA A C 1
ATOM 2843 O O . ALA A 1 358 ? 7.202 7.512 9.649 1.00 86.19 358 ALA A O 1
ATOM 2844 N N . ASP A 1 359 ? 8.419 9.381 9.414 1.00 85.75 359 ASP A N 1
ATOM 2845 C CA . ASP A 1 359 ? 7.459 10.072 8.539 1.00 85.75 359 ASP A CA 1
ATOM 2846 C C . ASP A 1 359 ? 7.250 9.317 7.217 1.00 85.75 359 ASP A C 1
ATOM 2848 O O . ASP A 1 359 ? 6.114 9.094 6.801 1.00 85.75 359 ASP A O 1
ATOM 2852 N N . ILE A 1 360 ? 8.329 8.854 6.575 1.00 88.25 360 ILE A N 1
ATOM 2853 C CA . ILE A 1 360 ? 8.215 8.074 5.337 1.00 88.25 360 ILE A CA 1
ATOM 2854 C C . ILE A 1 360 ? 7.526 6.731 5.621 1.00 88.25 360 ILE A C 1
ATOM 2856 O O . ILE A 1 360 ? 6.629 6.342 4.878 1.00 88.25 360 ILE A O 1
ATOM 2860 N N . GLN A 1 361 ? 7.880 6.038 6.704 1.00 87.69 361 GLN A N 1
ATOM 2861 C CA . GLN A 1 361 ? 7.195 4.809 7.113 1.00 87.69 361 GLN A CA 1
ATOM 2862 C C . GLN A 1 361 ? 5.706 5.038 7.342 1.00 87.69 361 GLN A C 1
ATOM 2864 O O . GLN A 1 361 ? 4.909 4.338 6.733 1.00 87.69 361 GLN A O 1
ATOM 2869 N N . ALA A 1 362 ? 5.310 6.064 8.089 1.00 78.75 362 ALA A N 1
ATOM 2870 C CA . ALA A 1 362 ? 3.901 6.353 8.346 1.00 78.75 362 ALA A CA 1
ATOM 2871 C C . ALA A 1 362 ? 3.078 6.605 7.066 1.00 78.75 362 ALA A C 1
ATOM 2873 O O . ALA A 1 362 ? 1.880 6.340 7.039 1.00 78.75 362 ALA A O 1
ATOM 2874 N N . ARG A 1 363 ? 3.706 7.098 5.989 1.00 82.19 363 ARG A N 1
ATOM 2875 C CA . ARG A 1 363 ? 3.040 7.349 4.696 1.00 82.19 363 ARG A CA 1
ATOM 2876 C C . ARG A 1 363 ? 2.929 6.111 3.805 1.00 82.19 363 ARG A C 1
ATOM 2878 O O . ARG A 1 363 ? 2.100 6.094 2.900 1.00 82.19 363 ARG A O 1
ATOM 2885 N N . TRP A 1 364 ? 3.788 5.113 4.004 1.00 84.94 364 TRP A N 1
ATOM 2886 C CA . TRP A 1 364 ? 3.981 4.008 3.055 1.00 84.94 364 TRP A CA 1
ATOM 2887 C C . TRP A 1 364 ? 3.849 2.610 3.665 1.00 84.94 364 TRP A C 1
ATOM 2889 O O . TRP A 1 364 ? 3.741 1.640 2.916 1.00 84.94 364 TRP A O 1
ATOM 2899 N N . GLN A 1 365 ? 3.864 2.497 4.991 1.00 86.25 365 GLN A N 1
ATOM 2900 C CA . GLN A 1 365 ? 3.759 1.250 5.736 1.00 86.25 365 GLN A CA 1
ATOM 2901 C C . GLN A 1 365 ? 2.320 1.040 6.201 1.00 86.25 365 GLN A C 1
ATOM 2903 O O . GLN A 1 365 ? 1.731 1.906 6.834 1.00 86.25 365 GLN A O 1
ATOM 2908 N N . ILE A 1 366 ? 1.790 -0.137 5.899 1.00 84.50 366 ILE A N 1
ATOM 2909 C CA . ILE A 1 366 ? 0.616 -0.723 6.547 1.00 84.50 366 ILE A CA 1
ATOM 2910 C C . ILE A 1 366 ? 1.117 -1.629 7.668 1.00 84.50 366 ILE A C 1
ATOM 2912 O O . ILE A 1 366 ? 1.931 -2.527 7.408 1.00 84.50 366 ILE A O 1
ATOM 2916 N N . GLU A 1 367 ? 0.627 -1.390 8.884 1.00 83.88 367 GLU A N 1
ATOM 2917 C CA . GLU A 1 367 ? 0.883 -2.236 10.051 1.00 83.88 367 GLU A CA 1
ATOM 2918 C C . GLU A 1 367 ? 0.461 -3.672 9.768 1.00 83.88 367 GLU A C 1
ATOM 2920 O O . GLU A 1 367 ? -0.673 -3.932 9.377 1.00 83.88 367 GLU A O 1
ATOM 2925 N N . GLY A 1 368 ? 1.390 -4.603 9.959 1.00 79.38 368 GLY A N 1
ATOM 2926 C CA . GLY A 1 368 ? 1.199 -6.021 9.713 1.00 79.38 368 GLY A CA 1
ATOM 2927 C C . GLY A 1 368 ? 1.495 -6.481 8.279 1.00 79.38 368 GLY A C 1
ATOM 2928 O O . GLY A 1 368 ? 1.289 -7.654 7.947 1.00 79.38 368 GLY A O 1
ATOM 2929 N N . GLY A 1 369 ? 1.944 -5.578 7.405 1.00 85.38 369 GLY A N 1
ATOM 2930 C CA . GLY A 1 369 ? 2.326 -5.911 6.034 1.00 85.38 369 GLY A CA 1
ATOM 2931 C C . GLY A 1 369 ? 1.346 -5.435 4.964 1.00 85.38 369 GLY A C 1
ATOM 2932 O O . GLY A 1 369 ? 0.180 -5.151 5.217 1.00 85.38 369 GLY A O 1
ATOM 2933 N N . VAL A 1 370 ? 1.826 -5.397 3.720 1.00 82.62 370 VAL A N 1
ATOM 2934 C CA . VAL A 1 370 ? 1.024 -5.000 2.549 1.00 82.62 370 VAL A CA 1
ATOM 2935 C C . VAL A 1 370 ? -0.162 -5.944 2.280 1.00 82.62 370 VAL A C 1
ATOM 2937 O O . VAL A 1 370 ? -1.147 -5.544 1.662 1.00 82.62 370 VAL A O 1
ATOM 2940 N N . ASP A 1 371 ? -0.038 -7.196 2.736 1.00 80.06 371 ASP A N 1
ATOM 2941 C CA . ASP A 1 371 ? -0.999 -8.287 2.539 1.00 80.06 371 ASP A CA 1
ATOM 2942 C C . ASP A 1 371 ? -2.071 -8.338 3.639 1.00 80.06 371 ASP A C 1
ATOM 2944 O O . ASP A 1 371 ? -2.876 -9.269 3.673 1.00 80.06 371 ASP A O 1
ATOM 2948 N N . GLN A 1 372 ? -2.072 -7.376 4.565 1.00 83.00 372 GLN A N 1
ATOM 2949 C CA . GLN A 1 372 ? -3.095 -7.301 5.601 1.00 83.00 372 GLN A CA 1
ATOM 2950 C C . GLN A 1 372 ? -4.484 -7.137 4.982 1.00 83.00 372 GLN A C 1
ATOM 2952 O O . GLN A 1 372 ? -4.634 -6.409 3.993 1.00 83.00 372 GLN A O 1
ATOM 2957 N N . PRO A 1 373 ? -5.518 -7.770 5.561 1.00 79.25 373 PRO A N 1
ATOM 2958 C CA . PRO A 1 373 ? -6.886 -7.429 5.223 1.00 79.25 373 PRO A CA 1
ATOM 2959 C C . PRO A 1 373 ? -7.108 -5.958 5.588 1.00 79.25 373 PRO A C 1
ATOM 2961 O O . PRO A 1 373 ? -7.071 -5.575 6.752 1.00 79.25 373 PRO A O 1
ATOM 2964 N N . LEU A 1 374 ? -7.331 -5.116 4.579 1.00 83.19 374 LEU A N 1
ATOM 2965 C CA . LEU A 1 374 ? -7.612 -3.683 4.762 1.00 83.19 374 LEU A CA 1
ATOM 2966 C C . LEU A 1 374 ? -9.100 -3.436 4.990 1.00 83.19 374 LEU A C 1
ATOM 2968 O O . LEU A 1 374 ? -9.664 -2.426 4.570 1.00 83.19 374 LEU A O 1
ATOM 2972 N N . GLU A 1 375 ? -9.732 -4.407 5.628 1.00 86.69 375 GLU A N 1
ATOM 2973 C CA . GLU A 1 375 ? -11.127 -4.403 5.994 1.00 86.69 375 GLU A CA 1
ATOM 2974 C C . GLU A 1 375 ? -11.198 -4.789 7.463 1.00 86.69 375 GLU A C 1
ATOM 2976 O O . GLU A 1 375 ? -10.779 -5.874 7.861 1.00 86.69 375 GLU A O 1
ATOM 2981 N N . ASP A 1 376 ? -11.748 -3.883 8.259 1.00 90.81 376 ASP A N 1
ATOM 2982 C CA . ASP A 1 376 ? -12.193 -4.176 9.609 1.00 90.81 376 ASP A CA 1
ATOM 2983 C C . ASP A 1 376 ? -13.711 -3.978 9.647 1.00 90.81 376 ASP A C 1
ATOM 2985 O O . ASP A 1 376 ? -14.226 -2.882 9.884 1.00 90.81 376 ASP A O 1
ATOM 2989 N N . THR A 1 377 ? -14.432 -5.035 9.271 1.00 87.56 377 THR A N 1
ATOM 2990 C CA . THR A 1 377 ? -15.892 -5.041 9.142 1.00 87.56 377 THR A CA 1
ATOM 2991 C C . THR A 1 377 ? -16.519 -5.758 10.336 1.00 87.56 377 THR A C 1
ATOM 2993 O O . THR A 1 377 ? -16.705 -6.978 10.275 1.00 87.56 377 THR A O 1
ATOM 2996 N N . PRO A 1 378 ? -16.857 -5.042 11.423 1.00 90.44 378 PRO A N 1
ATOM 2997 C CA . PRO A 1 378 ? -17.597 -5.644 12.521 1.00 90.44 378 PRO A CA 1
ATOM 2998 C C . PRO A 1 378 ? -19.008 -6.051 12.068 1.00 90.44 378 PRO A C 1
ATOM 3000 O O . PRO A 1 378 ? -19.510 -5.538 11.058 1.00 90.44 378 PRO A O 1
ATOM 3003 N N . PRO A 1 379 ? -19.688 -6.937 12.816 1.00 95.81 379 PRO A N 1
ATOM 3004 C CA . PRO A 1 379 ? -21.102 -7.208 12.593 1.00 95.81 379 PRO A CA 1
ATOM 3005 C C . PRO A 1 379 ? -21.925 -5.916 12.630 1.00 95.81 379 PRO A C 1
ATOM 3007 O O . PRO A 1 379 ? -21.634 -4.997 13.396 1.00 95.81 379 PRO A O 1
ATOM 3010 N N . ALA A 1 380 ? -22.968 -5.843 11.801 1.00 93.88 380 ALA A N 1
ATOM 3011 C CA . ALA A 1 380 ? -23.812 -4.658 11.734 1.00 93.88 380 ALA A CA 1
ATOM 3012 C C . ALA A 1 380 ? -24.531 -4.425 13.073 1.00 93.88 380 ALA A C 1
ATOM 3014 O O . ALA A 1 380 ? -25.263 -5.289 13.560 1.00 93.88 380 ALA A O 1
ATOM 3015 N N . ALA A 1 381 ? -24.355 -3.233 13.644 1.00 96.56 381 ALA A N 1
ATOM 3016 C CA . ALA A 1 381 ? -25.030 -2.843 14.879 1.00 96.56 381 ALA A CA 1
ATOM 3017 C C . ALA A 1 381 ? -26.535 -2.609 14.686 1.00 96.56 381 ALA A C 1
ATOM 3019 O O . ALA A 1 381 ? -27.327 -2.816 15.602 1.00 96.56 381 ALA A O 1
ATOM 3020 N N . CYS A 1 382 ? -26.933 -2.195 13.485 1.00 96.44 382 CYS A N 1
ATOM 3021 C CA . CYS A 1 382 ? -28.283 -1.759 13.162 1.00 96.44 382 CYS A CA 1
ATOM 3022 C C . CYS A 1 382 ? -28.878 -2.575 12.016 1.00 96.44 382 CYS A C 1
ATOM 3024 O O . CYS A 1 382 ? -28.155 -3.121 11.183 1.00 96.44 382 CYS A O 1
ATOM 3026 N N . ASP A 1 383 ? -30.208 -2.588 11.933 1.00 94.62 383 ASP A N 1
ATOM 3027 C CA . ASP A 1 383 ? -30.895 -3.121 10.757 1.00 94.62 383 ASP A CA 1
ATOM 3028 C C . ASP A 1 383 ? -30.530 -2.334 9.489 1.00 94.62 383 ASP A C 1
ATOM 3030 O O . ASP A 1 383 ? -30.247 -1.128 9.574 1.00 94.62 383 ASP A O 1
ATOM 3034 N N . PRO A 1 384 ? -30.575 -2.984 8.310 1.00 91.88 384 PRO A N 1
ATOM 3035 C CA . PRO A 1 384 ? -30.320 -2.320 7.043 1.00 91.88 384 PRO A CA 1
ATOM 3036 C C . PRO A 1 384 ? -31.153 -1.034 6.884 1.00 91.88 384 PRO A C 1
ATOM 3038 O O . PRO A 1 384 ? -32.329 -0.998 7.268 1.00 91.88 384 PRO A O 1
ATOM 3041 N N . PRO A 1 385 ? -30.574 0.038 6.317 1.00 91.00 385 PRO A N 1
ATOM 3042 C CA . PRO A 1 385 ? -31.289 1.290 6.102 1.00 91.00 385 PRO A CA 1
ATOM 3043 C C . PRO A 1 385 ? -32.458 1.089 5.133 1.00 91.00 385 PRO A C 1
ATOM 3045 O O . PRO A 1 385 ? -32.399 0.271 4.211 1.00 91.00 385 PRO A O 1
ATOM 3048 N N . ARG A 1 386 ? -33.526 1.872 5.315 1.00 92.50 386 ARG A N 1
ATOM 3049 C CA . ARG A 1 386 ? -34.654 1.877 4.373 1.00 92.50 386 ARG A CA 1
ATOM 3050 C C . ARG A 1 386 ? -34.186 2.414 3.018 1.00 92.50 386 ARG A C 1
ATOM 3052 O O . ARG A 1 386 ? -33.238 3.196 2.942 1.00 92.50 386 ARG A O 1
ATOM 3059 N N . GLN A 1 387 ? -34.869 2.041 1.938 1.00 88.81 387 GLN A N 1
ATOM 3060 C CA . GLN A 1 387 ? -34.521 2.528 0.603 1.00 88.81 387 GLN A CA 1
ATOM 3061 C C . GLN A 1 387 ? -34.547 4.067 0.555 1.00 88.81 387 GLN A C 1
ATOM 3063 O O . GLN A 1 387 ? -35.566 4.687 0.852 1.00 88.81 387 GLN A O 1
ATOM 3068 N N . GLY A 1 388 ? -33.422 4.679 0.175 1.00 86.50 388 GLY A N 1
ATOM 3069 C CA . GLY A 1 388 ? -33.269 6.136 0.116 1.00 86.50 388 GLY A CA 1
ATOM 3070 C C . GLY A 1 388 ? -33.027 6.826 1.464 1.00 86.50 388 GLY A C 1
ATOM 3071 O O . GLY A 1 388 ? -32.931 8.049 1.488 1.00 86.50 388 GLY A O 1
ATOM 3072 N N . GLN A 1 389 ? -32.910 6.079 2.568 1.00 90.69 389 GLN A N 1
ATOM 3073 C CA . GLN A 1 389 ? -32.510 6.633 3.861 1.00 90.69 389 GLN A CA 1
ATOM 3074 C C . GLN A 1 389 ? -31.016 7.005 3.824 1.00 90.69 389 GLN A C 1
ATOM 3076 O O . GLN A 1 389 ? -30.194 6.140 3.506 1.00 90.69 389 GLN A O 1
ATOM 3081 N N . PRO A 1 390 ? -30.636 8.251 4.161 1.00 92.44 390 PRO A N 1
ATOM 3082 C CA . PRO A 1 390 ? -29.233 8.635 4.254 1.00 92.44 390 PRO A CA 1
ATOM 3083 C C . PRO A 1 390 ? -28.505 7.832 5.336 1.00 92.44 390 PRO A C 1
ATOM 3085 O O . PRO A 1 390 ? -29.067 7.564 6.400 1.00 92.44 390 PRO A O 1
ATOM 3088 N N . ILE A 1 391 ? -27.252 7.467 5.066 1.00 93.00 391 ILE A N 1
ATOM 3089 C CA . ILE A 1 391 ? -26.369 6.788 6.020 1.00 93.00 391 ILE A CA 1
ATOM 3090 C C . ILE A 1 391 ? -25.268 7.768 6.422 1.00 93.00 391 ILE A C 1
ATOM 3092 O O . ILE A 1 391 ? -24.653 8.403 5.560 1.00 93.00 391 ILE A O 1
ATOM 3096 N N . LEU A 1 392 ? -25.025 7.877 7.724 1.00 94.94 392 LEU A N 1
ATOM 3097 C CA . LEU A 1 392 ? -23.868 8.552 8.294 1.00 94.94 392 LEU A CA 1
ATOM 3098 C C . LEU A 1 392 ? -22.901 7.481 8.797 1.00 94.94 392 LEU A C 1
ATOM 3100 O O . LEU A 1 392 ? -23.145 6.871 9.838 1.00 94.94 392 LEU A O 1
ATOM 3104 N N . GLN A 1 393 ? -21.819 7.250 8.053 1.00 94.50 393 GLN A N 1
ATOM 3105 C CA . GLN A 1 393 ? -20.751 6.360 8.508 1.00 94.50 393 GLN A CA 1
ATOM 3106 C C . GLN A 1 393 ? -19.785 7.144 9.400 1.00 94.50 393 GLN A C 1
ATOM 3108 O O . GLN A 1 393 ? -19.283 8.195 8.990 1.00 94.50 393 GLN A O 1
ATOM 3113 N N . VAL A 1 394 ? -19.516 6.626 10.597 1.00 95.62 394 VAL A N 1
ATOM 3114 C CA . VAL A 1 394 ? -18.600 7.213 11.581 1.00 95.62 394 VAL A CA 1
ATOM 3115 C C . VAL A 1 394 ? -17.618 6.142 12.036 1.00 95.62 394 VAL A C 1
ATOM 3117 O O . VAL A 1 394 ? -17.967 5.283 12.837 1.00 95.62 394 VAL A O 1
ATOM 3120 N N . ASP A 1 395 ? -16.382 6.215 11.556 1.00 96.38 395 ASP A N 1
ATOM 3121 C CA . ASP A 1 395 ? -15.298 5.358 12.033 1.00 96.38 395 ASP A CA 1
ATOM 3122 C C . ASP A 1 395 ? -14.513 6.119 13.114 1.00 96.38 395 ASP A C 1
ATOM 3124 O O . ASP A 1 395 ? -13.952 7.184 12.841 1.00 96.38 395 ASP A O 1
ATOM 3128 N N . MET A 1 396 ? -14.484 5.605 14.342 1.00 97.38 396 MET A N 1
ATOM 3129 C CA . MET A 1 396 ? -13.719 6.138 15.469 1.00 97.38 396 MET A CA 1
ATOM 3130 C C . MET A 1 396 ? -12.478 5.278 15.708 1.00 97.38 396 MET A C 1
ATOM 3132 O O . MET A 1 396 ? -12.567 4.057 15.789 1.00 97.38 396 MET A O 1
ATOM 3136 N N . TYR A 1 397 ? -11.327 5.926 15.848 1.00 97.81 397 TYR A N 1
ATOM 3137 C CA . TYR A 1 397 ? -10.028 5.281 16.013 1.00 97.81 397 TYR A CA 1
ATOM 3138 C C . TYR A 1 397 ? -9.460 5.621 17.387 1.00 97.81 397 TYR A C 1
ATOM 3140 O O . TYR A 1 397 ? -9.282 6.804 17.704 1.00 97.81 397 TYR A O 1
ATOM 3148 N N . VAL A 1 398 ? -9.185 4.602 18.195 1.00 98.06 398 VAL A N 1
ATOM 3149 C CA . VAL A 1 398 ? -8.791 4.726 19.606 1.00 98.06 398 VAL A CA 1
ATOM 3150 C C . VAL A 1 398 ? -7.620 3.811 19.953 1.00 98.06 398 VAL A C 1
ATOM 3152 O O . VAL A 1 398 ? -7.218 2.977 19.153 1.00 98.06 398 VAL A O 1
ATOM 3155 N N . MET A 1 399 ? -7.064 4.000 21.146 1.00 97.44 399 MET A N 1
ATOM 3156 C CA . MET A 1 399 ? -6.171 3.039 21.798 1.00 97.44 399 MET A CA 1
ATOM 3157 C C . MET A 1 399 ? -6.797 2.712 23.155 1.00 97.44 399 MET A C 1
ATOM 3159 O O . MET A 1 399 ? -7.332 3.634 23.784 1.00 97.44 399 MET A O 1
ATOM 3163 N N . GLY A 1 400 ? -6.727 1.463 23.609 1.00 96.12 400 GLY A N 1
ATOM 3164 C CA . GLY A 1 400 ? -7.462 1.014 24.799 1.00 96.12 400 GLY A CA 1
ATOM 3165 C C . GLY A 1 400 ? -7.116 1.778 26.085 1.00 96.12 400 GLY A C 1
ATOM 3166 O O . GLY A 1 400 ? -7.956 1.949 26.954 1.00 96.12 400 GLY A O 1
ATOM 3167 N N . LYS A 1 401 ? -5.892 2.304 26.236 1.00 97.75 401 LYS A N 1
ATOM 3168 C CA . LYS A 1 401 ? -5.460 3.041 27.442 1.00 97.75 401 LYS A CA 1
ATOM 3169 C C . LYS A 1 401 ? -5.326 4.552 27.263 1.00 97.75 401 LYS A C 1
ATOM 3171 O O . LYS A 1 401 ? -4.775 5.237 28.125 1.00 97.75 401 LYS A O 1
ATOM 3176 N N . CYS A 1 402 ? -5.834 5.097 26.167 1.00 97.31 402 CYS A N 1
ATOM 3177 C CA . CYS A 1 402 ? -5.767 6.522 25.857 1.00 97.31 402 CYS A CA 1
ATOM 3178 C C . CYS A 1 402 ? -6.829 7.322 26.646 1.00 97.31 402 CYS A C 1
ATOM 3180 O O . CYS A 1 402 ? -8.018 7.223 26.335 1.00 97.31 402 CYS A O 1
ATOM 3182 N N . PRO A 1 403 ? -6.452 8.203 27.600 1.00 96.44 403 PRO A N 1
ATOM 3183 C CA . PRO A 1 403 ? -7.431 8.928 28.423 1.00 96.44 403 PRO A CA 1
ATOM 3184 C C . PRO A 1 403 ? -8.374 9.826 27.606 1.00 96.44 403 PRO A C 1
ATOM 3186 O O . PRO A 1 403 ? -9.560 9.945 27.905 1.00 96.44 403 PRO A O 1
ATOM 3189 N N . TRP A 1 404 ? -7.854 10.448 26.542 1.00 96.81 404 TRP A N 1
ATOM 3190 C CA . TRP A 1 404 ? -8.644 11.280 25.629 1.00 96.81 404 TRP A CA 1
ATOM 3191 C C . TRP A 1 404 ? -9.625 10.463 24.790 1.00 96.81 404 TRP A C 1
ATOM 3193 O O . TRP A 1 404 ? -10.688 10.963 24.431 1.00 96.81 404 TRP A O 1
ATOM 3203 N N . CYS A 1 405 ? -9.272 9.216 24.487 1.00 97.06 405 CYS A N 1
ATOM 3204 C CA . CYS A 1 405 ? -10.109 8.290 23.745 1.00 97.06 405 CYS A CA 1
ATOM 3205 C C . CYS A 1 405 ? -11.282 7.841 24.611 1.00 97.06 405 CYS A C 1
ATOM 3207 O O . CYS A 1 405 ? -12.423 7.959 24.172 1.00 97.06 405 CYS A O 1
ATOM 3209 N N . GLY A 1 406 ? -11.008 7.484 25.869 1.00 95.81 406 GLY A N 1
ATOM 3210 C CA . GLY A 1 406 ? -12.050 7.172 26.840 1.00 95.81 406 GLY A CA 1
ATOM 3211 C C . GLY A 1 406 ? -13.001 8.338 27.093 1.00 95.81 406 GLY A C 1
ATOM 3212 O O . GLY A 1 406 ? -14.219 8.167 27.082 1.00 95.81 406 GLY A O 1
ATOM 3213 N N . LYS A 1 407 ? -12.471 9.563 27.220 1.00 95.50 407 LYS A N 1
ATOM 3214 C CA . LYS A 1 407 ? -13.314 10.760 27.354 1.00 95.50 407 LYS A CA 1
ATOM 3215 C C . LYS A 1 407 ? -14.190 10.992 26.120 1.00 95.50 407 LYS A C 1
ATOM 3217 O O . LYS A 1 407 ? -15.379 11.268 26.257 1.00 95.50 407 LYS A O 1
ATOM 3222 N N . ALA A 1 408 ? -13.617 10.853 24.926 1.00 95.31 408 ALA A N 1
ATOM 3223 C CA . ALA A 1 408 ? -14.364 10.965 23.683 1.00 95.31 408 ALA A CA 1
ATOM 3224 C C . ALA A 1 408 ? -15.470 9.904 23.582 1.00 95.31 408 ALA A C 1
ATOM 3226 O O . ALA A 1 408 ? -16.586 10.230 23.185 1.00 95.31 408 ALA A O 1
ATOM 3227 N N . LEU A 1 409 ? -15.194 8.656 23.968 1.00 95.38 409 LEU A N 1
ATOM 3228 C CA . LEU A 1 409 ? -16.181 7.583 23.902 1.00 95.38 409 LEU A CA 1
ATOM 3229 C C . LEU A 1 409 ? -17.359 7.838 24.852 1.00 95.38 409 LEU A C 1
ATOM 3231 O O . LEU A 1 409 ? -18.509 7.733 24.430 1.00 95.38 409 LEU A O 1
ATOM 3235 N N . GLN A 1 410 ? -17.084 8.286 26.080 1.00 93.12 410 GLN A N 1
ATOM 3236 C CA . GLN A 1 410 ? -18.115 8.701 27.041 1.00 93.12 410 GLN A CA 1
ATOM 3237 C C . GLN A 1 410 ? -18.986 9.846 26.502 1.00 93.12 410 GLN A C 1
ATOM 3239 O O . GLN A 1 410 ? -20.199 9.856 26.694 1.00 93.12 410 GLN A O 1
ATOM 3244 N N . ASP A 1 411 ? -18.392 10.809 25.790 1.00 92.31 411 ASP A N 1
ATOM 3245 C CA . ASP A 1 411 ? -19.123 11.961 25.247 1.00 92.31 411 ASP A CA 1
ATOM 3246 C C . ASP A 1 411 ? -20.052 11.590 24.068 1.00 92.31 411 ASP A C 1
ATOM 3248 O O . ASP A 1 411 ? -20.946 12.380 23.712 1.00 92.31 411 ASP A O 1
ATOM 3252 N N . VAL A 1 412 ? -19.859 10.413 23.452 1.00 91.69 412 VAL A N 1
ATOM 3253 C CA . VAL A 1 412 ? -20.688 9.914 22.341 1.00 91.69 412 VAL A CA 1
ATOM 3254 C C . VAL A 1 412 ? -21.592 8.741 22.710 1.00 91.69 412 VAL A C 1
ATOM 3256 O O . VAL A 1 412 ? -22.623 8.614 22.058 1.00 91.69 412 VAL A O 1
ATOM 3259 N N . GLU A 1 413 ? -21.271 7.939 23.730 1.00 93.31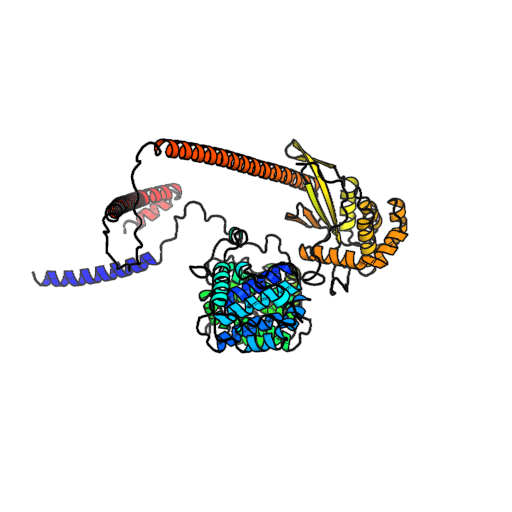 413 GLU A N 1
ATOM 3260 C CA . GLU A 1 413 ? -21.980 6.700 24.106 1.00 93.31 413 GLU A CA 1
ATOM 3261 C C . GLU A 1 413 ? -23.509 6.862 24.097 1.00 93.31 413 GLU A C 1
ATOM 3263 O O . GLU A 1 413 ? -24.196 6.208 23.313 1.00 93.31 413 GLU A O 1
ATOM 3268 N N . ASP A 1 414 ? -24.043 7.805 24.879 1.00 89.94 414 ASP A N 1
ATOM 3269 C CA . ASP A 1 414 ? -25.494 8.024 25.017 1.00 89.94 414 ASP A CA 1
ATOM 3270 C C . ASP A 1 414 ? -26.178 8.525 23.729 1.00 89.94 414 ASP A C 1
ATOM 3272 O O . ASP A 1 414 ? -27.410 8.502 23.593 1.00 89.94 414 ASP A O 1
ATOM 3276 N N . LYS A 1 415 ? -25.383 9.013 22.772 1.00 89.88 415 LYS A N 1
ATOM 3277 C CA . LYS A 1 415 ? -25.844 9.547 21.483 1.00 89.88 415 LYS A CA 1
ATOM 3278 C C . LYS A 1 415 ? -25.821 8.492 20.380 1.00 89.88 415 LYS A C 1
ATOM 3280 O O . LYS A 1 415 ? -26.414 8.730 19.327 1.00 89.88 415 LYS A O 1
ATOM 3285 N N . LEU A 1 416 ? -25.163 7.351 20.592 1.00 93.31 416 LEU A N 1
ATOM 3286 C CA . LEU A 1 416 ? -25.100 6.279 19.607 1.00 93.31 416 LEU A CA 1
ATOM 3287 C C . LEU A 1 416 ? -26.440 5.553 19.547 1.00 93.31 416 LEU A C 1
ATOM 3289 O O . LEU A 1 416 ? -26.770 4.696 20.362 1.00 93.31 416 LEU A O 1
ATOM 3293 N N . LYS A 1 417 ? -27.232 5.921 18.544 1.00 94.69 417 LYS A N 1
ATOM 3294 C CA . LYS A 1 417 ? -28.508 5.289 18.224 1.00 94.69 417 LYS A CA 1
ATOM 3295 C C . LYS A 1 417 ? -28.538 4.989 16.744 1.00 94.69 417 LYS A C 1
ATOM 3297 O O . LYS A 1 417 ? -28.014 5.749 15.933 1.00 94.69 417 LYS A O 1
ATOM 3302 N N . CYS A 1 418 ? -29.175 3.881 16.390 1.00 95.81 418 CYS A N 1
ATOM 3303 C CA . CYS A 1 418 ? -29.319 3.495 14.997 1.00 95.81 418 CYS A CA 1
ATOM 3304 C C . CYS A 1 418 ? -30.037 4.566 14.165 1.00 95.81 418 CYS A C 1
ATOM 3306 O O . CYS A 1 418 ? -29.659 4.812 13.022 1.00 95.81 418 CYS A O 1
ATOM 3308 N N . GLU A 1 419 ? -31.043 5.223 14.737 1.00 95.06 419 GLU A N 1
ATOM 3309 C CA . GLU A 1 419 ? -31.673 6.398 14.141 1.00 95.06 419 GLU A CA 1
ATOM 3310 C C . GLU A 1 419 ? -30.976 7.658 14.656 1.00 95.06 419 GLU A C 1
ATOM 3312 O O . GLU A 1 419 ? -30.962 7.926 15.859 1.00 95.06 419 GLU A O 1
ATOM 3317 N N . PHE A 1 420 ? -30.388 8.421 13.737 1.00 93.06 420 PHE A N 1
ATOM 3318 C CA . PHE A 1 420 ? -29.725 9.683 14.037 1.00 93.06 420 PHE A CA 1
ATOM 3319 C C . PHE A 1 420 ? -30.515 10.823 13.404 1.00 93.06 420 PHE A C 1
ATOM 3321 O O . PHE A 1 420 ? -30.792 10.812 12.203 1.00 93.06 420 PHE A O 1
ATOM 3328 N N . SER A 1 421 ? -30.882 11.805 14.220 1.00 92.19 421 SER A N 1
ATOM 3329 C CA . SER A 1 421 ? -31.622 12.986 13.789 1.00 92.19 421 SER A CA 1
ATOM 3330 C C . SER A 1 421 ? -30.970 14.238 14.339 1.00 92.19 421 SER A C 1
ATOM 3332 O O . SER A 1 421 ? -30.623 14.271 15.523 1.00 92.19 421 SER A O 1
ATOM 3334 N N . CYS A 1 422 ? -30.879 15.282 13.527 1.00 90.88 422 CYS A N 1
ATOM 3335 C CA . CYS A 1 422 ? -30.476 16.597 14.002 1.00 90.88 422 CYS A CA 1
ATOM 3336 C C . CYS A 1 422 ? -30.996 17.725 13.109 1.00 90.88 422 CYS A C 1
ATOM 3338 O O . CYS A 1 422 ? -31.687 17.473 12.123 1.00 90.88 422 CYS A O 1
ATOM 3340 N N . GLU A 1 423 ? -30.704 18.967 13.484 1.00 90.50 423 GLU A N 1
ATOM 3341 C CA . GLU A 1 423 ? -31.113 20.160 12.747 1.00 90.50 423 GLU A CA 1
ATOM 3342 C C . GLU A 1 423 ? -29.906 20.796 12.052 1.00 90.50 423 GLU A C 1
ATOM 3344 O O . GLU A 1 423 ? -28.912 21.106 12.704 1.00 90.50 423 GLU A O 1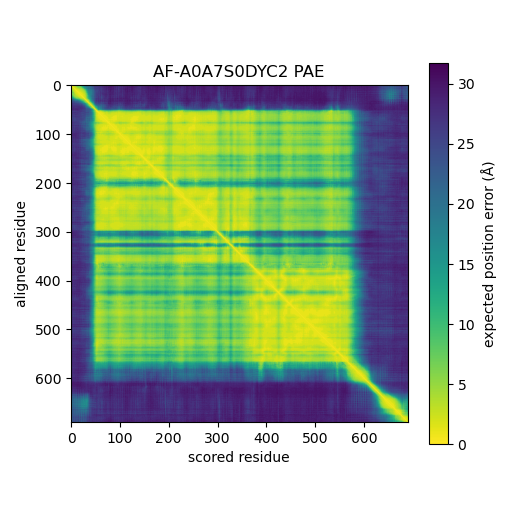
ATOM 3349 N N . GLU A 1 424 ? -30.013 20.999 10.739 1.00 88.06 424 GLU A N 1
ATOM 3350 C CA . GLU A 1 424 ? -29.035 21.699 9.898 1.00 88.06 424 GLU A CA 1
ATOM 3351 C C . GLU A 1 424 ? -29.795 22.766 9.094 1.00 88.06 424 GLU A C 1
ATOM 3353 O O . GLU A 1 424 ? -30.791 22.455 8.437 1.00 88.06 424 GLU A O 1
ATOM 3358 N N . ASP A 1 425 ? -29.385 24.033 9.183 1.00 87.00 425 ASP A N 1
ATOM 3359 C CA . ASP A 1 425 ? -30.041 25.171 8.511 1.00 87.00 425 ASP A CA 1
ATOM 3360 C C . ASP A 1 425 ? -31.569 25.254 8.736 1.00 87.00 425 ASP A C 1
ATOM 3362 O O . ASP A 1 425 ? -32.352 25.545 7.828 1.00 87.00 425 ASP A O 1
ATOM 3366 N N . GLY A 1 426 ? -32.019 24.955 9.961 1.00 87.44 426 GLY A N 1
ATOM 3367 C CA . GLY A 1 426 ? -33.441 24.957 10.333 1.00 87.44 426 GLY A CA 1
ATOM 3368 C C . GLY A 1 426 ? -34.253 23.802 9.735 1.00 87.44 426 GLY A C 1
ATOM 3369 O O . GLY A 1 426 ? -35.482 23.803 9.815 1.00 87.44 426 GLY A O 1
ATOM 3370 N N . ARG A 1 427 ? -33.589 22.814 9.124 1.00 87.62 427 ARG A N 1
ATOM 3371 C CA . ARG A 1 427 ? -34.208 21.593 8.608 1.00 87.62 427 ARG A CA 1
ATOM 3372 C C . ARG A 1 427 ? -33.802 20.405 9.460 1.00 87.62 427 ARG A C 1
ATOM 3374 O O . ARG A 1 427 ? -32.622 20.170 9.706 1.00 87.62 427 ARG A O 1
ATOM 3381 N N . ARG A 1 428 ? -34.792 19.612 9.855 1.00 92.06 428 ARG A N 1
ATOM 3382 C CA . ARG A 1 428 ? -34.560 18.321 10.493 1.00 92.06 428 ARG A CA 1
ATOM 3383 C C . ARG A 1 428 ? -34.063 17.326 9.446 1.00 92.06 428 ARG A C 1
ATOM 3385 O O . ARG A 1 428 ? -34.755 17.062 8.464 1.00 92.06 428 ARG A O 1
ATOM 3392 N N . VAL A 1 429 ? -32.871 16.785 9.664 1.00 91.25 429 VAL A N 1
ATOM 3393 C CA . VAL A 1 429 ? -32.257 15.742 8.841 1.00 91.25 429 VAL A CA 1
ATOM 3394 C C . VAL A 1 429 ? -32.237 14.457 9.654 1.00 91.25 429 VAL A C 1
ATOM 3396 O O . VAL A 1 429 ? -31.800 14.449 10.804 1.00 91.25 429 VAL A O 1
ATOM 3399 N N . GLU A 1 430 ? -32.721 13.371 9.061 1.00 93.69 430 GLU A N 1
ATOM 3400 C CA . GLU A 1 430 ? -32.777 12.053 9.691 1.00 93.69 430 GLU A CA 1
ATOM 3401 C C . GLU A 1 430 ? -32.052 11.022 8.829 1.00 93.69 430 GLU A C 1
ATOM 3403 O O . GLU A 1 430 ? -32.112 11.058 7.597 1.00 93.69 430 GLU A O 1
ATOM 3408 N N . GLY A 1 431 ? -31.373 10.084 9.480 1.00 94.06 431 GLY A N 1
ATOM 3409 C CA . GLY A 1 431 ? -30.623 9.038 8.806 1.00 94.06 431 GLY A CA 1
ATOM 3410 C C . GLY A 1 431 ? -30.304 7.850 9.696 1.00 94.06 431 GLY A C 1
ATOM 3411 O O . GLY A 1 431 ? -30.673 7.786 10.869 1.00 94.06 431 GLY A O 1
ATOM 3412 N N . ARG A 1 432 ? -29.623 6.880 9.092 1.00 95.56 432 ARG A N 1
ATOM 3413 C CA . ARG A 1 432 ? -29.086 5.696 9.757 1.00 95.56 432 ARG A CA 1
ATOM 3414 C C . ARG A 1 432 ? -27.642 5.973 10.165 1.00 95.56 432 ARG A C 1
ATOM 3416 O O . ARG A 1 432 ? -26.837 6.346 9.313 1.00 95.56 432 ARG A O 1
ATOM 3423 N N . LEU A 1 433 ? -27.310 5.765 11.433 1.00 95.62 433 LEU A N 1
ATOM 3424 C CA . LEU A 1 433 ? -25.920 5.755 11.887 1.00 95.62 433 LEU A CA 1
ATOM 3425 C C . LEU A 1 433 ? -25.289 4.387 11.594 1.00 95.62 433 LEU A C 1
ATOM 3427 O O . LEU A 1 433 ? -25.904 3.363 11.891 1.00 95.62 433 LEU A O 1
ATOM 3431 N N . ASP A 1 434 ? -24.072 4.389 11.054 1.00 95.50 434 ASP A N 1
ATOM 3432 C CA . ASP A 1 434 ? -23.156 3.241 10.984 1.00 95.50 434 ASP A CA 1
ATOM 3433 C C . ASP A 1 434 ? -21.873 3.630 11.731 1.00 95.50 434 ASP A C 1
ATOM 3435 O O . ASP A 1 434 ? -20.951 4.206 11.148 1.00 95.50 434 ASP A O 1
ATOM 3439 N N . PHE A 1 435 ? -21.871 3.424 13.051 1.00 96.50 435 PHE A N 1
ATOM 3440 C CA . PHE A 1 435 ? -20.720 3.708 13.907 1.00 96.50 435 PHE A CA 1
ATOM 3441 C C . PHE A 1 435 ? -19.821 2.477 14.034 1.00 96.50 435 PHE A C 1
ATOM 3443 O O . PHE A 1 435 ? -20.289 1.377 14.332 1.00 96.50 435 PHE A O 1
ATOM 3450 N N . ARG A 1 436 ? -18.516 2.674 13.843 1.00 96.31 436 ARG A N 1
ATOM 3451 C CA . ARG A 1 436 ? -17.495 1.630 13.939 1.00 96.31 436 ARG A CA 1
ATOM 3452 C C . ARG A 1 436 ? -16.355 2.118 14.807 1.00 96.31 436 ARG A C 1
ATOM 3454 O O . ARG A 1 436 ? -15.953 3.273 14.719 1.00 96.31 436 ARG A O 1
ATOM 3461 N N . LEU A 1 437 ? -15.838 1.225 15.640 1.00 97.44 437 LEU A N 1
ATOM 3462 C CA . LEU A 1 437 ? -14.669 1.484 16.468 1.00 97.44 437 LEU A CA 1
ATOM 3463 C C . LEU A 1 437 ? -13.512 0.610 15.989 1.00 97.44 437 LEU A C 1
ATOM 3465 O O . LEU A 1 437 ? -13.701 -0.588 15.745 1.00 97.44 437 LEU A O 1
ATOM 3469 N N . HIS A 1 438 ? -12.345 1.237 15.875 1.00 97.81 438 HIS A N 1
ATOM 3470 C CA . HIS A 1 438 ? -11.085 0.647 15.452 1.00 97.81 438 HIS A CA 1
ATOM 3471 C C . HIS A 1 438 ? -9.990 0.977 16.473 1.00 97.81 438 HIS A C 1
ATOM 3473 O O . HIS A 1 438 ? -9.891 2.105 16.954 1.00 97.81 438 HIS A O 1
ATOM 3479 N N . MET A 1 439 ? -9.146 -0.002 16.767 1.00 97.94 439 MET A N 1
ATOM 3480 C CA . MET A 1 439 ? -7.925 0.138 17.552 1.00 97.94 439 MET A CA 1
ATOM 3481 C C . MET A 1 439 ? -6.744 0.589 16.698 1.00 97.94 439 MET A C 1
ATOM 3483 O O . MET A 1 439 ? -6.625 0.224 15.522 1.00 97.94 439 MET A O 1
ATOM 3487 N N . VAL A 1 440 ? -5.855 1.358 17.317 1.00 96.94 440 VAL A N 1
ATOM 3488 C CA . VAL A 1 440 ? -4.603 1.862 16.755 1.00 96.94 440 VAL A CA 1
ATOM 3489 C C . VAL A 1 440 ? -3.440 1.308 17.568 1.00 96.94 440 VAL A C 1
ATOM 3491 O O . VAL A 1 440 ? -3.402 1.446 18.785 1.00 96.94 440 VAL A O 1
ATOM 3494 N N . GLY A 1 441 ? -2.455 0.745 16.882 1.00 95.38 441 GLY A N 1
ATOM 3495 C CA . GLY A 1 441 ? -1.214 0.262 17.474 1.00 95.38 441 GLY A CA 1
ATOM 3496 C C . GLY A 1 441 ? -0.279 -0.233 16.381 1.00 95.38 441 GLY A C 1
ATOM 3497 O O . GLY A 1 441 ? -0.452 0.134 15.218 1.00 95.38 441 GLY A O 1
ATOM 3498 N N . LEU A 1 442 ? 0.713 -1.037 16.754 1.00 93.19 442 LEU A N 1
ATOM 3499 C CA . LEU A 1 442 ? 1.740 -1.531 15.838 1.00 93.19 442 LEU A CA 1
ATOM 3500 C C . LEU A 1 442 ? 1.614 -3.041 15.635 1.00 93.19 442 LEU A C 1
ATOM 3502 O O . LEU A 1 442 ? 1.283 -3.781 16.566 1.00 93.19 442 LEU A O 1
ATOM 3506 N N . ASN A 1 443 ? 1.896 -3.501 14.420 1.00 92.88 443 ASN A N 1
ATOM 3507 C CA . ASN A 1 443 ? 1.988 -4.917 14.092 1.00 92.88 443 ASN A CA 1
ATOM 3508 C C . ASN A 1 443 ? 3.224 -5.156 13.219 1.00 92.88 443 ASN A C 1
ATOM 3510 O O . ASN A 1 443 ? 3.197 -4.931 12.010 1.00 92.88 443 ASN A O 1
ATOM 3514 N N . ASP A 1 444 ? 4.298 -5.654 13.825 1.00 87.00 444 ASP A N 1
ATOM 3515 C CA . ASP A 1 444 ? 5.535 -5.984 13.103 1.00 87.00 444 ASP A CA 1
ATOM 3516 C C . ASP A 1 444 ? 5.447 -7.347 12.380 1.00 87.00 444 ASP A C 1
ATOM 3518 O O . ASP A 1 444 ? 6.296 -7.685 11.550 1.00 87.00 444 ASP A O 1
ATOM 3522 N N . GLY A 1 445 ? 4.399 -8.126 12.673 1.00 86.88 445 GLY A N 1
ATOM 3523 C CA . GLY A 1 445 ? 4.167 -9.469 12.155 1.00 86.88 445 GLY A CA 1
ATOM 3524 C C . GLY A 1 445 ? 3.320 -9.501 10.882 1.00 86.88 445 GLY A C 1
ATOM 3525 O O . GLY A 1 445 ? 3.125 -8.506 10.193 1.00 86.88 445 GLY A O 1
ATOM 3526 N N . SER A 1 446 ? 2.793 -10.679 10.554 1.00 87.31 446 SER A N 1
ATOM 3527 C CA . SER A 1 446 ? 1.829 -10.859 9.454 1.00 87.31 446 SER A CA 1
ATOM 3528 C C . SER A 1 446 ? 0.410 -11.005 10.002 1.00 87.31 446 SER A C 1
ATOM 3530 O O . SER A 1 446 ? 0.222 -11.146 11.204 1.00 87.31 446 SER A O 1
ATOM 3532 N N . TYR A 1 447 ? -0.612 -11.032 9.146 1.00 88.81 447 TYR A N 1
ATOM 3533 C CA . TYR A 1 447 ? -1.980 -11.295 9.613 1.00 88.81 447 TYR A CA 1
ATOM 3534 C C . TYR A 1 447 ? -2.124 -12.707 10.214 1.00 88.81 447 TYR A C 1
ATOM 3536 O O . TYR A 1 447 ? -2.800 -12.900 11.219 1.00 88.81 447 TYR A O 1
ATOM 3544 N N . GLU A 1 448 ? -1.441 -13.696 9.629 1.00 88.81 448 GLU A N 1
ATOM 3545 C CA . GLU A 1 448 ? -1.468 -15.093 10.093 1.00 88.81 448 GLU A CA 1
ATOM 3546 C C . GLU A 1 448 ? -0.658 -15.308 11.375 1.00 88.81 448 GLU A C 1
ATOM 3548 O O . GLU A 1 448 ? -0.965 -16.198 12.165 1.00 88.81 448 GLU A O 1
ATOM 3553 N N . LYS A 1 449 ? 0.392 -14.505 11.566 1.00 91.56 449 LYS A N 1
ATOM 3554 C CA . LYS A 1 449 ? 1.260 -14.518 12.748 1.00 91.56 449 LYS A CA 1
ATOM 3555 C C . LYS A 1 449 ? 1.494 -13.078 13.208 1.00 91.56 449 LYS A C 1
ATOM 3557 O O . LYS A 1 449 ? 2.529 -12.512 12.836 1.00 91.56 449 LYS A O 1
ATOM 3562 N N . PRO A 1 450 ? 0.524 -12.472 13.914 1.00 93.25 450 PRO A N 1
ATOM 3563 C CA . PRO A 1 450 ? 0.641 -11.095 14.372 1.00 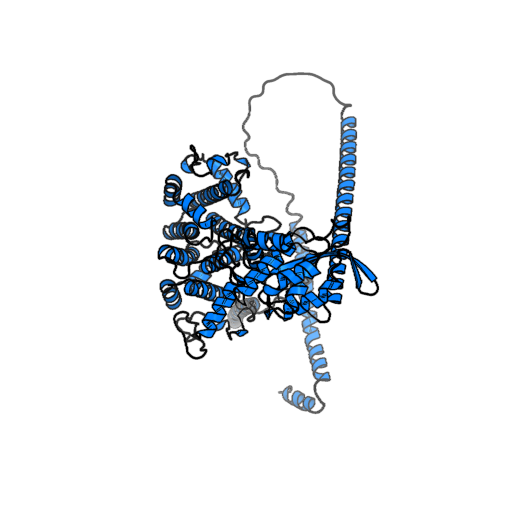93.25 450 PRO A CA 1
ATOM 3564 C C . PRO A 1 450 ? 1.764 -10.935 15.397 1.00 93.25 450 PRO A C 1
ATOM 3566 O O . PRO A 1 450 ? 1.981 -11.809 16.232 1.00 93.25 450 PRO A O 1
ATOM 3569 N N . GLU A 1 451 ? 2.444 -9.793 15.360 1.00 95.00 451 GLU A N 1
ATOM 3570 C CA . GLU A 1 451 ? 3.387 -9.363 16.395 1.00 95.00 451 GLU A CA 1
ATOM 3571 C C . GLU A 1 451 ? 2.928 -7.991 16.886 1.00 95.00 451 GLU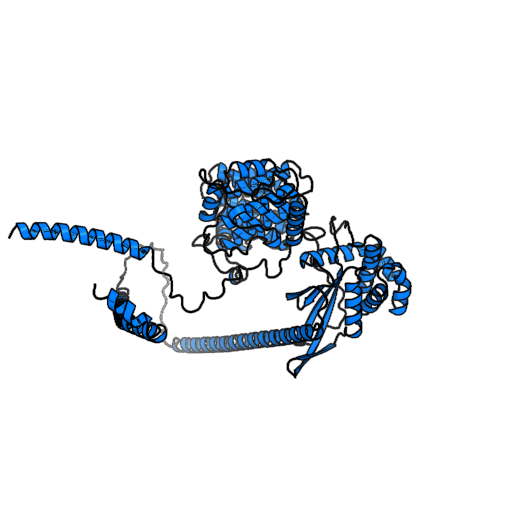 A C 1
ATOM 3573 O O . GLU A 1 451 ? 3.382 -6.946 16.423 1.00 95.00 451 GLU A O 1
ATOM 3578 N N . LEU A 1 452 ? 1.918 -8.020 17.756 1.00 96.38 452 LEU A N 1
ATOM 3579 C CA . LEU A 1 452 ? 1.155 -6.843 18.157 1.00 96.38 452 LEU A CA 1
ATOM 3580 C C . LEU A 1 452 ? 1.836 -6.103 19.305 1.00 96.38 452 LEU A C 1
ATOM 3582 O O . LEU A 1 452 ? 2.171 -6.697 20.332 1.00 96.38 452 LEU A O 1
ATOM 3586 N N . GLN A 1 453 ? 1.959 -4.788 19.161 1.00 96.44 453 GLN A N 1
ATOM 3587 C CA . GLN A 1 453 ? 2.440 -3.890 20.203 1.00 96.44 453 GLN A CA 1
ATOM 3588 C C . GLN A 1 453 ? 1.455 -2.731 20.358 1.00 96.44 453 GLN A C 1
ATOM 3590 O O . GLN A 1 453 ? 1.359 -1.845 19.507 1.00 96.44 453 GLN A O 1
ATOM 3595 N N . ALA A 1 454 ? 0.724 -2.744 21.470 1.00 96.56 454 ALA A N 1
ATOM 3596 C CA . ALA A 1 454 ? -0.095 -1.615 21.883 1.00 96.56 454 ALA A CA 1
ATOM 3597 C C . ALA A 1 454 ? 0.793 -0.500 22.466 1.00 96.56 454 ALA A C 1
ATOM 3599 O O . ALA A 1 454 ? 1.830 -0.773 23.083 1.00 96.56 454 ALA A O 1
ATOM 3600 N N . ILE A 1 455 ? 0.393 0.757 22.281 1.00 93.75 455 ILE A N 1
ATOM 3601 C CA . ILE A 1 455 ? 1.215 1.939 22.589 1.00 93.75 455 ILE A CA 1
ATOM 3602 C C . ILE A 1 455 ? 1.504 2.078 24.095 1.00 93.75 455 ILE A C 1
ATOM 3604 O O . ILE A 1 455 ? 2.585 2.521 24.486 1.00 93.75 455 ILE A O 1
ATOM 3608 N N . HIS A 1 456 ? 0.578 1.649 24.949 1.00 96.19 456 HIS A N 1
ATOM 3609 C CA . HIS A 1 456 ? 0.667 1.674 26.411 1.00 96.19 456 HIS A CA 1
ATOM 3610 C C . HIS A 1 456 ? 0.984 0.289 27.012 1.00 96.19 456 HIS A C 1
ATOM 3612 O O . HIS A 1 456 ? 0.788 0.052 28.210 1.00 96.19 456 HIS A O 1
ATOM 3618 N N . GLY A 1 457 ? 1.504 -0.632 26.196 1.00 96.31 457 GLY A N 1
ATOM 3619 C CA . GLY A 1 457 ? 2.032 -1.922 26.631 1.00 96.31 457 GLY A CA 1
ATOM 3620 C C . GLY A 1 457 ? 1.003 -3.052 26.711 1.00 96.31 457 GLY A C 1
ATOM 3621 O O . GLY A 1 457 ? -0.151 -2.941 26.312 1.00 96.31 457 GLY A O 1
ATOM 3622 N N . THR A 1 458 ? 1.431 -4.194 27.247 1.00 97.12 458 THR A N 1
ATOM 3623 C CA . THR A 1 458 ? 0.707 -5.477 27.137 1.00 97.12 458 THR A CA 1
ATOM 3624 C C . THR A 1 458 ? -0.680 -5.485 27.778 1.00 97.12 458 THR A C 1
ATOM 3626 O O . THR A 1 458 ? -1.577 -6.179 27.307 1.00 97.12 458 THR A O 1
ATOM 3629 N N . SER A 1 459 ? -0.876 -4.707 28.842 1.00 98.00 459 SER A N 1
ATOM 3630 C CA . SER A 1 459 ? -2.183 -4.572 29.495 1.00 98.00 459 SER A CA 1
ATOM 3631 C C . SER A 1 459 ? -3.218 -3.839 28.632 1.00 98.00 459 SER A C 1
ATOM 3633 O O . SER A 1 459 ? -4.393 -4.183 28.699 1.00 98.00 459 SER A O 1
ATOM 3635 N N . GLU A 1 460 ? -2.797 -2.880 27.799 1.00 98.31 460 GLU A N 1
ATOM 3636 C CA . GLU A 1 460 ? -3.667 -2.274 26.782 1.00 98.31 460 GLU A CA 1
ATOM 3637 C C . GLU A 1 460 ? -4.053 -3.310 25.733 1.00 98.31 460 GLU A C 1
ATOM 3639 O O . GLU A 1 460 ? -5.236 -3.513 25.502 1.00 98.31 460 GLU A O 1
ATOM 3644 N N . LEU A 1 461 ? -3.074 -4.044 25.191 1.00 98.25 461 LEU A N 1
ATOM 3645 C CA . LEU A 1 461 ? -3.327 -5.083 24.189 1.00 98.25 461 LEU A CA 1
ATOM 3646 C C . LEU A 1 461 ? -4.337 -6.133 24.682 1.00 98.25 461 LEU A C 1
ATOM 3648 O O . LEU A 1 461 ? -5.210 -6.567 23.935 1.00 98.25 461 LEU A O 1
ATOM 3652 N N . ALA A 1 462 ? -4.236 -6.548 25.947 1.00 98.44 462 ALA A N 1
ATOM 3653 C CA . ALA A 1 462 ? -5.201 -7.463 26.551 1.00 98.44 462 ALA A CA 1
ATOM 3654 C C . ALA A 1 462 ? -6.615 -6.854 26.642 1.00 98.44 462 ALA A C 1
ATOM 3656 O O . ALA A 1 462 ? -7.595 -7.561 26.413 1.00 98.44 462 ALA A O 1
ATOM 3657 N N . GLY A 1 463 ? -6.718 -5.555 26.941 1.00 98.50 463 GLY A N 1
ATOM 3658 C CA . GLY A 1 463 ? -7.976 -4.807 26.912 1.00 98.50 463 GLY A CA 1
ATOM 3659 C C . GLY A 1 463 ? -8.565 -4.718 25.510 1.00 98.50 463 GLY A C 1
ATOM 3660 O O . GLY A 1 463 ? -9.700 -5.129 25.304 1.00 98.50 463 GLY A O 1
ATOM 3661 N N . GLU A 1 464 ? -7.771 -4.301 24.528 1.00 98.62 464 GLU A N 1
ATOM 3662 C CA . GLU A 1 464 ? -8.202 -4.148 23.134 1.00 98.62 464 GLU A CA 1
ATOM 3663 C C . GLU A 1 464 ? -8.713 -5.464 22.531 1.00 98.62 464 GLU A C 1
ATOM 3665 O O . GLU A 1 464 ? -9.704 -5.470 21.797 1.00 98.62 464 GLU A O 1
ATOM 3670 N N . LYS A 1 465 ? -8.102 -6.606 22.889 1.00 98.69 465 LYS A N 1
ATOM 3671 C CA . LYS A 1 465 ? -8.623 -7.936 22.525 1.00 98.69 465 LYS A CA 1
ATOM 3672 C C . LYS A 1 465 ? -10.048 -8.144 23.055 1.00 98.69 465 LYS A C 1
ATOM 3674 O O . LYS A 1 465 ? -10.911 -8.602 22.309 1.00 98.69 465 LYS A O 1
ATOM 3679 N N . LEU A 1 466 ? -10.313 -7.796 24.317 1.00 98.75 466 LEU A N 1
ATOM 3680 C CA . LEU A 1 466 ? -11.646 -7.905 24.924 1.00 98.75 466 LEU A CA 1
ATOM 3681 C C . LEU A 1 466 ? -12.641 -6.920 24.296 1.00 98.75 466 LEU A C 1
ATOM 3683 O O . LEU A 1 466 ? -13.773 -7.301 24.011 1.00 98.75 466 LEU A O 1
ATOM 3687 N N . GLU A 1 467 ? -12.225 -5.683 24.033 1.00 98.62 467 GLU A N 1
ATOM 3688 C CA . GLU A 1 467 ? -13.050 -4.634 23.415 1.00 98.62 467 GLU A CA 1
ATOM 3689 C C . GLU A 1 467 ? -13.484 -5.012 21.995 1.00 98.62 467 GLU A C 1
ATOM 3691 O O . GLU A 1 467 ? -14.663 -4.900 21.644 1.00 98.62 467 GLU A O 1
ATOM 3696 N N . LEU A 1 468 ? -12.559 -5.527 21.179 1.00 98.50 468 LEU A N 1
ATOM 3697 C CA . LEU A 1 468 ? -12.877 -5.996 19.832 1.00 98.50 468 LEU A CA 1
ATOM 3698 C C . LEU A 1 468 ? -13.711 -7.281 19.845 1.00 98.50 468 LEU A C 1
ATOM 3700 O O . LEU A 1 468 ? -14.568 -7.445 18.976 1.00 98.50 468 LEU A O 1
ATOM 3704 N N . CYS A 1 469 ? -13.536 -8.153 20.839 1.00 98.69 469 CYS A N 1
ATOM 3705 C CA . CYS A 1 469 ? -14.430 -9.290 21.059 1.00 98.69 469 CYS A CA 1
ATOM 3706 C C . CYS A 1 469 ? -15.837 -8.850 21.487 1.00 98.69 469 CYS A C 1
ATOM 3708 O O . CYS A 1 469 ? -16.823 -9.397 20.993 1.00 98.69 469 CYS A O 1
ATOM 3710 N N . ALA A 1 470 ? -15.960 -7.815 22.323 1.00 98.62 470 ALA A N 1
ATOM 3711 C CA . ALA A 1 470 ? -17.254 -7.232 22.661 1.00 98.62 470 ALA A CA 1
ATOM 3712 C C . ALA A 1 470 ? -17.929 -6.672 21.406 1.00 98.62 470 ALA A C 1
ATOM 3714 O O . ALA A 1 470 ? -19.092 -6.971 21.149 1.00 98.62 470 ALA A O 1
ATOM 3715 N N . ARG A 1 471 ? -17.184 -5.956 20.557 1.00 98.06 471 ARG A N 1
ATOM 3716 C CA . ARG A 1 471 ? -17.670 -5.485 19.251 1.00 98.06 471 ARG A CA 1
ATOM 3717 C C . ARG A 1 471 ? -18.100 -6.637 18.336 1.00 98.06 471 ARG A C 1
ATOM 3719 O O . ARG A 1 471 ? -19.102 -6.513 17.641 1.00 98.06 471 ARG A O 1
ATOM 3726 N N . GLN A 1 472 ? -17.381 -7.758 18.348 1.00 98.12 472 GLN A N 1
ATOM 3727 C CA . GLN A 1 472 ? -17.691 -8.932 17.528 1.00 98.12 472 GLN A CA 1
ATOM 3728 C C . GLN A 1 472 ? -18.954 -9.678 17.987 1.00 98.12 472 GLN A C 1
ATOM 3730 O O . GLN A 1 472 ? -19.685 -10.208 17.156 1.00 98.12 472 GLN A O 1
ATOM 3735 N N . HIS A 1 473 ? -19.219 -9.750 19.291 1.00 98.06 473 HIS A N 1
ATOM 3736 C CA . HIS A 1 473 ? -20.321 -10.559 19.830 1.00 98.06 473 HIS A CA 1
ATOM 3737 C C . HIS A 1 473 ? -21.548 -9.738 20.248 1.00 98.06 473 HIS A C 1
ATOM 3739 O O . HIS A 1 473 ? -22.661 -10.258 20.244 1.00 98.06 473 HIS A O 1
ATOM 3745 N N . TYR A 1 474 ? -21.366 -8.450 20.539 1.00 98.19 474 TYR A N 1
ATOM 3746 C CA . TYR A 1 474 ? -22.382 -7.544 21.084 1.00 98.19 474 TYR A CA 1
ATOM 3747 C C . TYR A 1 474 ? -22.500 -6.253 20.257 1.00 98.19 474 TYR A C 1
ATOM 3749 O O . TYR A 1 474 ? -22.663 -5.155 20.790 1.00 98.19 474 TYR A O 1
ATOM 3757 N N . ALA A 1 475 ? -22.411 -6.367 18.926 1.00 97.50 475 ALA A N 1
ATOM 3758 C CA . ALA A 1 475 ? -22.537 -5.227 18.015 1.00 97.50 475 ALA A CA 1
ATOM 3759 C C . ALA A 1 475 ? -23.920 -4.557 18.073 1.00 97.50 475 ALA A C 1
ATOM 3761 O O . ALA A 1 475 ? -24.024 -3.344 17.888 1.00 97.50 475 ALA A O 1
ATOM 3762 N N . ARG A 1 476 ? -24.979 -5.351 18.292 1.00 97.25 476 ARG A N 1
ATOM 3763 C CA . ARG A 1 476 ? -26.376 -4.916 18.170 1.00 97.25 476 ARG A CA 1
ATOM 3764 C C . ARG A 1 476 ? -26.655 -3.698 19.048 1.00 97.25 476 ARG A C 1
ATOM 3766 O O . ARG A 1 476 ? -26.287 -3.679 20.218 1.00 97.25 476 ARG A O 1
ATOM 3773 N N . ASP A 1 477 ? -27.287 -2.687 18.456 1.00 95.88 477 ASP A N 1
ATOM 3774 C CA . ASP A 1 477 ? -27.633 -1.418 19.105 1.00 95.88 477 ASP A CA 1
ATOM 3775 C C . ASP A 1 477 ? -26.443 -0.760 19.829 1.00 95.88 477 ASP A C 1
ATOM 3777 O O . ASP A 1 477 ? -26.607 -0.081 20.842 1.00 95.88 477 ASP A O 1
ATOM 3781 N N . TYR A 1 478 ? -25.230 -0.982 19.306 1.00 97.19 478 TYR A N 1
ATOM 3782 C CA . TYR A 1 478 ? -23.969 -0.492 19.862 1.00 97.19 478 TYR A CA 1
ATOM 3783 C C . TYR A 1 478 ? -23.710 -0.936 21.310 1.00 97.19 478 TYR A C 1
ATOM 3785 O O . TYR A 1 478 ? -22.986 -0.260 22.039 1.00 97.19 478 TYR A O 1
ATOM 3793 N N . GLN A 1 479 ? -24.261 -2.079 21.742 1.00 97.06 479 GLN A N 1
ATOM 3794 C CA . GLN A 1 479 ? -24.136 -2.561 23.122 1.00 97.06 479 GLN A CA 1
ATOM 3795 C C . GLN A 1 479 ? -22.671 -2.662 23.573 1.00 97.06 479 GLN A C 1
ATOM 3797 O O . GLN A 1 479 ? -22.353 -2.273 24.697 1.00 97.06 479 GLN A O 1
ATOM 3802 N N . TYR A 1 480 ? -21.770 -3.104 22.689 1.00 98.19 480 TYR A N 1
ATOM 3803 C CA . TYR A 1 480 ? -20.328 -3.162 22.943 1.00 98.19 480 TYR A CA 1
ATOM 3804 C C . TYR A 1 480 ? -19.724 -1.831 23.415 1.00 98.19 480 TYR A C 1
ATOM 3806 O O . TYR A 1 480 ? -18.798 -1.844 24.219 1.00 98.19 480 TYR A O 1
ATOM 3814 N N . VAL A 1 481 ? -20.256 -0.682 22.985 1.00 97.81 481 VAL A N 1
ATOM 3815 C CA . VAL A 1 481 ? -19.725 0.631 23.379 1.00 97.81 481 VAL A CA 1
ATOM 3816 C C . VAL A 1 481 ? -19.897 0.881 24.876 1.00 97.81 481 VAL A C 1
ATOM 3818 O O . VAL A 1 481 ? -19.018 1.485 25.479 1.00 97.81 481 VAL A O 1
ATOM 3821 N N . LYS A 1 482 ? -20.952 0.343 25.503 1.00 97.31 482 LYS A N 1
ATOM 3822 C CA . LYS A 1 482 ? -21.156 0.441 26.959 1.00 97.31 482 LYS A CA 1
ATOM 3823 C C . LYS A 1 482 ? -20.049 -0.264 27.737 1.00 97.31 482 LYS A C 1
ATOM 3825 O O . LYS A 1 482 ? -19.561 0.243 28.743 1.00 97.31 482 LYS A O 1
ATOM 3830 N N . PHE A 1 483 ? -19.635 -1.432 27.245 1.00 98.44 483 PHE A N 1
ATOM 3831 C CA . PHE A 1 483 ? -18.532 -2.190 27.826 1.00 98.44 483 PHE A CA 1
ATOM 3832 C C . PHE A 1 483 ? -17.211 -1.429 27.698 1.00 98.44 483 PHE A C 1
ATOM 3834 O O . PHE A 1 483 ? -16.535 -1.227 28.705 1.00 98.44 483 PHE A O 1
ATOM 3841 N N . ILE A 1 484 ? -16.884 -0.951 26.491 1.00 98.31 484 ILE A N 1
ATOM 3842 C CA . ILE A 1 484 ? -15.642 -0.202 26.241 1.00 98.31 484 ILE A CA 1
ATOM 3843 C C . ILE A 1 484 ? -15.626 1.094 27.069 1.00 98.31 484 ILE A C 1
ATOM 3845 O O . ILE A 1 484 ? -14.685 1.332 27.817 1.00 98.31 484 ILE A O 1
ATOM 3849 N N . SER A 1 485 ? -16.710 1.876 27.042 1.00 97.56 485 SER A N 1
ATOM 3850 C CA . SER A 1 485 ? -16.842 3.120 27.813 1.00 97.56 485 SER A CA 1
ATOM 3851 C C . SER A 1 485 ? -16.693 2.895 29.322 1.00 97.56 485 SER A C 1
ATOM 3853 O O . SER A 1 485 ? -16.040 3.686 30.007 1.00 97.56 485 SER A O 1
ATOM 3855 N N . CYS A 1 486 ? -17.233 1.791 29.856 1.00 98.12 486 CYS A N 1
ATOM 3856 C CA . CYS A 1 486 ? -17.026 1.406 31.252 1.00 98.12 486 CYS A CA 1
ATOM 3857 C C . CYS A 1 486 ? -15.550 1.122 31.563 1.00 98.12 486 CYS A C 1
ATOM 3859 O O . CYS A 1 486 ? -15.041 1.623 32.570 1.00 98.12 486 CYS A O 1
ATOM 3861 N N . MET A 1 487 ? -14.850 0.367 30.708 1.00 98.06 487 MET A N 1
ATOM 3862 C CA . MET A 1 487 ? -13.420 0.097 30.897 1.00 98.06 487 MET A CA 1
ATOM 3863 C C . MET A 1 487 ? -12.589 1.386 30.834 1.00 98.06 487 MET A C 1
ATOM 3865 O O . MET A 1 487 ? -11.697 1.603 31.659 1.00 98.06 487 MET A O 1
ATOM 3869 N N . ASP A 1 488 ? -12.966 2.292 29.936 1.00 96.69 488 ASP A N 1
ATOM 3870 C CA . ASP A 1 488 ? -12.341 3.593 29.717 1.00 96.69 488 ASP A CA 1
ATOM 3871 C C . ASP A 1 488 ? -12.521 4.592 30.874 1.00 96.69 488 ASP A C 1
ATOM 3873 O O . ASP A 1 488 ? -11.808 5.599 30.943 1.00 96.69 488 ASP A O 1
ATOM 3877 N N . ARG A 1 489 ? -13.425 4.333 31.834 1.00 95.00 489 ARG A N 1
ATOM 3878 C CA . ARG A 1 489 ? -13.573 5.170 33.047 1.00 95.00 489 ARG A CA 1
ATOM 3879 C C . ARG A 1 489 ? -12.293 5.212 33.879 1.00 95.00 489 ARG A C 1
ATOM 3881 O O . ARG A 1 489 ? -12.038 6.202 34.563 1.00 95.00 489 ARG A O 1
ATOM 3888 N N . ASN A 1 490 ? -11.493 4.147 33.834 1.00 96.56 490 ASN A N 1
ATOM 3889 C CA . ASN A 1 490 ? -10.177 4.097 34.457 1.00 96.56 490 ASN A CA 1
ATOM 3890 C C . ASN A 1 490 ? -9.223 3.266 33.591 1.00 96.56 490 ASN A C 1
ATOM 3892 O O . ASN A 1 490 ? -8.907 2.115 33.894 1.00 96.56 490 ASN A O 1
ATOM 3896 N N . VAL A 1 491 ? -8.724 3.908 32.532 1.00 96.31 491 VAL A N 1
ATOM 3897 C CA . VAL A 1 491 ? -7.787 3.331 31.554 1.00 96.31 491 VAL A CA 1
ATOM 3898 C C . VAL A 1 491 ? -6.559 2.663 32.186 1.00 96.31 491 VAL A C 1
ATOM 3900 O O . VAL A 1 491 ? -6.069 1.645 31.700 1.00 96.31 491 VAL A O 1
ATOM 3903 N N . SER A 1 492 ? -6.073 3.170 33.323 1.00 96.19 492 SER A N 1
ATOM 3904 C CA . SER A 1 492 ? -4.930 2.582 34.032 1.00 96.19 492 SER A CA 1
ATOM 3905 C C . SER A 1 492 ? -5.223 1.169 34.538 1.00 96.19 492 SER A C 1
ATOM 3907 O O . SER A 1 492 ? -4.313 0.340 34.589 1.00 96.19 492 SER A O 1
ATOM 3909 N N . ALA A 1 493 ? -6.485 0.884 34.873 1.00 97.50 493 ALA A N 1
ATOM 3910 C CA . ALA A 1 493 ? -6.935 -0.403 35.386 1.00 97.50 493 ALA A CA 1
ATOM 3911 C C . ALA A 1 493 ? -7.281 -1.418 34.288 1.00 97.50 493 ALA A C 1
ATOM 3913 O O . ALA A 1 493 ? -7.534 -2.571 34.618 1.00 97.50 493 ALA A O 1
ATOM 3914 N N . ILE A 1 494 ? -7.266 -1.059 33.001 1.00 97.75 494 ILE A N 1
ATOM 3915 C CA . ILE A 1 494 ? -7.501 -2.024 31.915 1.00 97.75 494 ILE A CA 1
ATOM 3916 C C . ILE A 1 494 ? -6.398 -3.106 31.931 1.00 97.75 494 ILE A C 1
ATOM 3918 O O . ILE A 1 494 ? -5.217 -2.762 32.081 1.00 97.75 494 ILE A O 1
ATOM 3922 N N . PRO A 1 495 ? -6.738 -4.407 31.810 1.00 97.62 495 PRO A N 1
ATOM 3923 C CA . PRO A 1 495 ? -8.069 -4.980 31.549 1.00 97.62 495 PRO A CA 1
ATOM 3924 C C . PRO A 1 495 ? -8.845 -5.428 32.807 1.00 97.62 495 PRO A C 1
ATOM 3926 O O . PRO A 1 495 ? -9.864 -6.101 32.694 1.00 97.62 495 PRO A O 1
ATOM 3929 N N . LEU A 1 496 ? -8.385 -5.097 34.017 1.00 98.19 496 LEU A N 1
ATOM 3930 C CA . LEU A 1 496 ? -8.920 -5.614 35.289 1.00 98.19 496 LEU A CA 1
ATOM 3931 C C . LEU A 1 496 ? -10.402 -5.281 35.531 1.00 98.19 496 LEU A C 1
ATOM 3933 O O . LEU A 1 496 ? -11.062 -5.977 36.297 1.00 98.19 496 LEU A O 1
ATOM 3937 N N . LEU A 1 497 ? -10.930 -4.239 34.883 1.00 97.25 497 LEU A N 1
ATOM 3938 C CA . LEU A 1 497 ? -12.337 -3.839 34.987 1.00 97.25 497 LEU A CA 1
ATOM 3939 C C . LEU A 1 497 ? -13.291 -4.706 34.156 1.00 97.25 497 LEU A C 1
ATOM 3941 O O . LEU A 1 497 ? -14.503 -4.613 34.346 1.00 97.25 497 LEU A O 1
ATOM 3945 N N . ALA A 1 498 ? -12.778 -5.552 33.258 1.00 98.25 498 ALA A N 1
ATOM 3946 C CA . ALA A 1 498 ? -13.601 -6.283 32.300 1.00 98.25 498 ALA A CA 1
ATOM 3947 C C . ALA A 1 498 ? -14.749 -7.098 32.938 1.00 98.25 498 ALA A C 1
ATOM 3949 O O . ALA A 1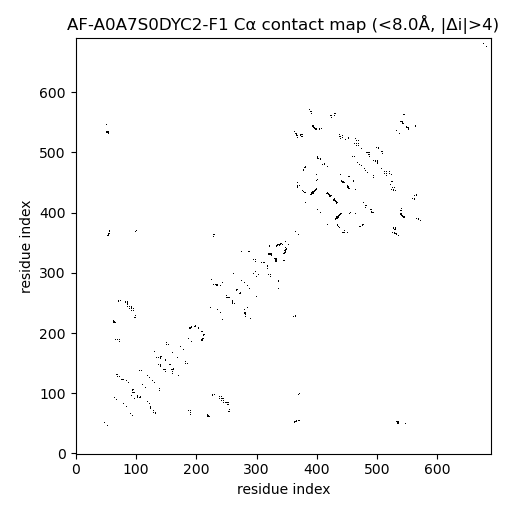 498 ? -15.864 -6.984 32.437 1.00 98.25 498 ALA A O 1
ATOM 3950 N N . PRO A 1 499 ? -14.577 -7.847 34.051 1.00 98.56 499 PRO A N 1
ATOM 3951 C CA . PRO A 1 499 ? -15.691 -8.591 34.650 1.00 98.56 499 PRO A CA 1
ATOM 3952 C C . PRO A 1 499 ? -16.822 -7.687 35.159 1.00 98.56 499 PRO A C 1
ATOM 3954 O O . PRO A 1 499 ? -17.999 -7.974 34.941 1.00 98.56 499 PRO A O 1
ATOM 3957 N N . GLN A 1 500 ? -16.470 -6.568 35.803 1.00 98.50 500 GLN A N 1
ATOM 3958 C CA . GLN A 1 500 ? -17.447 -5.585 36.270 1.00 98.50 500 GLN A CA 1
ATOM 3959 C C . GLN A 1 500 ? -18.162 -4.935 35.080 1.00 98.50 500 GLN A C 1
ATOM 3961 O O . GLN A 1 500 ? -19.389 -4.885 35.056 1.00 98.50 500 GLN A O 1
ATOM 3966 N N . CYS A 1 501 ? -17.409 -4.487 34.076 1.00 98.56 501 CYS A N 1
ATOM 3967 C CA . CYS A 1 501 ? -17.968 -3.817 32.906 1.00 98.56 501 CYS A CA 1
ATOM 3968 C C . CYS A 1 501 ? -18.816 -4.745 32.032 1.00 98.56 501 CYS A C 1
ATOM 3970 O O . CYS A 1 501 ? -19.818 -4.304 31.474 1.00 98.56 501 CYS A O 1
ATOM 3972 N N . ALA A 1 502 ? -18.469 -6.030 31.938 1.00 98.62 502 ALA A N 1
ATOM 3973 C CA . ALA A 1 502 ? -19.295 -7.027 31.266 1.00 98.62 502 ALA A CA 1
ATOM 3974 C C . ALA A 1 502 ? -20.636 -7.198 31.991 1.00 98.62 502 ALA A C 1
ATOM 3976 O O . ALA A 1 502 ? -21.682 -7.169 31.348 1.00 98.62 502 ALA A O 1
ATOM 3977 N N . SER A 1 503 ? -20.619 -7.274 33.326 1.00 98.31 503 SER A N 1
ATOM 3978 C CA . SER A 1 503 ? -21.840 -7.317 34.140 1.00 98.31 503 SER A CA 1
ATOM 3979 C C . SER A 1 503 ? -22.706 -6.063 33.945 1.00 98.31 503 SER A C 1
ATOM 3981 O O . SER A 1 503 ? -23.892 -6.178 33.639 1.00 98.31 503 SER A O 1
ATOM 3983 N N . GLU A 1 504 ? -22.110 -4.864 34.020 1.00 97.81 504 GLU A N 1
ATOM 3984 C CA . GLU A 1 504 ? -22.810 -3.587 33.789 1.00 97.81 504 GLU A CA 1
ATOM 3985 C C . GLU A 1 504 ? -23.421 -3.494 32.380 1.00 97.81 504 GLU A C 1
ATOM 3987 O O . GLU A 1 504 ? -24.514 -2.953 32.207 1.00 97.81 504 GLU A O 1
ATOM 3992 N N . ALA A 1 505 ? -22.739 -4.043 31.373 1.00 97.44 505 ALA A N 1
ATOM 3993 C CA . ALA A 1 505 ? -23.185 -4.028 29.984 1.00 97.44 505 ALA A CA 1
ATOM 3994 C C . ALA A 1 505 ? -24.064 -5.235 29.594 1.00 97.44 505 ALA A C 1
ATOM 3996 O O . ALA A 1 505 ? -24.452 -5.337 28.426 1.00 97.44 505 ALA A O 1
ATOM 3997 N N . ALA A 1 506 ? -24.395 -6.123 30.541 1.00 97.75 506 ALA A N 1
ATOM 3998 C CA . ALA A 1 506 ? -25.121 -7.377 30.318 1.00 97.75 506 ALA A CA 1
ATOM 3999 C C . ALA A 1 506 ? -24.474 -8.279 29.241 1.00 97.75 506 ALA A C 1
ATOM 4001 O O . ALA A 1 506 ? -25.140 -8.746 28.314 1.00 97.75 506 ALA A O 1
ATOM 4002 N N . MET A 1 507 ? -23.163 -8.498 29.359 1.00 98.44 507 MET A N 1
ATOM 4003 C CA . MET A 1 507 ? -22.345 -9.347 28.487 1.00 98.44 507 MET A CA 1
ATOM 4004 C C . MET A 1 507 ? -21.778 -10.549 29.246 1.00 98.44 507 MET A C 1
ATOM 4006 O O . MET A 1 507 ? -21.543 -10.492 30.452 1.00 98.44 507 MET A O 1
ATOM 4010 N N . ASP A 1 508 ? -21.518 -11.631 28.517 1.00 98.50 508 ASP A N 1
ATOM 4011 C CA . ASP A 1 508 ? -20.876 -12.837 29.030 1.00 98.50 508 ASP A CA 1
ATOM 4012 C C . ASP A 1 508 ? -19.351 -12.666 28.989 1.00 98.50 508 ASP A C 1
ATOM 4014 O O . ASP A 1 508 ? -18.736 -12.659 27.920 1.00 98.50 508 ASP A O 1
ATOM 4018 N N . ILE A 1 509 ? -18.736 -12.507 30.162 1.00 98.50 509 ILE A N 1
ATOM 4019 C CA . ILE A 1 509 ? -17.285 -12.332 30.276 1.00 98.50 509 ILE A CA 1
ATOM 4020 C C . ILE A 1 509 ? -16.507 -13.566 29.804 1.00 98.50 509 ILE A C 1
ATOM 4022 O O . ILE A 1 509 ? -15.437 -13.407 29.215 1.00 98.50 509 ILE A O 1
ATOM 4026 N N . ASP A 1 510 ? -17.036 -14.776 29.991 1.00 98.62 510 ASP A N 1
ATOM 4027 C CA . ASP A 1 510 ? -16.350 -16.005 29.587 1.00 98.62 510 ASP A CA 1
ATOM 4028 C C . ASP A 1 510 ? -16.305 -16.111 28.059 1.00 98.62 510 ASP A C 1
ATOM 4030 O O . ASP A 1 510 ? -15.274 -16.486 27.491 1.00 98.62 510 ASP A O 1
ATOM 4034 N N . LEU A 1 511 ? -17.374 -15.681 27.375 1.00 98.50 511 LEU A N 1
ATOM 4035 C CA . LEU A 1 511 ? -17.389 -15.548 25.916 1.00 98.50 511 LEU A CA 1
ATOM 4036 C C . LEU A 1 511 ? -16.330 -14.548 25.429 1.00 98.50 511 LEU A C 1
ATOM 4038 O O . LEU A 1 511 ? -15.594 -14.843 24.484 1.00 98.50 511 LEU A O 1
ATOM 4042 N N . LEU A 1 512 ? -16.222 -13.381 26.074 1.00 98.69 512 LEU A N 1
ATOM 4043 C CA . LEU A 1 512 ? -15.231 -12.366 25.700 1.00 98.69 512 LEU A CA 1
ATOM 4044 C C . LEU A 1 512 ? -13.798 -12.866 25.903 1.00 98.69 512 LEU A C 1
ATOM 4046 O O . LEU A 1 512 ? -12.965 -12.706 25.012 1.00 98.69 512 LEU A O 1
ATOM 4050 N N . VAL A 1 513 ? -13.513 -13.509 27.038 1.00 98.62 513 VAL A N 1
ATOM 4051 C CA . VAL A 1 513 ? -12.193 -14.086 27.341 1.00 98.62 513 VAL A CA 1
ATOM 4052 C C . VAL A 1 513 ? -11.859 -15.226 26.377 1.00 98.62 513 VAL A C 1
ATOM 4054 O O . VAL A 1 513 ? -10.736 -15.298 25.875 1.00 98.62 513 VAL A O 1
ATOM 4057 N N . SER A 1 514 ? -12.824 -16.096 26.066 1.00 98.50 514 SER A N 1
ATOM 4058 C CA . SER A 1 514 ? -12.649 -17.170 25.084 1.00 98.50 514 SER A CA 1
ATOM 4059 C C . SER A 1 514 ? -12.323 -16.614 23.695 1.00 98.50 514 SER A C 1
ATOM 4061 O O . SER A 1 514 ? -11.348 -17.043 23.074 1.00 98.50 514 SER A O 1
ATOM 4063 N N . CYS A 1 515 ? -13.062 -15.598 23.239 1.00 98.62 515 CYS A N 1
ATOM 4064 C CA . CYS A 1 515 ? -12.778 -14.900 21.987 1.00 98.62 515 CYS A CA 1
ATOM 4065 C C . CYS A 1 515 ? -11.386 -14.248 22.000 1.00 98.62 515 CYS A C 1
ATOM 4067 O O . CYS A 1 515 ? -10.627 -14.424 21.046 1.00 98.62 515 CYS A O 1
ATOM 4069 N N . ALA A 1 516 ? -11.019 -13.554 23.083 1.00 98.38 516 ALA A N 1
ATOM 4070 C CA . ALA A 1 516 ? -9.742 -12.852 23.200 1.00 98.38 516 ALA A CA 1
ATOM 4071 C C . ALA A 1 516 ? -8.539 -13.809 23.133 1.00 98.38 516 ALA A C 1
ATOM 4073 O O . ALA A 1 516 ? -7.516 -13.468 22.536 1.00 98.38 516 ALA A O 1
ATOM 4074 N N . ASN A 1 517 ? -8.682 -15.011 23.702 1.00 97.88 517 ASN A N 1
ATOM 4075 C CA . ASN A 1 517 ? -7.676 -16.075 23.653 1.00 97.88 517 ASN A CA 1
ATOM 4076 C C . ASN A 1 517 ? -7.677 -16.859 22.329 1.00 97.88 517 ASN A C 1
ATOM 4078 O O . ASN A 1 517 ? -6.673 -17.487 22.002 1.00 97.88 517 ASN A O 1
ATOM 4082 N N . GLY A 1 518 ? -8.792 -16.856 21.594 1.00 96.56 518 GLY A N 1
ATOM 4083 C CA . GLY A 1 518 ? -8.925 -17.493 20.286 1.00 96.56 518 GLY A CA 1
ATOM 4084 C C . GLY A 1 518 ? -8.572 -16.544 19.142 1.00 96.56 518 GLY A C 1
ATOM 4085 O O . GLY A 1 518 ? -7.448 -16.533 18.656 1.00 96.56 518 GLY A O 1
ATOM 4086 N N . ASN A 1 519 ? -9.547 -15.739 18.715 1.00 95.31 519 ASN A N 1
ATOM 4087 C CA . ASN A 1 519 ? -9.449 -14.875 17.530 1.00 95.31 519 ASN A CA 1
ATOM 4088 C C . ASN A 1 519 ? -9.041 -13.426 17.853 1.00 95.31 519 ASN A C 1
ATOM 4090 O O . ASN A 1 519 ? -8.930 -12.601 16.943 1.00 95.31 519 ASN A O 1
ATOM 4094 N N . GLY A 1 520 ? -8.854 -13.084 19.132 1.00 96.88 520 GLY A N 1
ATOM 4095 C CA . GLY A 1 520 ? -8.585 -11.714 19.575 1.00 96.88 520 GLY A CA 1
ATOM 4096 C C . GLY A 1 520 ? -7.370 -11.078 18.897 1.00 96.88 520 GLY A C 1
ATOM 4097 O O . GLY A 1 520 ? -7.411 -9.903 18.546 1.00 96.88 520 GLY A O 1
ATOM 4098 N N . GLU A 1 521 ? -6.307 -11.845 18.646 1.00 96.56 521 GLU A N 1
ATOM 4099 C CA . GLU A 1 521 ? -5.112 -11.337 17.958 1.00 96.56 521 GLU A CA 1
ATOM 4100 C C . GLU A 1 521 ? -5.383 -10.962 16.507 1.00 96.56 521 GLU A C 1
ATOM 4102 O O . GLU A 1 521 ? -4.945 -9.907 16.061 1.00 96.56 521 GLU A O 1
ATOM 4107 N N . GLN A 1 522 ? -6.142 -11.773 15.773 1.00 96.44 522 GLN A N 1
ATOM 4108 C CA . GLN A 1 522 ? -6.494 -11.470 14.387 1.00 96.44 522 GLN A CA 1
ATOM 4109 C C . GLN A 1 522 ? -7.444 -10.272 14.304 1.00 96.44 522 GLN A C 1
ATOM 4111 O O . GLN A 1 522 ? -7.323 -9.475 13.375 1.00 96.44 522 GLN A O 1
ATOM 4116 N N . LEU A 1 523 ? -8.353 -10.112 15.275 1.00 97.00 523 LEU A N 1
ATOM 4117 C CA . LEU A 1 523 ? -9.219 -8.932 15.360 1.00 97.00 523 LEU A CA 1
ATOM 4118 C C . LEU A 1 523 ? -8.397 -7.654 15.579 1.00 97.00 523 LEU A C 1
ATOM 4120 O O . LEU A 1 523 ? -8.590 -6.676 14.857 1.00 97.00 523 LEU A O 1
ATOM 4124 N N . VAL A 1 524 ? -7.447 -7.672 16.522 1.00 97.69 524 VAL A N 1
ATOM 4125 C CA . VAL A 1 524 ? -6.551 -6.529 16.765 1.00 97.69 524 VAL A CA 1
ATOM 4126 C C . VAL A 1 524 ? -5.648 -6.278 15.556 1.00 97.69 524 VAL A C 1
ATOM 4128 O O . VAL A 1 524 ? -5.522 -5.135 15.129 1.00 97.69 524 VAL A O 1
ATOM 4131 N N . ALA A 1 525 ? -5.082 -7.322 14.944 1.00 96.38 525 ALA A N 1
ATOM 4132 C CA . ALA A 1 525 ? -4.240 -7.200 13.753 1.00 96.38 525 ALA A CA 1
ATOM 4133 C C . ALA A 1 525 ? -4.983 -6.549 12.577 1.00 96.38 525 ALA A C 1
ATOM 4135 O O . ALA A 1 525 ? -4.455 -5.614 11.974 1.00 96.38 525 ALA A O 1
ATOM 4136 N N . ALA A 1 526 ? -6.213 -6.996 12.287 1.00 95.75 526 ALA A N 1
ATOM 4137 C CA . ALA A 1 526 ? -7.058 -6.397 11.254 1.00 95.75 526 ALA A CA 1
ATOM 4138 C C . ALA A 1 526 ? -7.360 -4.927 11.567 1.00 95.75 526 ALA A C 1
ATOM 4140 O O . ALA A 1 526 ? -7.248 -4.064 10.697 1.00 95.75 526 ALA A O 1
ATOM 4141 N N . SER A 1 527 ? -7.682 -4.626 12.826 1.00 96.88 527 SER A N 1
ATOM 4142 C CA . SER A 1 527 ? -7.971 -3.262 13.249 1.00 96.88 527 SER A CA 1
ATOM 4143 C C . SER A 1 527 ? -6.747 -2.341 13.157 1.00 96.88 527 SER A C 1
ATOM 4145 O O . SER A 1 527 ? -6.875 -1.226 12.657 1.00 96.88 527 SER A O 1
ATOM 4147 N N . TYR A 1 528 ? -5.563 -2.781 13.593 1.00 96.62 528 TYR A N 1
ATOM 4148 C CA . TYR A 1 528 ? -4.320 -2.008 13.485 1.00 96.62 528 TYR A CA 1
ATOM 4149 C C . TYR A 1 528 ? -3.941 -1.769 12.020 1.00 96.62 528 TYR A C 1
ATOM 4151 O O . TYR A 1 528 ? -3.642 -0.634 11.641 1.00 96.62 528 TYR A O 1
ATOM 4159 N N . GLY A 1 529 ? -4.014 -2.811 11.184 1.00 93.00 529 GLY A N 1
ATOM 4160 C CA . GLY A 1 529 ? -3.756 -2.714 9.748 1.00 93.00 529 GLY A CA 1
ATOM 4161 C C . GLY A 1 529 ? -4.713 -1.742 9.056 1.00 93.00 529 GLY A C 1
ATOM 4162 O O . GLY A 1 529 ? -4.270 -0.878 8.298 1.00 93.00 529 GLY A O 1
ATOM 4163 N N . TYR A 1 530 ? -6.010 -1.805 9.373 1.00 93.50 530 TYR A N 1
ATOM 4164 C CA . TYR A 1 530 ? -7.009 -0.871 8.851 1.00 93.50 530 TYR A CA 1
ATOM 4165 C C . TYR A 1 530 ? -6.751 0.572 9.309 1.00 93.50 530 TYR A C 1
ATOM 4167 O O . TYR A 1 530 ? -6.716 1.481 8.480 1.00 93.50 530 TYR A O 1
ATOM 4175 N N . SER A 1 531 ? -6.498 0.799 10.600 1.00 93.88 531 SER A N 1
ATOM 4176 C CA . SER A 1 531 ? -6.177 2.122 11.156 1.00 93.88 531 SER A CA 1
ATOM 4177 C C . SER A 1 531 ? -4.933 2.749 10.524 1.00 93.88 531 SER A C 1
ATOM 4179 O O . SER A 1 531 ? -4.941 3.925 10.141 1.00 93.88 531 SER A O 1
ATOM 4181 N N . SER A 1 532 ? -3.877 1.950 10.378 1.00 90.56 532 SER A N 1
ATOM 4182 C CA . SER A 1 532 ? -2.630 2.328 9.714 1.00 90.56 532 SER A CA 1
ATOM 4183 C C . SER A 1 532 ? -2.854 2.660 8.245 1.00 90.56 532 SER A C 1
ATOM 4185 O O . SER A 1 532 ? -2.434 3.714 7.768 1.00 90.56 532 SER A O 1
ATOM 4187 N N . TRP A 1 533 ? -3.612 1.818 7.539 1.00 88.94 533 TRP A N 1
ATOM 4188 C CA . TRP A 1 533 ? -3.983 2.071 6.156 1.00 88.94 533 TRP A CA 1
ATOM 4189 C C . TRP A 1 533 ? -4.811 3.348 6.002 1.00 88.94 533 TRP A C 1
ATOM 4191 O O . TRP A 1 533 ? -4.599 4.086 5.052 1.00 88.94 533 TRP A O 1
ATOM 4201 N N . MET A 1 534 ? -5.680 3.681 6.957 1.00 86.25 534 MET A N 1
ATOM 4202 C CA . MET A 1 534 ? -6.411 4.958 7.013 1.00 86.25 534 MET A CA 1
ATOM 4203 C C . MET A 1 534 ? -5.520 6.158 7.422 1.00 86.25 534 MET A C 1
ATOM 4205 O O . MET A 1 534 ? -5.998 7.291 7.599 1.00 86.25 534 MET A O 1
ATOM 4209 N N . GLY A 1 535 ? -4.212 5.926 7.580 1.00 86.06 535 GLY A N 1
ATOM 4210 C CA . GLY A 1 535 ? -3.188 6.907 7.927 1.00 86.06 535 GLY A CA 1
ATOM 4211 C C . GLY A 1 535 ? -3.379 7.503 9.319 1.00 86.06 535 GLY A C 1
ATOM 4212 O O . GLY A 1 535 ? -3.053 8.673 9.534 1.00 86.06 535 GLY A O 1
ATOM 4213 N N . VAL A 1 536 ? -4.051 6.806 10.239 1.00 89.44 536 VAL A N 1
ATOM 4214 C CA . VAL A 1 536 ? -4.358 7.333 11.575 1.00 89.44 536 VAL A CA 1
ATOM 4215 C C . VAL A 1 536 ? -3.110 7.279 12.449 1.00 89.44 536 VAL A C 1
ATOM 4217 O O . VAL A 1 536 ? -2.663 6.214 12.848 1.00 89.44 536 VAL A O 1
ATOM 4220 N N . THR A 1 537 ? -2.564 8.454 12.759 1.00 84.38 537 THR A N 1
ATOM 4221 C CA . THR A 1 537 ? -1.343 8.626 13.564 1.00 84.38 537 THR A CA 1
ATOM 4222 C C . THR A 1 537 ? -1.606 9.317 14.905 1.00 84.38 537 THR A C 1
ATOM 4224 O O . THR A 1 537 ? -0.680 9.634 15.647 1.00 84.38 537 THR A O 1
ATOM 4227 N N . THR A 1 538 ? -2.865 9.622 15.222 1.00 90.81 538 THR A N 1
ATOM 4228 C CA . THR A 1 538 ? -3.272 10.310 16.457 1.00 90.81 538 THR A CA 1
ATOM 4229 C C . THR A 1 538 ? -4.649 9.817 16.876 1.00 90.81 538 THR A C 1
ATOM 4231 O O . THR A 1 538 ? -5.509 9.618 16.017 1.00 90.81 538 THR A O 1
ATOM 4234 N N . THR A 1 539 ? -4.881 9.650 18.177 1.00 95.75 539 THR A N 1
ATOM 4235 C CA . THR A 1 539 ? -6.173 9.226 18.729 1.00 95.75 539 THR A CA 1
ATOM 4236 C C . THR A 1 539 ? -6.655 10.168 19.853 1.00 95.75 539 THR A C 1
ATOM 4238 O O . THR A 1 539 ? -5.830 10.797 20.520 1.00 95.75 539 THR A O 1
ATOM 4241 N N . PRO A 1 540 ? -7.979 10.292 20.075 1.00 97.31 540 PRO A N 1
ATOM 4242 C CA . PRO A 1 540 ? -9.029 9.765 19.210 1.00 97.31 540 PRO A CA 1
ATOM 4243 C C . PRO A 1 540 ? -8.999 10.453 17.839 1.00 97.31 540 PRO A C 1
ATOM 4245 O O . PRO A 1 540 ? -8.621 11.617 17.725 1.00 97.31 540 PRO A O 1
ATOM 4248 N N . SER A 1 541 ? -9.369 9.725 16.794 1.00 96.38 541 SER A N 1
ATOM 4249 C CA . SER A 1 541 ? -9.612 10.287 15.462 1.00 96.38 541 SER A CA 1
ATOM 4250 C C . SER A 1 541 ? -10.947 9.788 14.937 1.00 96.38 541 SER A C 1
ATOM 4252 O O . SER A 1 541 ? -11.387 8.699 15.295 1.00 96.38 541 SER A O 1
ATOM 4254 N N . PHE A 1 542 ? -11.566 10.566 14.057 1.00 95.56 542 PHE A N 1
ATOM 4255 C CA . PHE A 1 542 ? -12.816 10.208 13.398 1.00 95.56 542 PHE A CA 1
ATOM 4256 C C . PHE A 1 542 ? -12.657 10.291 11.888 1.00 95.56 542 PHE A C 1
ATOM 4258 O O . PHE A 1 542 ? -12.040 11.226 11.374 1.00 95.56 542 PHE A O 1
ATOM 4265 N N . VAL A 1 543 ? -13.248 9.344 11.168 1.00 93.44 543 VAL A N 1
ATOM 4266 C CA . VAL A 1 543 ? -13.432 9.421 9.721 1.00 93.44 543 VAL A CA 1
ATOM 4267 C C . VAL A 1 543 ? -14.923 9.343 9.425 1.00 93.44 543 VAL A C 1
ATOM 4269 O O . VAL A 1 543 ? -15.589 8.370 9.761 1.00 93.44 543 VAL A O 1
ATOM 4272 N N . LEU A 1 544 ? -15.450 10.392 8.796 1.00 92.31 544 LEU A N 1
ATOM 4273 C CA . LEU A 1 544 ? -16.867 10.519 8.470 1.00 92.31 544 LEU A CA 1
ATOM 4274 C C . LEU A 1 544 ? -17.086 10.250 6.983 1.00 92.31 544 LEU A C 1
ATOM 4276 O O . LEU A 1 544 ? -16.372 10.805 6.136 1.00 92.31 544 LEU A O 1
ATOM 4280 N N . ASN A 1 545 ? -18.052 9.383 6.668 1.00 89.19 545 ASN A N 1
ATOM 4281 C CA . ASN A 1 545 ? -18.395 8.959 5.305 1.00 89.19 545 ASN A CA 1
ATOM 4282 C C . ASN A 1 545 ? -17.166 8.535 4.474 1.00 89.19 545 ASN A C 1
ATOM 4284 O O . ASN A 1 545 ? -17.120 8.758 3.265 1.00 89.19 545 ASN A O 1
ATOM 4288 N N . ARG A 1 546 ? -16.138 7.969 5.130 1.00 84.56 546 ARG A N 1
ATOM 4289 C CA . ARG A 1 546 ? -14.834 7.579 4.549 1.00 84.56 546 ARG A CA 1
ATOM 4290 C C . ARG A 1 546 ? -14.029 8.707 3.887 1.00 84.56 546 ARG A C 1
ATOM 4292 O O . ARG A 1 546 ? -13.048 8.419 3.200 1.00 84.56 546 ARG A O 1
ATOM 4299 N N . ARG A 1 547 ? -14.421 9.971 4.083 1.00 79.75 547 ARG A N 1
ATOM 4300 C CA . ARG A 1 547 ? -13.833 11.141 3.406 1.00 79.75 547 ARG A CA 1
ATOM 4301 C C . ARG A 1 547 ? -13.252 12.155 4.384 1.00 79.75 547 ARG A C 1
ATOM 4303 O O . ARG A 1 547 ? -12.100 12.552 4.240 1.00 79.75 547 ARG A O 1
ATOM 4310 N N . LYS A 1 548 ? -14.030 12.589 5.382 1.00 86.62 548 LYS A N 1
ATOM 4311 C CA . LYS A 1 548 ? -13.624 13.676 6.286 1.00 86.62 548 LYS A CA 1
ATOM 4312 C C . LYS A 1 548 ? -12.940 13.116 7.526 1.00 86.62 548 LYS A C 1
ATOM 4314 O O . LYS A 1 548 ? -13.605 12.545 8.385 1.00 86.62 548 LYS A O 1
ATOM 4319 N N . LYS A 1 549 ? -11.624 13.308 7.622 1.00 89.75 549 LYS A N 1
ATOM 4320 C CA . LYS A 1 549 ? -10.821 12.947 8.796 1.00 89.75 549 LYS A CA 1
ATOM 4321 C C . LYS A 1 549 ? -10.758 14.101 9.794 1.00 89.75 549 LYS A C 1
ATOM 4323 O O . LYS A 1 549 ? -10.542 15.247 9.406 1.00 89.75 549 LYS A O 1
ATOM 4328 N N . ILE A 1 550 ? -10.934 13.792 11.072 1.00 91.94 550 ILE A N 1
ATOM 4329 C CA . ILE A 1 550 ? -10.925 14.745 12.182 1.00 91.94 550 ILE A CA 1
ATOM 4330 C C . ILE A 1 550 ? -10.006 14.176 13.257 1.00 91.94 550 ILE A C 1
ATOM 4332 O O . ILE A 1 550 ? -10.240 13.072 13.742 1.00 91.94 550 ILE A O 1
ATOM 4336 N N . ALA A 1 551 ? -8.957 14.917 13.607 1.00 91.31 551 ALA A N 1
ATOM 4337 C CA . ALA A 1 551 ? -8.085 14.568 14.721 1.00 91.31 551 ALA A CA 1
ATOM 4338 C C . ALA A 1 551 ? -8.654 15.146 16.023 1.00 91.31 551 ALA A C 1
ATOM 4340 O O . ALA A 1 551 ? -9.006 16.327 16.078 1.00 91.31 551 ALA A O 1
ATOM 4341 N N . GLY A 1 552 ? -8.726 14.322 17.065 1.00 92.44 552 GLY A N 1
ATOM 4342 C CA . GLY A 1 552 ? -9.338 14.677 18.341 1.00 92.44 552 GLY A CA 1
ATOM 4343 C C . GLY A 1 552 ? -10.864 14.779 18.279 1.00 92.44 552 GLY A C 1
ATOM 4344 O O . GLY A 1 552 ? -11.499 14.530 17.253 1.00 92.44 552 GLY A O 1
ATOM 4345 N N . MET A 1 553 ? -11.458 15.171 19.406 1.00 91.25 553 MET A N 1
ATOM 4346 C CA . MET A 1 553 ? -12.887 15.464 19.512 1.00 91.25 553 MET A CA 1
ATOM 4347 C C . MET A 1 553 ? -13.115 16.982 19.513 1.00 91.25 553 MET A C 1
ATOM 4349 O O . MET A 1 553 ? -12.810 17.640 20.510 1.00 91.25 553 MET A O 1
ATOM 4353 N N . PRO A 1 554 ? -13.637 17.571 18.424 1.00 90.25 554 PRO A N 1
ATOM 4354 C CA . PRO A 1 554 ? -13.915 18.999 18.389 1.00 90.25 554 PRO A CA 1
ATOM 4355 C C . PRO A 1 554 ? -15.182 19.337 19.189 1.00 90.25 554 PRO A C 1
ATOM 4357 O O . PRO A 1 554 ? -16.133 18.559 19.236 1.00 90.25 554 PRO A O 1
ATOM 4360 N N . SER A 1 555 ? -15.247 20.537 19.768 1.00 90.00 555 SER A N 1
ATOM 4361 C CA . SER A 1 555 ? -16.412 20.981 20.555 1.00 90.00 555 SER A CA 1
ATOM 4362 C C . SER A 1 555 ? -17.708 21.070 19.737 1.00 90.00 555 SER A C 1
ATOM 4364 O O . SER A 1 555 ? -18.797 20.928 20.286 1.00 90.00 555 SER A O 1
ATOM 4366 N N . ASN A 1 556 ? -17.607 21.259 18.418 1.00 89.62 556 ASN A N 1
ATOM 4367 C CA . ASN A 1 556 ? -18.729 21.291 17.479 1.00 89.62 556 ASN A CA 1
ATOM 4368 C C . ASN A 1 556 ? -18.966 19.947 16.758 1.00 89.62 556 ASN A C 1
ATOM 4370 O O . ASN A 1 556 ? -19.569 19.937 15.683 1.00 89.62 556 ASN A O 1
ATOM 4374 N N . PHE A 1 557 ? -18.515 18.815 17.318 1.00 90.81 557 PHE A N 1
ATOM 4375 C CA . PHE A 1 557 ? -18.606 17.501 16.666 1.00 90.81 557 PHE A CA 1
ATOM 4376 C C . PHE A 1 557 ? -20.026 17.145 16.203 1.00 90.81 557 PHE A C 1
ATOM 4378 O O . PHE A 1 557 ? -20.197 16.729 15.061 1.00 90.81 557 PHE A O 1
ATOM 4385 N N . SER A 1 558 ? -21.057 17.400 17.019 1.00 89.38 558 SER A N 1
ATOM 4386 C CA . SER A 1 558 ? -22.457 17.147 16.637 1.00 89.38 558 SER A CA 1
ATOM 4387 C C . SER A 1 558 ? -22.873 17.897 15.366 1.00 89.38 558 SER A C 1
ATOM 4389 O O . SER A 1 558 ? -23.493 17.308 14.489 1.00 89.38 558 SER A O 1
ATOM 4391 N N . SER A 1 559 ? -22.492 19.173 15.233 1.00 90.19 559 SER A N 1
ATOM 4392 C CA . SER A 1 559 ? -22.778 19.970 14.029 1.00 90.19 559 SER A CA 1
ATOM 4393 C C . SER A 1 559 ? -22.033 19.418 12.812 1.00 90.19 559 SER A C 1
ATOM 4395 O O . SER A 1 559 ? -22.595 19.337 11.724 1.00 90.19 559 SER A O 1
ATOM 4397 N N . ILE A 1 560 ? -20.799 18.940 12.995 1.00 91.88 560 ILE A N 1
ATOM 4398 C CA . ILE A 1 560 ? -20.053 18.297 11.911 1.00 91.88 560 ILE A CA 1
ATOM 4399 C C . ILE A 1 560 ? -20.754 17.012 11.443 1.00 91.88 560 ILE A C 1
ATOM 4401 O O . ILE A 1 560 ? -20.853 16.791 10.237 1.00 91.88 560 ILE A O 1
ATOM 4405 N N . LEU A 1 561 ? -21.259 16.182 12.363 1.00 92.69 561 LEU A N 1
ATOM 4406 C CA . LEU A 1 561 ? -22.032 14.982 12.018 1.00 92.69 561 LEU A CA 1
ATOM 4407 C C . LEU A 1 561 ? -23.296 15.337 11.219 1.00 92.69 561 LEU A C 1
ATOM 4409 O O . LEU A 1 561 ? -23.583 14.685 10.215 1.00 92.69 561 LEU A O 1
ATOM 4413 N N . CYS A 1 562 ? -24.003 16.399 11.611 1.00 91.44 562 CYS A N 1
ATOM 4414 C CA . CYS A 1 562 ? -25.190 16.895 10.908 1.00 91.44 562 CYS A CA 1
ATOM 4415 C C . CYS A 1 562 ? -24.896 17.345 9.487 1.00 91.44 562 CYS A C 1
ATOM 4417 O O . CYS A 1 562 ? -25.542 16.877 8.547 1.00 91.44 562 CYS A O 1
ATOM 4419 N N . GLN A 1 563 ? -23.858 18.161 9.320 1.00 91.69 563 GLN A N 1
ATOM 4420 C CA . GLN A 1 563 ? -23.398 18.603 8.011 1.00 91.69 563 GLN A CA 1
ATOM 4421 C C . GLN A 1 563 ? -23.060 17.406 7.105 1.00 91.69 563 GLN A C 1
ATOM 4423 O O . GLN A 1 563 ? -23.417 17.381 5.925 1.00 91.69 563 GLN A O 1
ATOM 4428 N N . GLN A 1 564 ? -22.382 16.387 7.648 1.00 92.81 564 GLN A N 1
ATOM 4429 C CA . GLN A 1 564 ? -22.031 15.184 6.889 1.00 92.81 564 GLN A CA 1
ATOM 4430 C C . GLN A 1 564 ? -23.261 14.355 6.511 1.00 92.81 564 GLN A C 1
ATOM 4432 O O . GLN A 1 564 ? -23.366 13.916 5.364 1.00 92.81 564 GLN A O 1
ATOM 4437 N N . LEU A 1 565 ? -24.225 14.190 7.416 1.00 92.44 565 LEU A N 1
ATOM 4438 C CA . LEU A 1 565 ? -25.473 13.497 7.108 1.00 92.44 565 LEU A CA 1
ATOM 4439 C C . LEU A 1 565 ? -26.279 14.238 6.024 1.00 92.44 565 LEU A C 1
ATOM 4441 O O . LEU A 1 565 ? -26.766 13.612 5.080 1.00 92.44 565 LEU A O 1
ATOM 4445 N N . ALA A 1 566 ? -26.377 15.567 6.127 1.00 88.31 566 ALA A N 1
ATOM 4446 C CA . ALA A 1 566 ? -27.054 16.407 5.143 1.00 88.31 566 ALA A CA 1
ATOM 4447 C C . ALA A 1 566 ? -26.405 16.291 3.752 1.00 88.31 566 ALA A C 1
ATOM 4449 O O . ALA A 1 566 ? -27.112 16.157 2.750 1.00 88.31 566 ALA A O 1
ATOM 4450 N N . SER A 1 567 ? -25.068 16.249 3.681 1.00 84.31 567 SER A N 1
ATOM 4451 C CA . SER A 1 567 ? -24.361 16.027 2.412 1.00 84.31 567 SER A CA 1
ATOM 4452 C C . SER A 1 567 ? -24.632 14.646 1.803 1.00 84.31 567 SER A C 1
ATOM 4454 O O . SER A 1 567 ? -24.890 14.563 0.602 1.00 84.31 567 SER A O 1
ATOM 4456 N N . SER A 1 568 ? -24.683 13.576 2.611 1.00 79.12 568 SER A N 1
ATOM 4457 C CA . SER A 1 568 ? -25.031 12.230 2.128 1.00 79.12 568 SER A CA 1
ATOM 4458 C C . SER A 1 568 ? -26.441 12.188 1.535 1.00 79.12 568 SER A C 1
ATOM 4460 O O . SER A 1 568 ? -26.678 11.543 0.512 1.00 79.12 568 SER A O 1
ATOM 4462 N N . ALA A 1 569 ? -27.391 12.894 2.156 1.00 75.12 569 ALA A N 1
ATOM 4463 C CA . ALA A 1 569 ? -28.759 12.992 1.655 1.00 75.12 569 ALA A CA 1
ATOM 4464 C C . ALA A 1 569 ? -28.820 13.687 0.284 1.00 75.12 569 ALA A C 1
ATOM 4466 O O . ALA A 1 569 ? -29.524 13.222 -0.615 1.00 75.12 569 ALA A O 1
ATOM 4467 N N . ALA A 1 570 ? -28.048 14.762 0.101 1.00 70.44 570 ALA A N 1
ATOM 4468 C CA . ALA A 1 570 ? -27.960 15.475 -1.171 1.00 70.44 570 ALA A CA 1
ATOM 4469 C C . ALA A 1 570 ? -27.318 14.619 -2.282 1.00 70.44 570 ALA A C 1
ATOM 4471 O O . ALA A 1 570 ? -27.825 14.593 -3.406 1.00 70.44 570 ALA A O 1
ATOM 4472 N N . GLU A 1 571 ? -26.254 13.865 -1.976 1.00 74.31 571 GLU A N 1
ATOM 4473 C CA . GLU A 1 571 ? -25.613 12.949 -2.936 1.00 74.31 571 GLU A CA 1
ATOM 4474 C C . GLU A 1 571 ? -26.572 11.843 -3.411 1.00 74.31 571 GLU A C 1
ATOM 4476 O O . GLU A 1 571 ? -26.636 11.539 -4.609 1.00 74.31 571 GLU A O 1
ATOM 4481 N N . LEU A 1 572 ? -27.369 11.278 -2.496 1.00 71.75 572 LEU A N 1
ATOM 4482 C CA . LEU A 1 572 ? -28.396 10.282 -2.824 1.00 71.75 572 LEU A CA 1
ATOM 4483 C C . LEU A 1 572 ? -29.484 10.854 -3.743 1.00 71.75 572 LEU A C 1
ATOM 4485 O O . LEU A 1 572 ? -29.903 10.190 -4.693 1.00 71.75 572 LEU A O 1
ATOM 4489 N N . GLN A 1 573 ? -29.929 12.088 -3.491 1.00 68.69 573 GLN A N 1
ATOM 4490 C CA . GLN A 1 573 ? -30.917 12.764 -4.336 1.00 68.69 573 GLN A CA 1
ATOM 4491 C C . GLN A 1 573 ? -30.370 13.048 -5.739 1.00 68.69 573 GLN A C 1
ATOM 4493 O O . GLN A 1 573 ? -31.047 12.749 -6.724 1.00 68.69 573 GLN A O 1
ATOM 4498 N N . SER A 1 574 ? -29.137 13.552 -5.837 1.00 64.06 574 SER A N 1
ATOM 4499 C CA . SER A 1 574 ? -28.460 13.803 -7.116 1.00 64.06 574 SER A CA 1
ATOM 4500 C C . SER A 1 574 ? -28.311 12.518 -7.938 1.00 64.06 574 SER A C 1
ATOM 4502 O O . SER A 1 574 ? -28.739 12.460 -9.090 1.00 64.06 574 SER A O 1
ATOM 4504 N N . SER A 1 575 ? -27.830 11.438 -7.311 1.00 66.62 575 SER A N 1
ATOM 4505 C CA . SER A 1 575 ? -27.665 10.133 -7.967 1.00 66.62 575 SER A CA 1
ATOM 4506 C C . SER A 1 575 ? -28.989 9.581 -8.507 1.00 66.62 575 SER A C 1
ATOM 4508 O O . SER A 1 575 ? -29.040 9.016 -9.601 1.00 66.62 575 SER A O 1
ATOM 4510 N N . ARG A 1 576 ? -30.088 9.780 -7.766 1.00 68.12 576 ARG A N 1
ATOM 4511 C CA . ARG A 1 576 ? -31.433 9.369 -8.189 1.00 68.12 576 ARG A CA 1
ATOM 4512 C C . ARG A 1 576 ? -31.945 10.199 -9.368 1.00 68.12 576 ARG A C 1
ATOM 4514 O O . ARG A 1 576 ? -32.538 9.630 -10.280 1.00 68.12 576 ARG A O 1
ATOM 4521 N N . LEU A 1 577 ? -31.691 11.509 -9.381 1.00 65.50 577 LEU A N 1
ATOM 4522 C CA . LEU A 1 577 ? -32.022 12.384 -10.512 1.00 65.50 577 LEU A CA 1
ATOM 4523 C C . LEU A 1 577 ? -31.246 11.986 -11.776 1.00 65.50 577 LEU A C 1
ATOM 4525 O O . LEU A 1 577 ? -31.833 11.909 -12.853 1.00 65.50 577 LEU A O 1
ATOM 4529 N N . THR A 1 578 ? -29.959 11.641 -11.654 1.00 66.19 578 THR A N 1
ATOM 4530 C CA . THR A 1 578 ? -29.165 11.127 -12.784 1.00 66.19 578 THR A CA 1
ATOM 4531 C C . THR A 1 578 ? -29.702 9.786 -13.301 1.00 66.19 578 THR A C 1
ATOM 4533 O O . THR A 1 578 ? -29.800 9.580 -14.512 1.00 66.19 578 THR A O 1
ATOM 4536 N N . GLN A 1 579 ? -30.109 8.873 -12.411 1.00 65.62 579 GLN A N 1
ATOM 4537 C CA . GLN A 1 579 ? -30.736 7.606 -12.816 1.00 65.62 579 GLN A CA 1
ATOM 4538 C C . GLN A 1 579 ? -32.089 7.812 -13.510 1.00 65.62 579 GLN A C 1
ATOM 4540 O O . GLN A 1 579 ? -32.379 7.138 -14.497 1.00 65.62 579 GLN A O 1
ATOM 4545 N N . LEU A 1 580 ? -32.901 8.764 -13.046 1.00 67.75 580 LEU A N 1
ATOM 4546 C CA . LEU A 1 580 ? -34.173 9.099 -13.688 1.00 67.75 580 LEU A CA 1
ATOM 4547 C C . LEU A 1 580 ? -33.955 9.671 -15.094 1.00 67.75 580 LEU A C 1
ATOM 4549 O O . LEU A 1 580 ? -34.530 9.139 -16.042 1.00 67.75 580 LEU A O 1
ATOM 4553 N N . HIS A 1 581 ? -33.051 10.640 -15.263 1.00 66.31 581 HIS A N 1
ATOM 4554 C CA . HIS A 1 581 ? -32.736 11.202 -16.582 1.00 66.31 581 HIS A CA 1
ATOM 4555 C C . HIS A 1 581 ? -32.185 10.162 -17.563 1.00 66.31 581 HIS A C 1
ATOM 4557 O O . HIS A 1 581 ? -32.613 10.107 -18.713 1.00 66.31 581 HIS A O 1
ATOM 4563 N N . THR A 1 582 ? -31.289 9.281 -17.112 1.00 66.31 582 THR A N 1
ATOM 4564 C CA . THR A 1 582 ? -30.765 8.202 -17.968 1.00 66.31 582 THR A CA 1
ATOM 4565 C C . THR A 1 582 ? -31.840 7.173 -18.326 1.00 66.31 582 THR A C 1
ATOM 4567 O O . THR A 1 582 ? -31.849 6.651 -19.443 1.00 66.31 582 THR A O 1
ATOM 4570 N N . SER A 1 583 ? -32.794 6.913 -17.425 1.00 64.31 583 SER A N 1
ATOM 4571 C CA . SER A 1 583 ? -33.936 6.041 -17.710 1.00 64.31 583 SER A CA 1
ATOM 4572 C C . SER A 1 583 ? -34.906 6.663 -18.724 1.00 64.31 583 SER A C 1
ATOM 4574 O O . SER A 1 583 ? -35.299 5.979 -19.672 1.00 64.31 583 SER A O 1
ATOM 4576 N N . GLU A 1 584 ? -35.203 7.962 -18.618 1.00 73.19 584 GLU A N 1
ATOM 4577 C CA . GLU A 1 584 ? -36.037 8.699 -19.576 1.00 73.19 584 GLU A CA 1
ATOM 4578 C C . GLU A 1 584 ? -35.377 8.777 -20.956 1.00 73.19 584 GLU A C 1
ATOM 4580 O O . GLU A 1 584 ? -36.025 8.487 -21.962 1.00 73.19 584 GLU A O 1
ATOM 4585 N N . GLU A 1 585 ? -34.071 9.056 -21.026 1.00 66.12 585 GLU A N 1
ATOM 4586 C CA . GLU A 1 585 ? -33.321 9.023 -22.286 1.00 66.12 585 GLU A CA 1
ATOM 4587 C C . GLU A 1 585 ? -33.315 7.625 -22.913 1.00 66.12 585 GLU A C 1
ATOM 4589 O O . GLU A 1 585 ? -33.475 7.485 -24.129 1.00 66.12 585 GLU A O 1
ATOM 4594 N N . SER A 1 586 ? -33.176 6.572 -22.101 1.00 58.25 586 SER A N 1
ATOM 4595 C CA . SER A 1 586 ? -33.219 5.189 -22.586 1.00 58.25 586 SER A CA 1
ATOM 4596 C C . SER A 1 586 ? -34.608 4.795 -23.109 1.00 58.25 586 SER A C 1
ATOM 4598 O O . SER A 1 586 ? -34.704 4.102 -24.127 1.00 58.25 586 SER A O 1
ATOM 4600 N N . SER A 1 587 ? -35.677 5.292 -22.478 1.00 68.44 587 SER A N 1
ATOM 4601 C CA . SER A 1 587 ? -37.061 5.096 -22.918 1.00 68.44 587 SER A CA 1
ATOM 4602 C C . SER A 1 587 ? -37.342 5.863 -24.213 1.00 68.44 587 SER A C 1
ATOM 4604 O O . SER A 1 587 ? -37.771 5.267 -25.201 1.00 68.44 587 SER A O 1
ATOM 4606 N N . ALA A 1 588 ? -36.955 7.140 -24.282 1.00 66.62 588 ALA A N 1
ATOM 4607 C CA . ALA A 1 588 ? -37.074 7.971 -25.482 1.00 66.62 588 ALA A CA 1
ATOM 4608 C C . ALA A 1 588 ? -36.216 7.454 -26.654 1.00 66.62 588 ALA A C 1
ATOM 4610 O O . ALA A 1 588 ? -36.530 7.674 -27.828 1.00 66.62 588 ALA A O 1
ATOM 4611 N N . ARG A 1 589 ? -35.103 6.763 -26.369 1.00 65.00 589 ARG A N 1
ATOM 4612 C CA . ARG A 1 589 ? -34.288 6.082 -27.386 1.00 65.00 589 ARG A CA 1
ATOM 4613 C C . ARG A 1 589 ? -34.957 4.797 -27.879 1.00 65.00 589 ARG A C 1
ATOM 4615 O O . ARG A 1 589 ? -34.904 4.533 -29.078 1.00 65.00 589 ARG A O 1
ATOM 4622 N N . ARG A 1 590 ? -35.617 4.025 -27.005 1.00 67.81 590 ARG A N 1
ATOM 4623 C CA . ARG A 1 590 ? -36.416 2.849 -27.407 1.00 67.81 590 ARG A CA 1
ATOM 4624 C C . ARG A 1 590 ? -37.624 3.238 -28.256 1.00 67.81 590 ARG A C 1
ATOM 4626 O O . ARG A 1 590 ? -37.862 2.586 -29.270 1.00 67.81 590 ARG A O 1
ATOM 4633 N N . GLU A 1 591 ? -38.324 4.315 -27.908 1.00 74.00 591 GLU A N 1
ATOM 4634 C CA . GLU A 1 591 ? -39.429 4.839 -28.721 1.00 74.00 591 GLU A CA 1
ATOM 4635 C C . GLU A 1 591 ? -38.948 5.287 -30.105 1.00 74.00 591 GLU A C 1
ATOM 4637 O O . GLU A 1 591 ? -39.490 4.831 -31.110 1.00 74.00 591 GLU A O 1
ATOM 4642 N N . ARG A 1 592 ? -37.849 6.051 -30.188 1.00 74.94 592 ARG A N 1
ATOM 4643 C CA . ARG A 1 592 ? -37.270 6.462 -31.482 1.00 74.94 592 ARG A CA 1
ATOM 4644 C C . ARG A 1 592 ? -36.822 5.286 -32.350 1.00 74.94 592 ARG A C 1
ATOM 4646 O O . ARG A 1 592 ? -37.017 5.313 -33.562 1.00 74.94 592 ARG A O 1
ATOM 4653 N N . VAL A 1 593 ? -36.246 4.237 -31.760 1.00 69.69 593 VAL A N 1
ATOM 4654 C CA . VAL A 1 593 ? -35.869 3.023 -32.508 1.00 69.69 593 VAL A CA 1
ATOM 4655 C C . VAL A 1 593 ? -37.111 2.276 -33.011 1.00 69.69 593 VAL A C 1
ATOM 4657 O O . VAL A 1 593 ? -37.114 1.814 -34.153 1.00 69.69 593 VAL A O 1
ATOM 4660 N N . SER A 1 594 ? -38.181 2.213 -32.214 1.00 71.50 594 SER A N 1
ATOM 4661 C CA . SER A 1 594 ? -39.466 1.615 -32.608 1.00 71.50 594 SER A CA 1
ATOM 4662 C C . SER A 1 594 ? -40.144 2.386 -33.755 1.00 71.50 594 SER A C 1
ATOM 4664 O O . SER A 1 594 ? -40.607 1.793 -34.738 1.00 71.50 594 SER A O 1
ATOM 4666 N N . GLU A 1 595 ? -40.123 3.721 -33.711 1.00 75.44 595 GLU A N 1
ATOM 4667 C CA . GLU A 1 595 ? -40.613 4.579 -34.800 1.00 75.44 595 GLU A CA 1
ATOM 4668 C C . GLU A 1 595 ? -39.784 4.421 -36.084 1.00 75.44 595 GLU A C 1
ATOM 4670 O O . GLU A 1 595 ? -40.325 4.328 -37.189 1.00 75.44 595 GLU A O 1
ATOM 4675 N N . MET A 1 596 ? -38.460 4.305 -35.959 1.00 69.44 596 MET A N 1
ATOM 4676 C CA . MET A 1 596 ? -37.576 4.122 -37.112 1.00 69.44 596 MET A CA 1
ATOM 4677 C C . MET A 1 596 ? -37.771 2.745 -37.771 1.00 69.44 596 MET A C 1
ATOM 4679 O O . MET A 1 596 ? -37.767 2.630 -39.001 1.00 69.44 596 MET A O 1
ATOM 4683 N N . GLN A 1 597 ? -38.018 1.699 -36.976 1.00 72.81 597 GLN A N 1
ATOM 4684 C CA . GLN A 1 597 ? -38.328 0.356 -37.476 1.00 72.81 597 GLN A CA 1
ATOM 4685 C C . GLN A 1 597 ? -39.697 0.296 -38.170 1.00 72.81 597 GLN A C 1
ATOM 4687 O O . GLN A 1 597 ? -39.825 -0.307 -39.240 1.00 72.81 597 GLN A O 1
ATOM 4692 N N . THR A 1 598 ? -40.711 0.977 -37.632 1.00 73.69 598 THR A N 1
ATOM 4693 C CA . THR A 1 598 ? -42.041 1.056 -38.260 1.00 73.69 598 THR A CA 1
ATOM 4694 C C . THR A 1 598 ? -42.041 1.904 -39.539 1.00 73.69 598 THR A C 1
ATOM 4696 O O . THR A 1 598 ? -42.710 1.540 -40.515 1.00 73.69 598 THR A O 1
ATOM 4699 N N . ALA A 1 599 ? -41.233 2.967 -39.608 1.00 67.56 599 ALA A N 1
ATOM 4700 C CA . ALA A 1 599 ? -41.011 3.739 -40.832 1.00 67.56 599 ALA A CA 1
ATOM 4701 C C . ALA A 1 599 ? -40.299 2.915 -41.923 1.00 67.56 599 ALA A C 1
ATOM 4703 O O . ALA A 1 599 ? -40.707 2.934 -43.090 1.00 67.56 599 ALA A O 1
ATOM 4704 N N . SER A 1 600 ? -39.290 2.122 -41.547 1.00 66.19 600 SER A N 1
ATOM 4705 C CA . SER A 1 600 ? -38.566 1.238 -42.472 1.00 66.19 600 SER A CA 1
ATOM 4706 C C . SER A 1 600 ? -39.465 0.117 -43.024 1.00 66.19 600 SER A C 1
ATOM 4708 O O . SER A 1 600 ? -39.471 -0.157 -44.229 1.00 66.19 600 SER A O 1
ATOM 4710 N N . ALA A 1 601 ? -40.345 -0.448 -42.188 1.00 62.62 601 ALA A N 1
ATOM 4711 C CA . ALA A 1 601 ? -41.340 -1.439 -42.606 1.00 62.62 601 ALA A CA 1
ATOM 4712 C C . ALA A 1 601 ? -42.400 -0.872 -43.576 1.00 62.62 601 ALA A C 1
ATOM 4714 O O . ALA A 1 601 ? -42.828 -1.566 -44.504 1.00 62.62 601 ALA A O 1
ATOM 4715 N N . LYS A 1 602 ? -42.801 0.401 -43.421 1.00 65.69 602 LYS A N 1
ATOM 4716 C CA . LYS A 1 602 ? -43.677 1.090 -44.389 1.00 65.69 602 LYS A CA 1
ATOM 4717 C C . LYS A 1 602 ? -42.975 1.336 -45.730 1.00 65.69 602 LYS A C 1
ATOM 4719 O O . LYS A 1 602 ? -43.606 1.183 -46.775 1.00 65.69 602 LYS A O 1
ATOM 4724 N N . ARG A 1 603 ? -41.670 1.631 -45.722 1.00 59.12 603 ARG A N 1
ATOM 4725 C CA . ARG A 1 603 ? -40.865 1.841 -46.942 1.00 59.12 603 ARG A CA 1
ATOM 4726 C C . ARG A 1 603 ? -40.690 0.550 -47.755 1.00 59.12 603 ARG A C 1
ATOM 4728 O O . ARG A 1 603 ? -40.809 0.574 -48.978 1.00 59.12 603 ARG A O 1
ATOM 4735 N N . LEU A 1 604 ? -40.524 -0.591 -47.082 1.00 53.72 604 LEU A N 1
ATOM 4736 C CA . LEU A 1 604 ? -40.430 -1.918 -47.710 1.00 53.72 604 LEU A CA 1
ATOM 4737 C C . LEU A 1 604 ? -41.755 -2.410 -48.320 1.00 53.72 604 LEU A C 1
ATOM 4739 O O . LEU A 1 604 ? -41.742 -3.087 -49.348 1.00 53.72 604 LEU A O 1
ATOM 4743 N N . LYS A 1 605 ? -42.911 -2.026 -47.760 1.00 52.03 605 LYS A N 1
ATOM 4744 C CA . LYS A 1 605 ? -44.225 -2.354 -48.351 1.00 52.03 605 LYS A CA 1
ATOM 4745 C C . LYS A 1 605 ? -44.557 -1.530 -49.605 1.00 52.03 605 LYS A C 1
ATOM 4747 O O . LYS A 1 605 ? -45.327 -2.003 -50.435 1.00 52.03 605 LYS A O 1
ATOM 4752 N N . GLY A 1 606 ? -43.940 -0.360 -49.793 1.00 45.03 606 GLY A N 1
ATOM 4753 C CA . GLY A 1 606 ? -44.069 0.439 -51.021 1.00 45.03 606 GLY A CA 1
ATOM 4754 C C . GLY A 1 606 ? -43.265 -0.101 -52.213 1.00 45.03 606 GLY A C 1
ATOM 4755 O O . GLY A 1 606 ? -43.644 0.117 -53.361 1.00 45.03 606 GLY A O 1
ATOM 4756 N N . ALA A 1 607 ? -42.189 -0.853 -51.960 1.00 46.16 607 ALA A N 1
ATOM 4757 C CA . ALA A 1 607 ? -41.284 -1.348 -53.002 1.00 46.16 607 ALA A CA 1
ATOM 4758 C C . ALA A 1 607 ? -41.740 -2.666 -53.664 1.00 46.16 607 ALA A C 1
ATOM 4760 O O . ALA A 1 607 ? -41.267 -3.012 -54.742 1.00 46.16 607 ALA A O 1
ATOM 4761 N N . LYS A 1 608 ? -42.699 -3.395 -53.074 1.00 42.66 608 LYS A N 1
ATOM 4762 C CA . LYS A 1 608 ? -43.102 -4.740 -53.532 1.00 42.66 608 LYS A CA 1
ATOM 4763 C C . LYS A 1 608 ? -44.156 -4.760 -54.653 1.00 42.66 608 LYS A C 1
ATOM 4765 O O . LYS A 1 608 ? -44.788 -5.788 -54.874 1.00 42.66 608 LYS A O 1
ATOM 4770 N N . ARG A 1 609 ? -44.363 -3.642 -55.366 1.00 43.97 609 ARG A N 1
ATOM 4771 C CA . ARG A 1 609 ? -45.368 -3.527 -56.447 1.00 43.97 609 ARG A CA 1
ATOM 4772 C C . ARG A 1 609 ? -44.791 -3.361 -57.857 1.00 43.97 609 ARG A C 1
ATOM 4774 O O . ARG A 1 609 ? -45.532 -3.004 -58.769 1.00 43.97 609 ARG A O 1
ATOM 4781 N N . ARG A 1 610 ? -43.501 -3.634 -58.080 1.00 46.25 610 ARG A N 1
ATOM 4782 C CA . ARG A 1 610 ? -42.936 -3.689 -59.437 1.00 46.25 610 ARG A CA 1
ATOM 4783 C C . ARG A 1 610 ? -41.992 -4.875 -59.629 1.00 46.25 610 ARG A C 1
ATOM 4785 O O . ARG A 1 610 ? -41.023 -5.014 -58.897 1.00 46.25 610 ARG A O 1
ATOM 4792 N N . ARG A 1 611 ? -42.276 -5.598 -60.720 1.00 37.81 611 ARG A N 1
ATOM 4793 C CA . ARG A 1 611 ? -41.460 -6.570 -61.471 1.00 37.81 611 ARG A CA 1
ATOM 4794 C C . ARG A 1 611 ? -41.521 -8.039 -61.049 1.00 37.81 611 ARG A C 1
ATOM 4796 O O . ARG A 1 611 ? -40.740 -8.534 -60.251 1.00 37.81 611 ARG A O 1
ATOM 4803 N N . SER A 1 612 ? -42.431 -8.729 -61.732 1.00 43.59 612 SER A N 1
ATOM 4804 C CA . SER A 1 612 ? -42.223 -10.042 -62.339 1.00 43.59 612 SER A CA 1
ATOM 4805 C C . SER A 1 612 ? -41.275 -9.947 -63.547 1.00 43.59 612 SER A C 1
ATOM 4807 O O . SER A 1 612 ? -41.398 -8.987 -64.310 1.00 43.59 612 SER A O 1
ATOM 4809 N N . ILE A 1 613 ? -40.427 -10.963 -63.749 1.00 37.12 613 ILE A N 1
ATOM 4810 C CA . ILE A 1 613 ? -40.214 -11.745 -64.993 1.00 37.12 613 ILE A CA 1
ATOM 4811 C C . ILE A 1 613 ? -38.783 -12.321 -65.041 1.00 37.12 613 ILE A C 1
ATOM 4813 O O . ILE A 1 613 ? -37.809 -11.586 -64.953 1.00 37.12 613 ILE A O 1
ATOM 4817 N N . ALA A 1 614 ? -38.772 -13.642 -65.248 1.00 34.41 614 ALA A N 1
ATOM 4818 C CA . ALA A 1 614 ? -37.806 -14.536 -65.892 1.00 34.41 614 ALA A CA 1
ATOM 4819 C C . ALA A 1 614 ? -36.385 -14.761 -65.337 1.00 34.41 614 ALA A C 1
ATOM 4821 O O . ALA A 1 614 ? -35.602 -13.864 -65.055 1.00 34.41 614 ALA A O 1
ATOM 4822 N N . SER A 1 615 ? -36.124 -16.064 -65.277 1.00 43.09 615 SER A N 1
ATOM 4823 C CA . SER A 1 615 ? -34.909 -16.847 -65.099 1.00 43.09 615 SER A CA 1
ATOM 4824 C C . SER A 1 615 ? -33.832 -16.619 -66.156 1.00 43.09 615 SER A C 1
ATOM 4826 O O . SER A 1 615 ? -34.169 -16.575 -67.333 1.00 43.09 615 SER A O 1
ATOM 4828 N N . GLU A 1 616 ? -32.564 -16.713 -65.753 1.00 31.31 616 GLU A N 1
ATOM 4829 C CA . GLU A 1 616 ? -31.612 -17.666 -66.341 1.00 31.31 616 GLU A CA 1
ATOM 4830 C C . GLU A 1 616 ? -30.392 -17.844 -65.424 1.00 31.31 616 GLU A C 1
ATOM 4832 O O . GLU A 1 616 ? -30.015 -16.941 -64.678 1.00 31.31 616 GLU A O 1
ATOM 4837 N N . VAL A 1 617 ? -29.847 -19.059 -65.425 1.00 41.69 617 VAL A N 1
ATOM 4838 C CA . VAL A 1 617 ? -28.690 -19.503 -64.642 1.00 41.69 617 VAL A CA 1
ATOM 4839 C C . VAL A 1 617 ? -27.459 -19.380 -65.528 1.00 41.69 617 VAL A C 1
ATOM 4841 O O . VAL A 1 617 ? -27.415 -20.020 -66.573 1.00 41.69 617 VAL A O 1
ATOM 4844 N N . GLU A 1 618 ? -26.438 -18.646 -65.086 1.00 30.89 618 GLU A N 1
ATOM 4845 C CA . GLU A 1 618 ? -25.104 -18.735 -65.677 1.00 30.89 618 GLU A CA 1
ATOM 4846 C C . GLU A 1 618 ? -24.020 -18.635 -64.594 1.00 30.89 618 GLU A C 1
ATOM 4848 O O . GLU A 1 618 ? -24.041 -17.774 -63.713 1.00 30.89 618 GLU A O 1
ATOM 4853 N N . VAL A 1 619 ? -23.107 -19.605 -64.637 1.00 44.31 619 VAL A N 1
ATOM 4854 C CA . VAL A 1 619 ? -21.955 -19.780 -63.750 1.00 44.31 619 VAL A CA 1
ATOM 4855 C C . VAL A 1 619 ? -20.890 -18.750 -64.123 1.00 44.31 619 VAL A C 1
ATOM 4857 O O . VAL A 1 619 ? -20.382 -18.776 -65.241 1.00 44.31 619 VAL A O 1
ATOM 4860 N N . VAL A 1 620 ? -20.509 -17.877 -63.186 1.00 29.91 620 VAL A N 1
ATOM 4861 C CA . VAL A 1 620 ? -19.485 -16.846 -63.414 1.00 29.91 620 VAL A CA 1
ATOM 4862 C C . VAL A 1 620 ? -18.241 -17.115 -62.568 1.00 29.91 620 VAL A C 1
ATOM 4864 O O . VAL A 1 620 ? -18.280 -17.128 -61.339 1.00 29.91 620 VAL A O 1
ATOM 4867 N N . ARG A 1 621 ? -17.136 -17.336 -63.292 1.00 33.41 621 ARG A N 1
ATOM 4868 C CA . ARG A 1 621 ? -15.739 -17.243 -62.851 1.00 33.41 621 ARG A CA 1
ATOM 4869 C C . ARG A 1 621 ? -15.431 -15.843 -62.313 1.00 33.41 621 ARG A C 1
ATOM 4871 O O . ARG A 1 621 ? -15.884 -14.852 -62.875 1.00 33.41 621 ARG A O 1
ATOM 4878 N N . GLU A 1 622 ? -14.586 -15.787 -61.289 1.00 38.88 622 GLU A N 1
ATOM 4879 C CA . GLU A 1 622 ? -13.970 -14.561 -60.772 1.00 38.88 622 GLU A CA 1
ATOM 4880 C C . GLU A 1 622 ? -13.252 -13.748 -61.863 1.00 38.88 622 GLU A C 1
ATOM 4882 O O . GLU A 1 622 ? -12.582 -14.329 -62.726 1.00 38.88 622 GLU A O 1
ATOM 4887 N N . PRO A 1 623 ? -13.276 -12.409 -61.746 1.00 33.75 623 PRO A N 1
ATOM 4888 C CA . PRO A 1 623 ? -12.149 -11.611 -62.190 1.00 33.75 623 PRO A CA 1
ATOM 4889 C C . PRO A 1 623 ? -11.603 -10.675 -61.099 1.00 33.75 623 PRO A C 1
ATOM 4891 O O . PRO A 1 623 ? -12.323 -9.959 -60.407 1.00 33.75 623 PRO A O 1
ATOM 4894 N N . SER A 1 624 ? -10.273 -10.720 -61.010 1.00 31.00 624 SER A N 1
ATOM 4895 C CA . SER A 1 624 ? -9.321 -9.631 -60.766 1.00 31.00 624 SER A CA 1
ATOM 4896 C C . SER A 1 624 ? -9.907 -8.209 -60.773 1.00 31.00 624 SER A C 1
ATOM 4898 O O . SER A 1 624 ? -10.516 -7.780 -61.752 1.00 31.00 624 SER A O 1
ATOM 4900 N N . TYR A 1 625 ? -9.631 -7.463 -59.698 1.00 29.36 625 TYR A N 1
ATOM 4901 C CA . TYR A 1 625 ? -9.802 -6.013 -59.644 1.00 29.36 625 TYR A CA 1
ATOM 4902 C C . TYR A 1 625 ? -8.465 -5.317 -59.889 1.00 29.36 625 TYR A C 1
ATOM 4904 O O . TYR A 1 625 ? -7.521 -5.470 -59.113 1.00 29.36 625 TYR A O 1
ATOM 4912 N N . ASP A 1 626 ? -8.441 -4.548 -60.973 1.00 27.61 626 ASP A N 1
ATOM 4913 C CA . ASP A 1 626 ? -7.416 -3.575 -61.323 1.00 27.61 626 ASP A CA 1
ATOM 4914 C C . ASP A 1 626 ? -7.870 -2.164 -60.904 1.00 27.61 626 ASP A C 1
ATOM 4916 O O . ASP A 1 626 ? -9.065 -1.869 -60.796 1.00 27.61 626 ASP A O 1
ATOM 4920 N N . VAL A 1 627 ? -6.894 -1.310 -60.614 1.00 36.78 627 VAL A N 1
ATOM 4921 C CA . VAL A 1 627 ? -7.041 -0.021 -59.929 1.00 36.78 627 VAL A CA 1
ATOM 4922 C C . VAL A 1 627 ? -7.432 1.076 -60.922 1.00 36.78 627 VAL A C 1
ATOM 4924 O O . VAL A 1 627 ? -6.672 1.403 -61.828 1.00 36.78 627 VAL A O 1
ATOM 4927 N N . GLY A 1 628 ? -8.604 1.687 -60.718 1.00 28.64 628 GLY A N 1
ATOM 4928 C CA . GLY A 1 628 ? -9.091 2.837 -61.484 1.00 28.64 628 GLY A CA 1
ATOM 4929 C C . GLY A 1 628 ? -9.286 4.076 -60.609 1.00 28.64 628 GLY A C 1
ATOM 4930 O O . GLY A 1 628 ? -10.058 4.063 -59.654 1.00 28.64 628 GLY A O 1
ATOM 4931 N N . SER A 1 629 ? -8.570 5.141 -60.962 1.00 43.78 629 SER A N 1
ATOM 4932 C CA . SER A 1 629 ? -8.626 6.505 -60.429 1.00 43.78 629 SER A CA 1
ATOM 4933 C C . SER A 1 629 ? -9.993 7.180 -60.613 1.00 43.78 629 SER A C 1
ATOM 4935 O O . SER A 1 629 ? -10.533 7.153 -61.718 1.00 43.78 629 SER A O 1
ATOM 4937 N N . GLY A 1 630 ? -10.489 7.868 -59.576 1.00 30.30 630 GLY A N 1
ATOM 4938 C CA . GLY A 1 630 ? -11.683 8.720 -59.639 1.00 30.30 630 GLY A CA 1
ATOM 4939 C C . GLY A 1 630 ? -11.629 9.914 -58.672 1.00 30.30 630 GLY A C 1
ATOM 4940 O O . GLY A 1 630 ? -11.722 9.739 -57.462 1.00 30.30 630 GLY A O 1
ATOM 4941 N N . ASP A 1 631 ? -11.439 11.092 -59.270 1.00 33.94 631 ASP A N 1
ATOM 4942 C CA . ASP A 1 631 ? -11.867 12.465 -58.950 1.00 33.94 631 ASP A CA 1
ATOM 4943 C C . ASP A 1 631 ? -11.928 13.010 -57.507 1.00 33.94 631 ASP A C 1
ATOM 4945 O O . ASP A 1 631 ? -12.846 12.774 -56.722 1.00 33.94 631 ASP A O 1
ATOM 4949 N N . LEU A 1 632 ? -10.986 13.928 -57.256 1.00 39.59 632 LEU A N 1
ATOM 4950 C CA . LEU A 1 632 ? -10.967 14.948 -56.208 1.00 39.59 632 LEU A CA 1
ATOM 4951 C C . LEU A 1 632 ? -11.528 16.268 -56.767 1.00 39.59 632 LEU A C 1
ATOM 4953 O O . LEU A 1 632 ? -10.792 17.031 -57.385 1.00 39.59 632 LEU A O 1
ATOM 4957 N N . GLN A 1 633 ? -12.806 16.572 -56.529 1.00 37.06 633 GLN A N 1
ATOM 4958 C CA . GLN A 1 633 ? -13.368 17.909 -56.816 1.00 37.06 633 GLN A CA 1
ATOM 4959 C C . GLN A 1 633 ? -14.232 18.494 -55.684 1.00 37.06 633 GLN A C 1
ATOM 4961 O O . GLN A 1 633 ? -14.899 19.504 -55.866 1.00 37.06 633 GLN A O 1
ATOM 4966 N N . GLY A 1 634 ? -14.186 17.911 -54.481 1.00 39.03 634 GLY A N 1
ATOM 4967 C CA . GLY A 1 634 ? -14.960 18.384 -53.322 1.00 39.03 634 GLY A CA 1
ATOM 4968 C C . GLY A 1 634 ? -14.185 19.177 -52.261 1.00 39.03 634 GLY A C 1
ATOM 4969 O O . GLY A 1 634 ? -14.781 19.547 -51.259 1.00 39.03 634 GLY A O 1
ATOM 4970 N N . ILE A 1 635 ? -12.874 19.407 -52.423 1.00 40.53 635 ILE A N 1
ATOM 4971 C CA . ILE A 1 635 ? -12.007 19.904 -51.327 1.00 40.53 635 ILE A CA 1
ATOM 4972 C C . ILE A 1 635 ? -11.623 21.392 -51.478 1.00 40.53 635 ILE A C 1
ATOM 4974 O O . ILE A 1 635 ? -11.189 22.021 -50.515 1.00 40.53 635 ILE A O 1
ATOM 4978 N N . GLU A 1 636 ? -11.838 22.018 -52.639 1.00 39.50 636 GLU A N 1
ATOM 4979 C CA . GLU A 1 636 ? -11.427 23.419 -52.846 1.00 39.50 636 GLU A CA 1
ATOM 4980 C C . GLU A 1 636 ? -12.413 24.459 -52.278 1.00 39.50 636 GLU A C 1
ATOM 4982 O O . GLU A 1 636 ? -11.999 25.569 -51.944 1.00 39.50 636 GLU A O 1
ATOM 4987 N N . GLU A 1 637 ? -13.686 24.114 -52.054 1.00 40.38 637 GLU A N 1
ATOM 4988 C CA . GLU A 1 637 ? -14.692 25.088 -51.587 1.00 40.38 637 GLU A CA 1
ATOM 4989 C C . GLU A 1 637 ? -14.633 25.368 -50.064 1.00 40.38 637 GLU A C 1
ATOM 4991 O O . GLU A 1 637 ? -15.054 26.429 -49.593 1.00 40.38 637 GLU A O 1
ATOM 4996 N N . GLU A 1 638 ? -14.054 24.462 -49.268 1.00 42.75 638 GLU A N 1
ATOM 4997 C CA . GLU A 1 638 ? -13.856 24.658 -47.819 1.00 42.75 638 GLU A CA 1
ATOM 4998 C C . GLU A 1 638 ? -12.569 25.432 -47.482 1.00 42.75 638 GLU A C 1
ATOM 5000 O O . GLU A 1 638 ? -12.490 26.105 -46.447 1.00 42.75 638 GLU A O 1
ATOM 5005 N N . ALA A 1 639 ? -11.581 25.431 -48.383 1.00 45.78 639 ALA A N 1
ATOM 5006 C CA . ALA A 1 639 ? -10.314 26.129 -48.182 1.00 45.78 639 ALA A CA 1
ATOM 5007 C C . ALA A 1 639 ? -10.449 27.662 -48.266 1.00 45.78 639 ALA A C 1
ATOM 5009 O O . ALA A 1 639 ? -9.734 28.378 -47.562 1.00 45.78 639 ALA A O 1
ATOM 5010 N N . ASP A 1 640 ? -11.395 28.194 -49.045 1.00 45.97 640 ASP A N 1
ATOM 5011 C CA . ASP A 1 640 ? -11.542 29.648 -49.207 1.00 45.97 640 ASP A CA 1
ATOM 5012 C C . ASP A 1 640 ? -12.386 30.319 -48.111 1.00 45.97 640 ASP A C 1
ATOM 5014 O O . ASP A 1 640 ? -12.137 31.477 -47.762 1.00 45.97 640 ASP A O 1
ATOM 5018 N N . LYS A 1 641 ? -13.287 29.586 -47.442 1.00 47.34 641 LYS A N 1
ATOM 5019 C CA . LYS A 1 641 ? -14.024 30.111 -46.272 1.00 47.34 641 LYS A CA 1
ATOM 5020 C C . LYS A 1 641 ? -13.108 30.326 -45.061 1.00 47.34 641 LYS A C 1
ATOM 5022 O O . LYS A 1 641 ? -13.291 31.285 -44.308 1.00 47.34 641 LYS A O 1
ATOM 5027 N N . SER A 1 642 ? -12.078 29.491 -44.903 1.00 48.59 642 SER A N 1
ATOM 5028 C CA . SER A 1 642 ? -11.103 29.624 -43.811 1.00 48.59 642 SER A CA 1
ATOM 5029 C C . SER A 1 642 ? -10.170 30.835 -43.980 1.00 48.59 642 SER A C 1
ATOM 5031 O O . SER A 1 642 ? -9.841 31.498 -42.994 1.00 48.59 642 SER A O 1
ATOM 5033 N N . LYS A 1 643 ? -9.826 31.217 -45.220 1.00 53.44 643 LYS A N 1
ATOM 5034 C CA . LYS A 1 643 ? -9.000 32.409 -45.502 1.00 53.44 643 LYS A CA 1
ATOM 5035 C C . LYS A 1 643 ? -9.710 33.722 -45.170 1.00 53.44 643 LYS A C 1
ATOM 5037 O O . LYS A 1 643 ? -9.077 34.634 -44.636 1.00 53.44 643 LYS A O 1
ATOM 5042 N N . VAL A 1 644 ? -11.015 33.817 -45.434 1.00 61.12 644 VAL A N 1
ATOM 5043 C CA . VAL A 1 644 ? -11.806 35.027 -45.138 1.00 61.12 644 VAL A CA 1
ATOM 5044 C C . VAL A 1 644 ? -11.945 35.237 -43.625 1.00 61.12 644 VAL A C 1
ATOM 5046 O O . VAL A 1 644 ? -11.769 36.354 -43.133 1.00 61.12 644 VAL A O 1
ATOM 5049 N N . LEU A 1 645 ? -12.165 34.161 -42.861 1.00 55.41 645 LEU A N 1
ATOM 5050 C CA . LEU A 1 645 ? -12.227 34.220 -41.394 1.00 55.41 645 LEU A CA 1
ATOM 5051 C C . LEU A 1 645 ? -10.865 34.545 -40.760 1.00 55.41 645 LEU A C 1
ATOM 5053 O O . LEU A 1 645 ? -10.801 35.279 -39.769 1.00 55.41 645 LEU A O 1
ATOM 5057 N N . PHE A 1 646 ? -9.770 34.070 -41.358 1.00 61.53 646 PHE A N 1
ATOM 5058 C CA . PHE A 1 646 ? -8.410 34.392 -40.924 1.00 61.53 646 PHE A CA 1
ATOM 5059 C C . PHE A 1 646 ? -8.045 35.866 -41.180 1.00 61.53 646 PHE A C 1
ATOM 5061 O O . PHE A 1 646 ? -7.471 36.532 -40.319 1.00 61.53 646 PHE A O 1
ATOM 5068 N N . GLN A 1 647 ? -8.444 36.437 -42.321 1.00 63.47 647 GLN A N 1
ATOM 5069 C CA . GLN A 1 647 ? -8.225 37.863 -42.584 1.00 63.47 647 GLN A CA 1
ATOM 5070 C C . GLN A 1 647 ? -9.059 38.768 -41.665 1.00 63.47 647 GLN A C 1
ATOM 5072 O O . GLN A 1 647 ? -8.535 39.760 -41.156 1.00 63.47 647 GLN A O 1
ATOM 5077 N N . ALA A 1 648 ? -10.320 38.425 -41.384 1.00 65.06 648 ALA A N 1
ATOM 5078 C CA . ALA A 1 648 ? -11.171 39.214 -40.487 1.00 65.06 648 ALA A CA 1
ATOM 5079 C C . ALA A 1 648 ? -10.639 39.258 -39.036 1.00 65.06 648 ALA A C 1
ATOM 5081 O O . ALA A 1 648 ? -10.721 40.290 -38.359 1.00 65.06 648 ALA A O 1
ATOM 5082 N N . SER A 1 649 ? -10.039 38.160 -38.568 1.00 59.91 649 SER A N 1
ATOM 5083 C CA . SER A 1 649 ? -9.448 38.066 -37.227 1.00 59.91 649 SER A CA 1
ATOM 5084 C C . SER A 1 649 ? -8.131 38.842 -37.111 1.00 59.91 649 SER A C 1
ATOM 5086 O O . SER A 1 649 ? -7.908 39.510 -36.099 1.00 59.91 649 SER A O 1
ATOM 5088 N N . ILE A 1 650 ? -7.315 38.877 -38.171 1.00 74.19 650 ILE A N 1
ATOM 5089 C CA . ILE A 1 650 ? -6.121 39.736 -38.234 1.00 74.19 650 ILE A CA 1
ATOM 5090 C C . ILE A 1 650 ? -6.502 41.221 -38.176 1.00 74.19 650 ILE A C 1
ATOM 5092 O O . ILE A 1 650 ? -5.936 41.966 -37.375 1.00 74.19 650 ILE A O 1
ATOM 5096 N N . TRP A 1 651 ? -7.490 41.663 -38.960 1.00 75.69 651 TRP A N 1
ATOM 5097 C CA . TRP A 1 651 ? -7.918 43.068 -38.945 1.00 75.69 651 TRP A CA 1
ATOM 5098 C C . TRP A 1 651 ? -8.519 43.495 -37.598 1.00 75.69 651 TRP A C 1
ATOM 5100 O O . TRP A 1 651 ? -8.265 44.609 -37.140 1.00 75.69 651 TRP A O 1
ATOM 5110 N N . SER A 1 652 ? -9.229 42.594 -36.914 1.00 68.00 652 SER A N 1
ATOM 5111 C CA . SER A 1 652 ? -9.754 42.845 -35.563 1.00 68.00 652 SER A CA 1
ATOM 5112 C C . SER A 1 652 ? -8.640 42.993 -34.517 1.00 68.00 652 SER A C 1
ATOM 5114 O O . SER A 1 652 ? -8.711 43.877 -33.663 1.00 68.00 652 SER A O 1
ATOM 5116 N N . LEU A 1 653 ? -7.576 42.185 -34.604 1.00 68.06 653 LEU A N 1
ATOM 5117 C CA . LEU A 1 653 ? -6.409 42.294 -33.718 1.00 68.06 653 LEU A CA 1
ATOM 5118 C C . LEU A 1 653 ? -5.612 43.582 -33.961 1.00 68.06 653 LEU A C 1
ATOM 5120 O O . LEU A 1 653 ? -5.177 44.221 -33.002 1.00 68.06 653 LEU A O 1
ATOM 5124 N N . ILE A 1 654 ? -5.471 44.003 -35.223 1.00 76.50 654 ILE A N 1
ATOM 5125 C CA . ILE A 1 654 ? -4.827 45.276 -35.578 1.00 76.50 654 ILE A CA 1
ATOM 5126 C C . ILE A 1 654 ? -5.634 46.457 -35.022 1.00 76.50 654 ILE A C 1
ATOM 5128 O O . ILE A 1 654 ? -5.053 47.356 -34.412 1.00 76.50 654 ILE A O 1
ATOM 5132 N N . ALA A 1 655 ? -6.963 46.439 -35.157 1.00 72.44 655 ALA A N 1
ATOM 5133 C CA . ALA A 1 655 ? -7.831 47.477 -34.602 1.00 72.44 655 ALA A CA 1
ATOM 5134 C C . ALA A 1 655 ? -7.735 47.551 -33.066 1.00 72.44 655 ALA A C 1
ATOM 5136 O O . ALA A 1 655 ? -7.623 48.641 -32.503 1.00 72.44 655 ALA A O 1
ATOM 5137 N N . LEU A 1 656 ? -7.694 46.400 -32.384 1.00 66.25 656 LEU A N 1
ATOM 5138 C CA . LEU A 1 656 ? -7.560 46.335 -30.926 1.00 66.25 656 LEU A CA 1
ATOM 5139 C C . LEU A 1 656 ? -6.204 46.881 -30.448 1.00 66.25 656 LEU A C 1
ATOM 5141 O O . LEU A 1 656 ? -6.149 47.657 -29.493 1.00 66.25 656 LEU A O 1
ATOM 5145 N N . ALA A 1 657 ? -5.115 46.528 -31.138 1.00 68.75 657 ALA A N 1
ATOM 5146 C CA . ALA A 1 657 ? -3.781 47.048 -30.846 1.00 68.75 657 ALA A CA 1
ATOM 5147 C C . ALA A 1 657 ? -3.712 48.572 -31.040 1.00 68.75 657 ALA A C 1
ATOM 5149 O O . ALA A 1 657 ? -3.121 49.276 -30.218 1.00 68.75 657 ALA A O 1
ATOM 5150 N N . PHE A 1 658 ? -4.381 49.095 -32.073 1.00 71.25 658 PHE A N 1
ATOM 5151 C CA . PHE A 1 658 ? -4.474 50.533 -32.320 1.00 71.25 658 PHE A CA 1
ATOM 5152 C C . PHE A 1 658 ? -5.268 51.253 -31.216 1.00 71.25 658 PHE A C 1
ATOM 5154 O O . PHE A 1 658 ? -4.834 52.294 -30.725 1.00 71.25 658 PHE A O 1
ATOM 5161 N N . CYS A 1 659 ? -6.376 50.673 -30.741 1.00 64.75 659 CYS A N 1
ATOM 5162 C CA . CYS A 1 659 ? -7.135 51.215 -29.610 1.00 64.75 659 CYS A CA 1
ATOM 5163 C C . CYS A 1 659 ? -6.318 51.240 -28.307 1.00 64.75 659 CYS A C 1
ATOM 5165 O O . CYS A 1 659 ? -6.350 52.236 -27.585 1.00 64.75 659 CYS A O 1
ATOM 5167 N N . VAL A 1 660 ? -5.551 50.187 -28.008 1.00 65.88 660 VAL A N 1
ATOM 5168 C CA . VAL A 1 660 ? -4.724 50.117 -26.788 1.00 65.88 660 VAL A CA 1
ATOM 5169 C C . VAL A 1 660 ? -3.569 51.122 -26.833 1.00 65.88 660 VAL A C 1
ATOM 5171 O O . VAL A 1 660 ? -3.307 51.802 -25.837 1.00 65.88 660 VAL A O 1
ATOM 5174 N N . LEU A 1 661 ? -2.918 51.279 -27.989 1.00 64.44 661 LEU A N 1
ATOM 5175 C CA . LEU A 1 661 ? -1.841 52.257 -28.167 1.00 64.44 661 LEU A CA 1
ATOM 5176 C C . LEU A 1 661 ? -2.344 53.703 -28.068 1.00 64.44 661 LEU A C 1
ATOM 5178 O O . LEU A 1 661 ? -1.643 54.549 -27.515 1.00 64.44 661 LEU A O 1
ATOM 5182 N N . MET A 1 662 ? -3.570 53.979 -28.520 1.00 73.94 662 MET A N 1
ATOM 5183 C CA . MET A 1 662 ? -4.162 55.320 -28.451 1.00 73.94 662 MET A CA 1
ATOM 5184 C C . MET A 1 662 ? -4.727 55.666 -27.061 1.00 73.94 662 MET A C 1
ATOM 5186 O O . MET A 1 662 ? -4.747 56.837 -26.684 1.00 73.94 662 MET A O 1
ATOM 5190 N N . LEU A 1 663 ? -5.150 54.674 -26.267 1.00 61.59 663 LEU A N 1
ATOM 5191 C CA . LEU A 1 663 ? -5.723 54.893 -24.927 1.00 61.59 663 LEU A CA 1
ATOM 5192 C C . LEU A 1 663 ? -4.678 54.885 -23.796 1.00 61.59 663 LEU A C 1
ATOM 5194 O O . LEU A 1 663 ? -4.893 55.507 -22.752 1.00 61.59 663 LEU A O 1
ATOM 5198 N N . SER A 1 664 ? -3.527 54.242 -24.011 1.00 60.69 664 SER A N 1
ATOM 5199 C CA . SER A 1 664 ? -2.410 54.148 -23.056 1.00 60.69 664 SER A CA 1
ATOM 5200 C C . SER A 1 664 ? -1.936 55.508 -22.490 1.00 60.69 664 SER A C 1
ATOM 5202 O O . SER A 1 664 ? -1.862 55.643 -21.261 1.00 60.69 664 SER A O 1
ATOM 5204 N N . PRO A 1 665 ? -1.718 56.568 -23.300 1.00 62.59 665 PRO A N 1
ATOM 5205 C CA . PRO A 1 665 ? -1.246 57.855 -22.784 1.00 62.59 665 PRO A CA 1
ATOM 5206 C C . PRO A 1 665 ? -2.267 58.539 -21.864 1.00 62.59 665 PRO A C 1
ATOM 5208 O O . PRO A 1 665 ? -1.899 59.165 -20.869 1.00 62.59 665 PRO A O 1
ATOM 5211 N N . PHE A 1 666 ? -3.563 58.385 -22.158 1.00 64.69 666 PHE A N 1
ATOM 5212 C CA . PHE A 1 666 ? -4.648 58.996 -21.385 1.00 64.69 666 PHE A CA 1
ATOM 5213 C C . PHE A 1 666 ? -4.830 58.337 -20.016 1.00 64.69 666 PHE A C 1
ATOM 5215 O O . PHE A 1 666 ? -5.055 59.031 -19.021 1.00 64.69 666 PHE A O 1
ATOM 5222 N N . VAL A 1 667 ? -4.683 57.012 -19.944 1.00 63.97 667 VAL A N 1
ATOM 5223 C CA . VAL A 1 667 ? -4.773 56.255 -18.686 1.00 63.97 667 VAL A CA 1
ATOM 5224 C C . VAL A 1 667 ? -3.585 56.571 -17.774 1.00 63.97 667 VAL A C 1
ATOM 5226 O O . VAL A 1 667 ? -3.777 56.789 -16.577 1.00 63.97 667 VAL A O 1
ATOM 5229 N N . VAL A 1 668 ? -2.377 56.699 -18.333 1.00 64.00 668 VAL A N 1
ATOM 5230 C CA . VAL A 1 668 ? -1.177 57.097 -17.576 1.00 64.00 668 VAL A CA 1
ATOM 5231 C C . VAL A 1 668 ? -1.295 58.540 -17.065 1.00 64.00 668 VAL A C 1
ATOM 5233 O O . VAL A 1 668 ? -0.999 58.803 -15.897 1.00 64.00 668 VAL A O 1
ATOM 5236 N N . LEU A 1 669 ? -1.821 59.468 -17.873 1.00 65.12 669 LEU A N 1
ATOM 5237 C CA . LEU A 1 669 ? -2.071 60.854 -17.452 1.00 65.12 669 LEU A CA 1
ATOM 5238 C C . LEU A 1 669 ? -3.147 60.961 -16.358 1.00 65.12 669 LEU A C 1
ATOM 5240 O O . LEU A 1 669 ? -2.980 61.723 -15.401 1.00 65.12 669 LEU A O 1
ATOM 5244 N N . LEU A 1 670 ? -4.231 60.185 -16.448 1.00 65.88 670 LEU A N 1
ATOM 5245 C CA . LEU A 1 670 ? -5.276 60.129 -15.416 1.00 65.88 670 LEU A CA 1
ATOM 5246 C C . LEU A 1 670 ? -4.769 59.504 -14.111 1.00 65.88 670 LEU A C 1
ATOM 5248 O O . LEU A 1 670 ? -5.106 59.988 -13.025 1.00 65.88 670 LEU A O 1
ATOM 5252 N N . TRP A 1 671 ? -3.917 58.481 -14.208 1.00 69.31 671 TRP A N 1
ATOM 5253 C CA . TRP A 1 671 ? -3.264 57.854 -13.060 1.00 69.31 671 TRP A CA 1
ATOM 5254 C C . TRP A 1 671 ? -2.299 58.822 -12.356 1.00 69.31 671 TRP A C 1
ATOM 5256 O O . TRP A 1 671 ? -2.396 59.018 -11.141 1.00 69.31 671 TRP A O 1
ATOM 5266 N N . MET A 1 672 ? -1.459 59.540 -13.111 1.00 63.88 672 MET A N 1
ATOM 5267 C CA . MET A 1 672 ? -0.562 60.567 -12.561 1.00 63.88 672 MET A CA 1
ATOM 5268 C C . MET A 1 672 ? -1.327 61.748 -11.938 1.00 63.88 672 MET A C 1
ATOM 5270 O O . MET A 1 672 ? -0.919 62.284 -10.903 1.00 63.88 672 MET A O 1
ATOM 5274 N N . ARG A 1 673 ? -2.484 62.130 -12.501 1.00 64.69 673 ARG A N 1
ATOM 5275 C CA . ARG A 1 673 ? -3.327 63.221 -11.978 1.00 64.69 673 ARG A CA 1
ATOM 5276 C C . ARG A 1 673 ? -4.001 62.884 -10.642 1.00 64.69 673 ARG A C 1
ATOM 5278 O O . ARG A 1 673 ? -4.333 63.819 -9.910 1.00 64.69 673 ARG A O 1
ATOM 5285 N N . ARG A 1 674 ? -4.196 61.602 -10.310 1.00 68.19 674 ARG A N 1
ATOM 5286 C CA . ARG A 1 674 ? -4.809 61.163 -9.041 1.00 68.19 674 ARG A CA 1
ATOM 5287 C C . ARG A 1 674 ? -3.811 60.925 -7.907 1.00 68.19 674 ARG A C 1
ATOM 5289 O O . ARG A 1 674 ? -4.208 61.077 -6.758 1.00 68.19 674 ARG A O 1
ATOM 5296 N N . ARG A 1 675 ? -2.550 60.577 -8.196 1.00 63.62 675 ARG A N 1
ATOM 5297 C CA . ARG A 1 675 ? -1.575 60.190 -7.154 1.00 63.62 675 ARG A CA 1
ATOM 5298 C C . ARG A 1 675 ? -0.546 61.248 -6.760 1.00 63.62 675 ARG A C 1
ATOM 5300 O O . ARG A 1 675 ? -0.017 61.151 -5.663 1.00 63.62 675 ARG A O 1
ATOM 5307 N N . LEU A 1 676 ? -0.274 62.249 -7.599 1.00 67.44 676 LEU A N 1
ATOM 5308 C CA . LEU A 1 676 ? 0.780 63.229 -7.310 1.00 67.44 676 LEU A CA 1
ATOM 5309 C C . LEU A 1 676 ? 0.217 64.508 -6.678 1.00 67.44 676 LEU A C 1
ATOM 5311 O O . LEU A 1 676 ? -0.652 65.182 -7.262 1.00 67.44 676 LEU A O 1
ATOM 5315 N N . GLY A 1 677 ? 0.749 64.851 -5.500 1.00 72.06 677 GLY A N 1
ATOM 5316 C CA . GLY A 1 677 ? 0.452 66.087 -4.774 1.00 72.06 677 GLY A CA 1
ATOM 5317 C C . GLY A 1 677 ? 0.895 67.334 -5.551 1.00 72.06 677 GLY A C 1
ATOM 5318 O O . GLY A 1 677 ? 1.764 67.272 -6.422 1.00 72.06 677 GLY A O 1
ATOM 5319 N N . LYS A 1 678 ? 0.291 68.500 -5.260 1.00 60.97 678 LYS A N 1
ATOM 5320 C CA . LYS A 1 678 ? 0.511 69.754 -6.023 1.00 60.97 678 LYS A CA 1
ATOM 5321 C C . LYS A 1 678 ? 1.994 70.167 -6.141 1.00 60.97 678 LYS A C 1
ATOM 5323 O O . LYS A 1 678 ? 2.337 70.835 -7.114 1.00 60.97 678 LYS A O 1
ATOM 5328 N N . GLY A 1 679 ? 2.856 69.760 -5.202 1.00 61.47 679 GLY A N 1
ATOM 5329 C CA . GLY A 1 679 ? 4.296 70.053 -5.213 1.00 61.47 679 GLY A CA 1
ATOM 5330 C C . GLY A 1 679 ? 5.105 69.245 -6.236 1.00 61.47 679 GLY A C 1
ATOM 5331 O O . GLY A 1 679 ? 5.944 69.809 -6.934 1.00 61.47 679 GLY A O 1
ATOM 5332 N N . GLU A 1 680 ? 4.807 67.955 -6.411 1.00 59.69 680 GLU A N 1
ATOM 5333 C CA . GLU A 1 680 ? 5.579 67.054 -7.289 1.00 59.69 680 GLU A CA 1
ATOM 5334 C C . GLU A 1 680 ? 5.322 67.311 -8.781 1.00 59.69 680 GLU A C 1
ATOM 5336 O O . GLU A 1 680 ? 6.205 67.113 -9.617 1.00 59.69 680 GLU A O 1
ATOM 5341 N N . ARG A 1 681 ? 4.151 67.868 -9.131 1.00 58.91 681 ARG A N 1
ATOM 5342 C CA . ARG A 1 681 ? 3.807 68.209 -10.526 1.00 58.91 681 ARG A CA 1
ATOM 5343 C C . ARG A 1 681 ? 4.714 69.275 -11.138 1.00 58.91 681 ARG A C 1
ATOM 5345 O O . ARG A 1 681 ? 4.945 69.249 -12.342 1.00 58.91 681 ARG A O 1
ATOM 5352 N N . ARG A 1 682 ? 5.234 70.211 -10.334 1.00 58.03 682 ARG A N 1
ATOM 5353 C CA . ARG A 1 682 ? 6.125 71.279 -10.829 1.00 58.03 682 ARG A CA 1
ATOM 5354 C C . ARG A 1 682 ? 7.560 70.795 -11.062 1.00 58.03 682 ARG A C 1
ATOM 5356 O O . ARG A 1 682 ? 8.258 71.398 -11.870 1.00 58.03 682 ARG A O 1
ATOM 5363 N N . SER A 1 683 ? 7.976 69.717 -10.395 1.00 54.34 683 SER A N 1
ATOM 5364 C CA . SER A 1 683 ? 9.308 69.121 -10.560 1.00 54.34 683 SER A CA 1
ATOM 5365 C C . SER A 1 683 ? 9.402 68.305 -11.856 1.00 54.34 683 SER A C 1
ATOM 5367 O O . SER A 1 683 ? 10.305 68.517 -12.662 1.00 54.34 683 SER A O 1
ATOM 5369 N N . LEU A 1 684 ? 8.395 67.467 -12.132 1.00 54.91 684 LEU A N 1
ATOM 5370 C CA . LEU A 1 684 ? 8.357 66.624 -13.336 1.00 54.91 684 LEU A CA 1
ATOM 5371 C C . LEU A 1 684 ? 8.194 67.426 -14.637 1.00 54.91 684 LEU A C 1
ATOM 5373 O O . LEU A 1 684 ? 8.832 67.109 -15.638 1.00 54.91 684 LEU A O 1
ATOM 5377 N N . LEU A 1 685 ? 7.426 68.522 -14.621 1.00 56.06 685 LEU A N 1
ATOM 5378 C CA . LEU A 1 685 ? 7.299 69.405 -15.790 1.00 56.06 685 LEU A CA 1
ATOM 5379 C C . LEU A 1 685 ? 8.588 70.186 -16.111 1.00 56.06 685 LEU A C 1
ATOM 5381 O O . LEU A 1 685 ? 8.747 70.631 -17.242 1.00 56.06 685 LEU A O 1
ATOM 5385 N N . ARG A 1 686 ? 9.528 70.323 -15.161 1.00 51.38 686 ARG A N 1
ATOM 5386 C CA . ARG A 1 686 ? 10.856 70.915 -15.416 1.00 51.38 686 ARG A CA 1
ATOM 5387 C C . ARG A 1 686 ? 11.883 69.910 -15.944 1.00 51.38 686 ARG A C 1
ATOM 5389 O O . ARG A 1 686 ? 12.866 70.338 -16.537 1.00 51.38 686 ARG A O 1
ATOM 5396 N N . GLN A 1 687 ? 11.669 68.608 -15.750 1.00 51.66 687 GLN A N 1
ATOM 5397 C CA . GLN A 1 687 ? 12.552 67.563 -16.283 1.00 51.66 687 GLN A CA 1
ATOM 5398 C C . GLN A 1 687 ? 12.156 67.091 -17.688 1.00 51.66 687 GLN A C 1
ATOM 5400 O O . GLN A 1 687 ? 13.028 66.640 -18.413 1.00 51.66 687 GLN A O 1
ATOM 5405 N N . GLY A 1 688 ? 10.891 67.243 -18.099 1.00 48.53 688 GLY A N 1
ATOM 5406 C CA . GLY A 1 688 ? 10.421 66.851 -19.437 1.00 48.53 688 GLY A CA 1
ATOM 5407 C C . GLY A 1 688 ? 10.570 67.902 -20.549 1.00 48.53 688 GLY A C 1
ATOM 5408 O O . GLY A 1 688 ? 10.141 67.640 -21.666 1.00 48.53 688 GLY A O 1
ATOM 5409 N N . SER A 1 689 ? 11.113 69.095 -20.263 1.00 42.06 689 SER A N 1
ATOM 5410 C CA . SER A 1 689 ? 11.417 70.126 -21.281 1.00 42.06 689 SER A CA 1
ATOM 5411 C C . SER A 1 689 ? 12.919 70.257 -21.594 1.00 42.06 689 SER A C 1
ATOM 5413 O O . SER A 1 689 ? 13.333 71.223 -22.239 1.00 42.06 689 SER A O 1
ATOM 5415 N N . ARG A 1 690 ? 13.725 69.310 -21.109 1.00 37.81 690 ARG A N 1
ATOM 5416 C CA . ARG A 1 690 ? 15.056 68.976 -21.629 1.00 37.81 690 ARG A CA 1
ATOM 5417 C C . ARG A 1 690 ? 14.941 67.643 -22.347 1.00 37.81 690 ARG A C 1
ATOM 5419 O O . ARG A 1 690 ? 15.697 67.467 -23.321 1.00 37.81 690 ARG A O 1
#

pLDDT: mean 81.41, std 20.05, range [25.98, 98.75]

InterPro domains:
  IPR004911 Gamma interferon inducible lysosomal thiol reductase GILT [PF03227] (393-504)
  IPR017905 ERV/ALR sulfhydryl oxidase domain [PF04777] (62-143)
  IPR017905 ERV/ALR sulfhydryl oxidase domain [PF04777] (218-297)
  IPR017905 ERV/ALR sulfhydryl oxidase domain [PS51324] (53-161)
  IPR017905 ERV/ALR sulfhydryl oxidase domain [PS51324] (209-315)
  IPR036774 ERV/ALR sulfhydryl oxidase domain superfamily [G3DSA:1.20.120.310] (44-150)
  IPR036774 ERV/ALR sulfhydryl oxidase domain superfamily [G3DSA:1.20.120.310] (199-307)
  IPR036774 ERV/ALR sulfhydryl oxidase domain superfamily [SSF69000] (54-143)
  IPR036774 ERV/ALR sulfhydryl oxidase domain superfamily [SSF69000] (210-297)
  IPR039799 Sulfhydryl oxidase ALR/ERV [PTHR12645] (205-296)

Foldseek 3Di:
DVVVVVVVVVVVVVVVVVVVVVVVVVVPDDDDDDPPPDPPDPPDDPPPVLQLFADFPVRLVVLLLLQQLLLLLQADFFDDPLLLVLSLLSLVLLCQQVDDVSNVQLVVLCPPPLLVVLSVPDGGSLSSNVSSLLSVLLSCCVVPVPDQRPPNVLVDHSLLSYPPRPRHDHPVPDDPVRSVVSSVSSCQQAADPVGADDDDDPPPVVVSHHDHPVSNVCSLLSSQLLSLLRAAFFHDPSNLSSSLSSLSSLCRRNNDPVLNVLSVVPCPPPQLVVLSVPDGGSLSSNVNSVLVVLLCVLSDPCNPPDDQVPDDVVLVDTSQLSDDDDPPDPRAHAHPPDADPDDDSHYHHPVSSVVVSVVSSLSHPQFQISNFDLDLDAPFQDDDWDVLFFEKEKEWEAFLLDLLQLVVLVVCVVVQFQWHWDDDPNDIHIHGYGYHYFYAFHWPHHLVDTPTAGPVGDLRLLQQLLLLLLSRPVSHRPLSSQLSSQSSVHSVCGPVCNVVSCVVSVHDSVSSVVSSVPCSRSSNSNRNSNCSSSSPPAPRWMQIPVNDIDHGDDPCNVVVSVVSSVVSSVVSVVVVVVVVVVVVVVVVVVVVVVVVVVVVVVVVVVPPPDDDDDDDDDDDDDDDDDDDDDDDDPPVVVVVVVVVVVVVVVVVVVVVVVVCVVCVVVVVVVVCVPPDDPVVVVVVVVVVVD

Solvent-accessible surface area (backbone atoms only — not comparable to full-atom values): 38450 Å² total; per-residue (Å²): 117,73,76,63,56,62,58,50,55,56,52,52,52,51,49,50,52,50,50,52,52,48,53,56,51,58,72,74,68,71,83,94,82,83,79,82,88,82,81,90,81,74,89,64,73,83,53,63,86,81,56,57,42,22,64,44,49,68,52,42,49,50,19,47,48,53,39,53,48,31,29,25,62,54,44,54,70,73,50,53,73,64,35,50,48,17,49,51,35,42,58,52,17,43,39,60,39,38,59,66,71,61,6,57,51,47,34,60,52,52,65,34,70,71,49,38,51,54,64,73,61,56,66,33,24,64,46,40,38,53,48,54,50,50,52,51,37,25,55,42,24,69,78,37,69,85,51,78,35,84,69,64,89,75,67,66,63,41,64,31,36,30,86,89,44,94,63,55,71,54,79,88,74,55,52,67,72,59,49,51,52,51,51,50,56,47,37,70,45,35,42,46,95,88,48,72,48,82,72,77,62,83,66,33,73,82,63,68,49,37,62,34,48,61,55,45,51,48,16,48,49,51,41,51,51,40,28,26,66,62,42,49,68,72,46,54,73,64,38,53,50,28,59,53,30,43,58,50,13,38,58,54,39,40,55,46,63,70,58,22,53,57,47,54,75,54,60,79,36,68,67,60,44,51,52,63,71,61,53,66,34,20,68,45,42,42,52,48,51,51,49,51,52,45,24,52,59,47,66,28,102,53,65,90,77,58,70,79,75,80,40,61,59,94,76,71,46,49,58,64,33,37,36,76,59,52,103,86,44,88,56,47,38,58,35,90,91,42,74,33,94,58,81,47,67,39,25,38,21,68,67,55,51,51,52,51,51,50,54,54,39,55,43,42,40,32,28,20,40,52,76,34,55,77,58,70,80,66,56,72,36,52,79,82,71,58,93,90,52,25,59,36,38,36,41,37,36,27,39,64,51,37,67,63,23,25,53,50,42,57,77,40,54,92,70,63,43,49,72,39,72,47,72,51,97,92,37,82,46,68,30,32,43,47,78,45,81,36,44,52,50,45,28,85,26,36,65,94,53,64,41,76,44,37,88,80,36,72,45,26,43,58,28,41,17,35,45,51,29,30,33,61,76,34,19,53,72,49,44,25,52,54,29,45,36,51,36,28,75,46,29,88,50,38,47,76,43,48,64,61,23,20,56,78,48,75,46,63,50,66,60,25,52,51,34,30,74,64,56,12,59,51,54,48,40,24,20,16,14,27,32,26,32,64,40,59,85,60,68,25,22,36,32,39,69,87,70,52,74,39,81,47,83,58,98,59,46,70,59,54,52,38,55,52,34,53,50,40,41,50,53,54,50,52,55,49,52,54,51,49,53,54,48,51,52,51,48,56,48,52,52,52,50,52,53,51,52,53,52,50,52,55,54,57,66,68,61,75,79,73,81,88,84,87,87,85,91,78,92,79,80,88,79,89,88,79,94,80,90,81,87,92,82,80,67,70,76,64,58,57,59,55,53,54,56,52,52,54,50,51,54,50,50,53,54,52,53,52,52,50,66,68,46,48,64,58,54,54,51,53,50,51,67,74,73,56,54,86,72,56,57,63,55,53,62,63,61,74,78,111

Sequence (690 aa):
AEQSCRHGEIRMRQMKAICAFLLVLFCFTAPARACGGACAEYDHAPAFDSSSRPPSASVLGRATWTMLHTTAAYLPQELLQQELKGFQDLVSSVKFMYPGKGGTLVSALLDQPAVRVEFSQLRSAEDAQLFVWKLHNMVSAEIFPTRSPFPASIGISVDRFKRGTTTPLQLGELGRAVRDEIVQALRARWRMADGLVVDPLEQRDARDLPPDRTMLGRAFWTYMHTSSIYMQQQPDAQALAAFRSIFESIYQVFPCPVCRSHFRSFYLDEQLQAELSALRSKHDAILFAWKLHNVVTAWGIRRDGWDRSVFPREFGFNASLFLLPTSSSSSPQIRLDRVCETMRPDCMTRPMRRALIADIQARWQIEGGVDQPLEDTPPAACDPPRQGQPILQVDMYVMGKCPWCGKALQDVEDKLKCEFSCEEDGRRVEGRLDFRLHMVGLNDGSYEKPELQAIHGTSELAGEKLELCARQHYARDYQYVKFISCMDRNVSAIPLLAPQCASEAAMDIDLLVSCANGNGEQLVAASYGYSSWMGVTTTPSFVLNRRKKIAGMPSNFSSILCQQLASSAAELQSSRLTQLHTSEESSARRERVSEMQTASAKRLKGAKRRRSIASEVEVVREPSYDVGSGDLQGIEEEADKSKVLFQASIWSLIALAFCVLMLSPFVVLLWMRRRLGKGERRSLLRQGSR

Secondary structure (DSSP, 8-state):
-HHHHHHHHHHHHHHHHHHHHHHHHHTT--------SS-S--SS---STTT-PPPPHHHHHHHHHHHHHHHHHHS-SBPPHHHHHHHHHHHHHHHHHS-HHHHHHHHHHHTSHHHHHHHHT--BHHHHHHHHHHHHHHHHHHH-TTSPPSSGGG---GGGTSTT-SSPPPGGG--HHHHHHHHHHHHHHH--TT-S----THHHHTTTPPP-HHHHHHHHHHHHHHHHHSS-SS--HHHHHHHHHHHHHHHHH-S-HHHHHHHHHHHT-HHHHHHHHH--SHHHHHHHHHHHHHHHHHH-TTTTSS-GGGS-GGGT--GGGG-PPPTT--PPPPEEEEE-SS-BTTEE-HHHHHHHHHHHHHHHPPTT-TTS-----PPPSSPPPPTT--EEEEEEEE-TT-HHHHHHHHHHHTT--SEEEEEETTEEEEEEEEEEEEE--EE-S-SSS--EE-TT-HHHHHHHHHHHHHHHH--GGGHHHHHHHHHHTTGGGTTTTHHHHHHHTT--HHHHHHHHHHTHHHHHHHHHHHHHHTT--SSSEEEETTTEEEES--TTHHHHHHHHHHHHHHHHHHHHHHHHHHHHHHHHHHHHHHHHHHHHHHHHHHHTTS--------------PPP------SSHHHHHHHHHHHHHHHHHHHHHHHHHHHHHHHHHHHHHHHH--TTHHHHHHHHTT-

Nearest PDB structures (foldseek):
  3gwn-assembly1_B  TM=8.081E-01  e=1.166E-01  Acanthamoeba polyphaga mimivirus

Radius of gyration: 34.93 Å; Cα contacts (8 Å, |Δi|>4): 825; chains: 1; bounding box: 76×102×103 Å

Mean predicted aligned error: 13.98 Å

Organism: NCBI:txid3032